Protein AF-A0A1G2ZAV9-F1 (afdb_monomer)

Mean predicted aligned error: 14.37 Å

Sequence (703 aa):
MAYPIGIDLGTTNSVVAVWQRGRVATLPVEGESTLLPSAISILPDGSVLTGRAARSKSLLDPASSVASAKRVIGDGKTEWQIQGKPYTPVDVSAMILKRLKEAAEEYLREPVAEAVVTVPAYFNNNQKRDTKLAAEQAGLKVLELLPEPTAAAVHYGLDKGKDQTLLVYDLGGGTFDVSVLRVKGNEFRVVAVDGDFRLGGDDFDLLLTEHLAGRMSGAKKSDLRALRSLIASLTSGESLARDGSVPHNVLLGYTQLREAAEGAKKELSESDQAQICLPSILGTSLEEEITLDAYNGLIAPMVERTTTKIKDVLASARLTARDIDRVILVGGSTRNRLVKERVTKAVKEPWISEHVDEAVAQGAAIVAAASATPTDDIAPIPVEFFNVTPFSLGVRASRSTDKDVFEALIRKNTTVPAAQEKEFTTFAPRQRSVDIAVFQGEDEHCTGNTFIGGFRLEGIPPAPAGEPKIVVRFGLDNCDLLTVTATCSHLRSEKTLDVNLVSREEELAKAARDVDIIFLIDTSGSMSCELDGVKASGLAFAEKVIEAGVGCRLGLMDFDLPFLSQTYKWETFGPMEPSAFPAAIKGLRIGRLGGMGCYIGNANTVPVIEAFVKSFPSEYRLKMGVLISDEVGNDSGAVRQIVSILQNAGVTLHVLGVSRSCHEALASETGGGFWDIQSSRGHADFSALLDSIAGEITNLALR

pLDDT: mean 87.33, std 12.0, range [35.59, 98.62]

Foldseek 3Di:
DAFAKFWELAQFWIAIWADWQNAIDTFDLDVNDRIFTLKWFQDLVRDIDTGPVLLVVCLVFVLRMDGSLLLCQLVQPDWAQHNNDTDHSLNSSLVVLLSNQVRVCVVVVHHHQEYAYEDALQDDQSSLLSNCSSNVSSRHDHLAHHHLQLLLCLLVPQPVQDWFWEWEWEAAAAWTKIWIWTDHNQETETLAIDIDSGAHNLLLLLLLLLVQLVVDDPADPVLSVLLNVQSVCVNVPDDDYSPCPRPRLSSSLSSLSSVQSSVQQLVLLPDQKDWGWDCDHNRHIGTDMDGNVNSCVSCVVSLVVSLVRVVVRCVSSVHALVRHPAYEYAYPRCSRPSNQVSVCVSRHRHDYDPCRPCSSSSSRNLVSLCSDDDDPGRDHDPHHYWRWRQWFKFKQDDDDPDRFFTDGFRGGSHTPFDKGKDKDWFPAAQDFKDKIWMFTHDDRGRVVTHTQFIDMDGGQGGGGTPPWIKMKMWTQHSNRHTWIWIDTPPPPDTDTDPRNPRDPVVLVVVQLQQAEEEEEEEQEPVCQLALLLVLVQVLVLLVLLVVLVHNYFYWYKYKAAADPDPAIDMDIGAGHDSVCVNVVSVPRHHCPVHHHFDAPQDQRCLVVLLVVLVSDDPDRGQAEYEYEHAHHDDDPVSLVVSLVSCVVSNYQYAYEYADDPSRCCSRVSSVHYYDHCVVCVNPSHPNVVSVVRSVVVSVVSSD

Radius of gyration: 31.34 Å; Cα contacts (8 Å, |Δi|>4): 1594; chains: 1; bounding box: 63×103×62 Å

Secondary structure (DSSP, 8-state):
----EEEEE-SSEEEEEEEETTEEEEPPSBTTBS-EESEEEE-TTS-EEEHHHHHHHHTT-GGGEEE-GGGTTT-S---EEETTEEE-HHHHHHHHHHHHHHHHHHHHTS---EEEEEE-TT--HHHHHHHHHHHHHTT-EEEEEEEHHHHHHHHHHTTT-S-EEEEEEEE-SS-EEEEEEEEETTEEEEEEEEEETT-SHHHHHHHHHHHHHHH--SS-HHHHHHHHHHHHHHHTT-----SS-S-HHHHHHHHHHHHHHHHHHHHTTTSSEEEEEEEEETTEEEEEEEEHHHHHHHHHHHHHHHHHHHHHHHHHHT--GGG-SEEEEESGGGG-HHHHHHHHHHT-PPEE-TTTTTHHHHHHHHHHHHHSPPBTTB-----EEE-B-SS-EEEEEEETTEEEEEEEEE-TTPBSSEEEEEEE--SSTT--EEEEEEEESS-SBGGGSEEEEEEEEE------TT---EEEEEEE-TT--EEEEEEETT-SS-EEE-GGGS-HHHHHT-----EEEEEEEE-SGGGGGTHHHHHHHHHHHHHHHHHTT--EEEEEEEEE-BTT-SS-EEEEEEEE-TTTHHHHHHT--TTTT-BS---BTSGGGHHHHHHHHHHS-SSS-EEEEEEEES-B---HHHHHHHHHHHHHTTEEEEEEE-SSHHHHHHHHHHT--EEEGGGGTT-S--HHHHHHHHHHHHHHHH-

Nearest PDB structures (foldseek):
  5o4p-assembly1_A  TM=8.602E-01  e=3.431E-49  Cricetulus griseus
  4b9q-assembly3_C  TM=8.629E-01  e=1.597E-48  Escherichia coli
  7ko2-assembly4_D  TM=8.609E-01  e=1.863E-48  Escherichia coli K-12
  5obu-assembly1_A  TM=6.330E-01  e=1.242E-47  Mycoplasmoides genitalium G37
  6u42-assembly1_5F  TM=8.308E-01  e=4.571E-09  Chlamydomonas reinhardtii

Solvent-accessible surface area (backbone atoms only — not comparable to full-atom values): 36274 Å² total; per-residue (Å²): 121,64,58,37,28,2,29,25,71,41,28,51,43,26,31,37,11,33,53,52,83,94,41,73,45,76,41,47,62,55,82,84,32,42,64,32,39,36,25,33,22,55,44,98,89,68,50,75,38,51,20,66,61,8,53,57,43,24,71,78,41,39,65,36,33,52,59,45,41,65,63,50,37,47,64,89,73,66,65,35,41,38,96,89,39,83,42,38,36,39,56,58,47,12,55,51,47,30,53,48,48,51,29,50,22,65,73,69,73,36,67,59,45,38,26,16,39,38,39,65,54,56,54,52,52,49,32,49,51,36,52,50,49,12,37,44,74,38,55,28,47,72,78,42,54,41,33,37,57,57,18,35,47,50,53,65,41,68,84,61,70,54,72,42,30,38,34,30,42,32,28,25,34,33,33,26,30,35,35,36,31,43,34,48,58,48,38,40,34,52,54,22,54,32,61,37,71,83,37,27,42,54,57,50,21,48,56,45,28,50,52,53,63,68,67,58,57,84,42,53,70,68,51,55,50,52,40,51,52,50,50,53,43,45,74,73,69,48,80,87,81,32,78,67,87,64,57,66,64,40,51,40,35,50,46,49,44,34,53,51,25,45,49,37,56,56,42,37,46,81,35,68,48,29,80,45,78,40,84,71,46,63,85,20,53,42,79,49,77,48,42,36,67,61,53,48,63,69,42,41,70,61,51,53,52,54,57,49,40,52,53,52,26,29,56,71,52,74,50,53,54,85,66,44,72,45,34,39,50,30,34,70,46,44,60,33,58,66,50,48,52,50,48,29,72,69,53,43,79,61,49,69,58,96,52,40,80,46,35,36,9,42,12,24,3,54,50,18,49,44,74,43,83,76,46,98,68,42,69,85,48,83,67,45,76,37,50,45,34,53,44,17,37,24,31,64,36,71,57,95,90,47,66,49,34,40,44,72,68,45,55,52,43,39,59,41,56,42,74,45,75,48,83,45,60,41,87,42,66,52,45,38,62,50,81,47,46,34,34,37,41,86,45,67,34,43,89,72,26,46,79,63,30,41,51,75,49,68,80,46,70,74,39,60,46,61,65,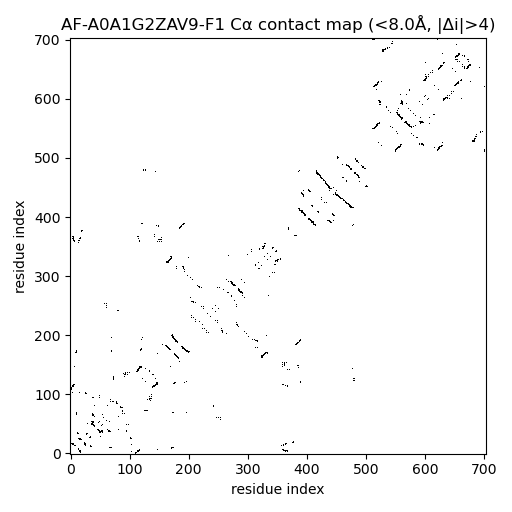54,56,33,42,33,37,45,31,29,39,80,56,52,39,72,42,37,38,41,40,34,87,85,48,101,56,80,44,79,45,70,36,81,67,37,45,69,58,65,59,70,56,54,56,42,51,44,27,38,41,34,35,40,36,52,28,11,48,75,39,63,66,40,51,70,10,49,41,57,27,53,50,54,36,52,52,52,42,49,73,70,67,47,48,56,26,35,24,41,29,45,35,26,25,22,81,90,48,95,57,65,48,70,54,78,46,60,64,32,57,61,88,56,40,62,63,59,54,69,65,66,53,68,29,75,76,43,19,71,43,51,49,52,37,28,68,75,38,46,66,56,52,55,49,55,60,64,53,51,72,92,63,100,48,47,41,38,35,39,38,38,43,82,44,69,39,88,43,72,68,34,36,54,52,48,45,50,54,33,51,77,70,58,34,31,28,28,28,40,24,49,92,43,74,62,52,49,45,49,4,55,77,34,72,27,53,66,44,60,44,70,85,35,68,89,43,61,60,43,45,76,63,42,48,53,48,37,53,50,51,49,53,61,42,69,104

Structure (mmCIF, N/CA/C/O backbone):
data_AF-A0A1G2ZAV9-F1
#
_entry.id   AF-A0A1G2ZAV9-F1
#
loop_
_atom_site.group_PDB
_atom_site.id
_atom_site.type_symbol
_atom_site.label_atom_id
_atom_site.label_alt_id
_atom_site.label_comp_id
_atom_site.label_asym_id
_atom_site.label_entity_id
_atom_site.label_seq_id
_atom_site.pdbx_PDB_ins_code
_atom_site.Cartn_x
_atom_site.Cartn_y
_atom_site.Cartn_z
_atom_site.occupancy
_atom_site.B_iso_or_equiv
_atom_site.auth_seq_id
_atom_site.auth_comp_id
_atom_site.auth_asym_id
_atom_site.auth_atom_id
_atom_site.pdbx_PDB_model_num
ATOM 1 N N . MET A 1 1 ? 12.616 -31.731 7.643 1.00 57.78 1 MET A N 1
ATOM 2 C CA . MET A 1 1 ? 13.059 -31.080 6.383 1.00 57.78 1 MET A CA 1
ATOM 3 C C . MET A 1 1 ? 12.208 -29.830 6.203 1.00 57.78 1 MET A C 1
ATOM 5 O O . MET A 1 1 ? 11.057 -29.875 6.583 1.00 57.78 1 MET A O 1
ATOM 9 N N . ALA A 1 2 ? 12.715 -28.705 5.696 1.00 69.81 2 ALA A N 1
ATOM 10 C CA . ALA A 1 2 ? 11.919 -27.470 5.737 1.00 69.81 2 ALA A CA 1
ATOM 11 C C . ALA A 1 2 ? 10.693 -27.542 4.804 1.00 69.81 2 ALA A C 1
ATOM 13 O O . ALA A 1 2 ? 10.851 -27.560 3.586 1.00 69.81 2 ALA A O 1
ATOM 14 N N . TYR A 1 3 ? 9.484 -27.586 5.374 1.00 82.94 3 TYR A N 1
ATOM 15 C CA . TYR A 1 3 ? 8.242 -27.443 4.615 1.00 82.94 3 TYR A CA 1
ATOM 16 C C . TYR A 1 3 ? 8.108 -25.987 4.145 1.00 82.94 3 TYR A C 1
ATOM 18 O O . TYR A 1 3 ? 8.238 -25.080 4.975 1.00 82.94 3 TYR A O 1
ATOM 26 N N . PRO A 1 4 ? 7.839 -25.738 2.853 1.00 91.88 4 PRO A N 1
ATOM 27 C CA . PRO A 1 4 ? 7.505 -24.402 2.391 1.00 91.88 4 PRO A CA 1
ATOM 28 C C . PRO A 1 4 ? 6.130 -24.014 2.952 1.00 91.88 4 PRO A C 1
ATOM 30 O O . PRO A 1 4 ? 5.196 -24.821 2.957 1.00 91.88 4 PRO A O 1
ATOM 33 N N . ILE A 1 5 ? 5.997 -22.780 3.430 1.00 96.50 5 ILE A N 1
ATOM 34 C CA . ILE A 1 5 ? 4.731 -22.271 3.977 1.00 96.50 5 ILE A CA 1
ATOM 35 C C . ILE A 1 5 ? 4.125 -21.196 3.074 1.00 96.50 5 ILE A C 1
ATOM 37 O O . ILE A 1 5 ? 4.833 -20.462 2.385 1.00 96.50 5 ILE A O 1
ATOM 41 N N . GLY A 1 6 ? 2.800 -21.103 3.078 1.00 98.06 6 GLY A N 1
ATOM 42 C CA . GLY A 1 6 ? 2.064 -19.987 2.498 1.00 98.06 6 GLY A CA 1
ATOM 43 C C . GLY A 1 6 ? 1.693 -18.994 3.585 1.00 98.06 6 GLY A C 1
ATOM 44 O O . GLY A 1 6 ? 1.111 -19.389 4.595 1.00 98.06 6 GLY A O 1
ATOM 45 N N . ILE A 1 7 ? 2.018 -17.721 3.392 1.00 98.62 7 ILE A N 1
ATOM 46 C CA . ILE A 1 7 ? 1.696 -16.660 4.343 1.00 98.62 7 ILE A CA 1
ATOM 47 C C . ILE A 1 7 ? 0.808 -15.628 3.664 1.00 98.62 7 ILE A C 1
ATOM 49 O O . ILE A 1 7 ? 1.213 -15.023 2.672 1.00 98.62 7 ILE A O 1
ATOM 53 N N . ASP A 1 8 ? -0.363 -15.394 4.250 1.00 98.25 8 ASP A N 1
ATOM 54 C CA . ASP A 1 8 ? -1.132 -14.183 4.013 1.00 98.25 8 ASP A CA 1
ATOM 55 C C . ASP A 1 8 ? -0.698 -13.096 4.999 1.00 98.25 8 ASP A C 1
ATOM 57 O O . ASP A 1 8 ? -1.016 -13.169 6.187 1.00 98.25 8 ASP A O 1
ATOM 61 N N . LEU A 1 9 ? 0.069 -12.111 4.528 1.00 97.56 9 LEU A N 1
ATOM 62 C CA . LEU A 1 9 ? 0.463 -10.956 5.336 1.00 97.56 9 LEU A CA 1
ATOM 63 C C . LEU A 1 9 ? -0.583 -9.860 5.151 1.00 97.56 9 LEU A C 1
ATOM 65 O O . LEU A 1 9 ? -0.391 -8.974 4.328 1.00 97.56 9 LEU A O 1
ATOM 69 N N . GLY A 1 10 ? -1.697 -9.886 5.875 1.00 94.88 10 GLY A N 1
ATOM 70 C CA . GLY A 1 10 ? -2.766 -8.901 5.692 1.00 94.88 10 GLY A CA 1
ATOM 71 C C . GLY A 1 10 ? -2.564 -7.606 6.489 1.00 94.88 10 GLY A C 1
ATOM 72 O O . GLY A 1 10 ? -1.802 -7.538 7.456 1.00 94.88 10 GLY A O 1
ATOM 73 N N . THR A 1 11 ? -3.288 -6.545 6.109 1.00 94.56 11 THR A N 1
ATOM 74 C CA . THR A 1 11 ? -3.246 -5.248 6.816 1.00 94.56 11 THR A CA 1
ATOM 75 C C . THR A 1 11 ? -3.712 -5.356 8.267 1.00 94.56 11 THR A C 1
ATOM 77 O O . THR A 1 11 ? -3.114 -4.738 9.145 1.00 94.56 11 THR A O 1
ATOM 80 N N . THR A 1 12 ? -4.777 -6.126 8.509 1.00 94.56 12 THR A N 1
ATOM 81 C CA . THR A 1 12 ? -5.430 -6.236 9.825 1.00 94.56 12 THR A CA 1
ATOM 82 C C . THR A 1 12 ? -5.144 -7.571 10.495 1.00 94.56 12 THR A C 1
ATOM 84 O O . THR A 1 12 ? -4.901 -7.598 11.696 1.00 94.56 12 THR A O 1
ATOM 87 N N . ASN A 1 13 ? -5.158 -8.667 9.736 1.00 96.31 13 ASN A N 1
ATOM 88 C CA . ASN A 1 13 ? -4.835 -10.005 10.219 1.00 96.31 13 ASN A CA 1
ATOM 89 C C . ASN A 1 13 ? -3.892 -10.677 9.231 1.00 96.31 13 ASN A C 1
ATOM 91 O O . ASN A 1 13 ? -3.988 -10.422 8.035 1.00 96.31 13 ASN A O 1
ATOM 95 N N . SER A 1 14 ? -3.030 -11.543 9.739 1.00 98.06 14 SER A N 1
ATOM 96 C CA . SER A 1 14 ? -2.176 -12.419 8.953 1.00 98.06 14 SER A CA 1
ATOM 97 C C . SER A 1 14 ? -2.472 -13.880 9.276 1.00 98.06 14 SER A C 1
ATOM 99 O O . SER A 1 14 ? -2.869 -14.203 10.401 1.00 98.06 14 SER A O 1
ATOM 101 N N . VAL A 1 15 ? -2.261 -14.757 8.297 1.00 98.25 15 VAL A N 1
ATOM 102 C CA . VAL A 1 15 ? -2.504 -16.203 8.394 1.00 98.25 15 VAL A CA 1
ATOM 103 C C . VAL A 1 15 ? -1.327 -16.954 7.794 1.00 98.25 15 VAL A C 1
ATOM 105 O O . VAL A 1 15 ? -0.732 -16.520 6.812 1.00 98.25 15 VAL A O 1
ATOM 108 N N . VAL A 1 16 ? -0.999 -18.106 8.369 1.00 98.38 16 VAL A N 1
ATOM 109 C CA . VAL A 1 16 ? -0.016 -19.033 7.809 1.00 98.38 16 VAL A CA 1
ATOM 110 C C . VAL A 1 16 ? -0.663 -20.391 7.568 1.00 98.38 16 VAL A C 1
ATOM 112 O O . VAL A 1 16 ? -1.468 -20.873 8.367 1.00 98.38 16 VAL A O 1
ATOM 115 N N . ALA A 1 17 ? -0.325 -21.001 6.439 1.00 97.44 17 ALA A N 1
ATOM 116 C CA . ALA A 1 17 ? -0.805 -22.306 6.030 1.00 97.44 17 ALA A CA 1
ATOM 117 C C . ALA A 1 17 ? 0.336 -23.153 5.462 1.00 97.44 17 ALA A C 1
ATOM 119 O O . ALA A 1 17 ? 1.363 -22.647 5.009 1.00 97.44 17 ALA A O 1
ATOM 120 N N . VAL A 1 18 ? 0.132 -24.463 5.459 1.00 94.94 18 VAL A N 1
ATOM 121 C CA . VAL A 1 18 ? 1.065 -25.440 4.903 1.00 94.94 18 VAL A CA 1
ATOM 122 C C . VAL A 1 18 ? 0.307 -26.449 4.053 1.00 94.94 18 VAL A C 1
ATOM 124 O O . VAL A 1 18 ? -0.847 -26.785 4.329 1.00 94.94 18 VAL A O 1
ATOM 127 N N . TRP A 1 19 ? 0.961 -26.950 3.014 1.00 90.50 19 TRP A N 1
ATOM 128 C CA . TRP A 1 19 ? 0.500 -28.127 2.295 1.00 90.50 19 TRP A CA 1
ATOM 129 C C . TRP A 1 19 ? 1.204 -29.363 2.852 1.00 90.50 19 TRP A C 1
ATOM 131 O O . TRP A 1 19 ? 2.425 -29.486 2.767 1.00 90.50 19 TRP A O 1
ATOM 141 N N . GLN A 1 20 ? 0.439 -30.293 3.418 1.00 83.38 20 GLN A N 1
ATOM 142 C CA . GLN A 1 20 ? 0.972 -31.519 3.997 1.00 83.38 20 GLN A CA 1
ATOM 143 C C . GLN A 1 20 ? 0.080 -32.709 3.636 1.00 83.38 20 GLN A C 1
ATOM 145 O O . GLN A 1 20 ? -1.141 -32.662 3.787 1.00 83.38 20 GLN A O 1
ATOM 150 N N . ARG A 1 21 ? 0.695 -33.810 3.178 1.00 80.38 21 ARG A N 1
ATOM 151 C CA . ARG A 1 21 ? 0.005 -35.084 2.882 1.00 80.38 21 ARG A CA 1
ATOM 152 C C . ARG A 1 21 ? -1.184 -34.925 1.919 1.00 80.38 21 ARG A C 1
ATOM 154 O O . ARG A 1 21 ? -2.238 -35.532 2.106 1.00 80.38 21 ARG A O 1
ATOM 161 N N . GLY A 1 22 ? -1.010 -34.095 0.891 1.00 80.44 22 GLY A N 1
ATOM 162 C CA . GLY A 1 22 ? -2.013 -33.878 -0.155 1.00 80.44 22 GLY A CA 1
ATOM 163 C C . GLY A 1 22 ? -3.195 -32.999 0.260 1.00 80.44 22 GLY A C 1
ATOM 164 O O . GLY A 1 22 ? -4.228 -33.036 -0.405 1.00 80.44 22 GLY A O 1
ATOM 165 N N . ARG A 1 23 ? -3.085 -32.255 1.368 1.00 86.62 23 ARG A N 1
ATOM 166 C CA . ARG A 1 23 ? -4.105 -31.307 1.828 1.00 86.62 23 ARG A CA 1
ATOM 167 C C . ARG A 1 23 ? -3.462 -30.011 2.298 1.00 86.62 23 ARG A C 1
ATOM 169 O O . ARG A 1 23 ? -2.354 -30.017 2.828 1.00 86.62 23 ARG A O 1
ATOM 176 N N . VAL A 1 24 ? -4.195 -28.917 2.145 1.00 91.19 24 VAL A N 1
ATOM 177 C CA . VAL A 1 24 ? -3.843 -27.630 2.740 1.00 91.19 24 VAL A CA 1
ATOM 178 C C . VAL A 1 24 ? -4.395 -27.538 4.163 1.00 91.19 24 VAL A C 1
ATOM 180 O O . VAL A 1 24 ? -5.517 -27.978 4.419 1.00 91.19 24 VAL A O 1
ATOM 183 N N . ALA A 1 25 ? -3.611 -26.984 5.085 1.00 92.56 25 ALA A N 1
ATOM 184 C CA . ALA A 1 25 ? -4.015 -26.726 6.461 1.00 92.56 25 ALA A CA 1
ATOM 185 C C . ALA A 1 25 ? -3.525 -25.345 6.910 1.00 92.56 25 ALA A C 1
ATOM 187 O O . ALA A 1 25 ? -2.347 -25.023 6.760 1.00 92.56 25 ALA A O 1
ATOM 188 N N . THR A 1 26 ? -4.422 -24.542 7.474 1.00 95.94 26 THR A N 1
ATOM 189 C CA . THR A 1 26 ? -4.079 -23.327 8.222 1.00 95.94 26 THR A CA 1
ATOM 190 C C . THR A 1 26 ? -3.562 -23.690 9.605 1.00 95.94 26 THR A C 1
ATOM 192 O O . THR A 1 26 ? -4.017 -24.659 10.217 1.00 95.94 26 THR A O 1
ATOM 195 N N . LEU A 1 27 ? -2.573 -22.939 10.088 1.00 96.25 27 LEU A N 1
ATOM 196 C CA . LEU A 1 27 ? -1.899 -23.249 11.344 1.00 96.25 27 LEU A CA 1
ATOM 197 C C . LEU A 1 27 ? -2.380 -22.318 12.461 1.00 96.25 27 LEU A C 1
ATOM 199 O O . LEU A 1 27 ? -2.562 -21.122 12.225 1.00 96.25 27 LEU A O 1
ATOM 203 N N . PRO A 1 28 ? -2.563 -22.834 13.686 1.00 96.25 28 PRO A N 1
ATOM 204 C CA . PRO A 1 28 ? -2.830 -21.993 14.841 1.00 96.25 28 PRO A CA 1
ATOM 205 C C . PRO A 1 28 ? -1.603 -21.135 15.177 1.00 96.25 28 PRO A C 1
ATOM 207 O O . PRO A 1 28 ? -0.481 -21.633 15.227 1.00 96.25 28 PRO A O 1
ATOM 210 N N . VAL A 1 29 ? -1.829 -19.850 15.443 1.00 94.69 29 VAL A N 1
ATOM 211 C CA . VAL A 1 29 ? -0.786 -18.870 15.789 1.00 94.69 29 VAL A CA 1
ATOM 212 C C . VAL A 1 29 ? -0.965 -18.339 17.212 1.00 94.69 29 VAL A C 1
ATOM 214 O O . VAL A 1 29 ? 0.013 -18.090 17.910 1.00 94.69 29 VAL A O 1
ATOM 217 N N . GLU A 1 30 ? -2.199 -18.184 17.693 1.00 88.50 30 GLU A N 1
ATOM 218 C CA . GLU A 1 30 ? -2.479 -17.727 19.061 1.00 88.50 30 GLU A CA 1
ATOM 219 C C . GLU A 1 30 ? -3.477 -18.662 19.752 1.00 88.50 30 GLU A C 1
ATOM 221 O O . GLU A 1 30 ? -4.695 -18.508 19.631 1.00 88.50 30 GLU A O 1
ATOM 226 N N . GLY A 1 31 ? -2.957 -19.650 20.486 1.00 88.44 31 GLY A N 1
ATOM 227 C CA . GLY A 1 31 ? -3.784 -20.705 21.073 1.00 88.44 31 GLY A CA 1
ATOM 228 C C . GLY A 1 31 ? -4.404 -21.563 19.973 1.00 88.44 31 GLY A C 1
ATOM 229 O O . GLY A 1 31 ? -3.681 -22.201 19.220 1.00 88.44 31 GLY A O 1
ATOM 230 N N . GLU A 1 32 ? -5.731 -21.558 19.863 1.00 90.38 32 GLU A N 1
ATOM 231 C CA . GLU A 1 32 ? -6.463 -22.251 18.788 1.00 90.38 32 GLU A CA 1
ATOM 232 C C . GLU A 1 32 ? -6.756 -21.343 17.577 1.00 90.38 32 GLU A C 1
ATOM 234 O O . GLU A 1 32 ? -7.271 -21.806 16.563 1.00 90.38 32 GLU A O 1
ATOM 239 N N . SER A 1 33 ? -6.438 -20.045 17.658 1.00 94.12 33 SER A N 1
ATOM 240 C CA . SER A 1 33 ? -6.706 -19.079 16.587 1.00 94.12 33 SER A CA 1
ATOM 241 C C . SER A 1 33 ? -5.722 -19.223 15.432 1.00 94.12 33 SER A C 1
ATOM 243 O O . SER A 1 33 ? -4.516 -19.098 15.645 1.00 94.12 33 SER A O 1
ATOM 245 N N . THR A 1 34 ? -6.234 -19.362 14.210 1.00 96.00 34 THR A N 1
ATOM 246 C CA . THR A 1 34 ? -5.468 -19.295 12.949 1.00 96.00 34 THR A CA 1
ATOM 247 C C . THR A 1 34 ? -5.138 -17.860 12.525 1.00 96.00 34 THR A C 1
ATOM 249 O O . THR A 1 34 ? -4.183 -17.629 11.788 1.00 96.00 34 THR A O 1
ATOM 252 N N . LEU A 1 35 ? -5.902 -16.880 13.020 1.00 95.88 35 LEU A N 1
ATOM 253 C CA . LEU A 1 35 ? -5.709 -15.458 12.738 1.00 95.88 35 LEU A CA 1
ATOM 254 C C . LEU A 1 35 ? -4.745 -14.825 13.743 1.00 95.88 35 LEU A C 1
ATOM 256 O O . LEU A 1 35 ? -4.967 -14.921 14.955 1.00 95.88 35 LEU A O 1
ATOM 260 N N . LEU A 1 36 ? -3.741 -14.113 13.230 1.00 97.50 36 LEU A N 1
ATOM 261 C CA . LEU A 1 36 ? -2.855 -13.238 13.993 1.00 97.50 36 LEU A CA 1
ATOM 262 C C . LEU A 1 36 ? -3.158 -11.774 13.642 1.00 97.50 36 LEU A C 1
ATOM 264 O O . LEU A 1 36 ? -2.899 -11.379 12.506 1.00 97.50 36 LEU A O 1
ATOM 268 N N . PRO A 1 37 ? -3.649 -10.933 14.569 1.00 97.00 37 PRO A N 1
ATOM 269 C CA . PRO A 1 37 ? -3.756 -9.501 14.309 1.00 97.00 37 PRO A CA 1
ATOM 270 C C . PRO A 1 37 ? -2.402 -8.903 13.896 1.00 97.00 37 PRO A C 1
ATOM 272 O O . PRO A 1 37 ? -1.397 -9.091 14.581 1.00 97.00 37 PRO A O 1
ATOM 275 N N . SER A 1 38 ? -2.375 -8.154 12.795 1.00 97.25 38 SER A N 1
ATOM 276 C CA . SER A 1 38 ? -1.179 -7.503 12.245 1.00 97.25 38 SER A CA 1
ATOM 277 C C . SER A 1 38 ? -0.828 -6.245 13.048 1.00 97.25 38 SER A C 1
ATOM 279 O O . SER A 1 38 ? -0.919 -5.113 12.568 1.00 97.25 38 SER A O 1
ATOM 281 N N . ALA A 1 39 ? -0.473 -6.460 14.312 1.00 97.19 39 ALA A N 1
ATOM 282 C CA . ALA A 1 39 ? -0.133 -5.436 15.283 1.00 97.19 39 ALA A CA 1
ATOM 283 C C . ALA A 1 39 ? 1.085 -5.854 16.110 1.00 97.19 39 ALA A C 1
ATOM 285 O O . ALA A 1 39 ? 1.262 -7.034 16.425 1.00 97.19 39 ALA A O 1
ATOM 286 N N . ILE A 1 40 ? 1.883 -4.863 16.502 1.00 97.81 40 ILE A N 1
ATOM 287 C CA . ILE A 1 40 ? 3.005 -5.019 17.426 1.00 97.81 40 ILE A CA 1
ATOM 288 C C . ILE A 1 40 ? 2.909 -4.016 18.576 1.00 97.81 40 ILE A C 1
ATOM 290 O O . ILE A 1 40 ? 2.353 -2.926 18.412 1.00 97.81 40 ILE A O 1
ATOM 294 N N . SER A 1 41 ? 3.509 -4.359 19.713 1.00 97.50 41 SER A N 1
ATOM 295 C CA . SER A 1 41 ? 3.811 -3.410 20.785 1.00 97.50 41 SER A CA 1
ATOM 296 C C . SER A 1 41 ? 5.207 -3.666 21.328 1.00 97.50 41 SER A C 1
ATOM 298 O O . SER A 1 41 ? 5.546 -4.807 21.642 1.00 97.50 41 SER A O 1
ATOM 300 N N . ILE A 1 42 ? 6.003 -2.612 21.483 1.00 96.88 42 ILE A N 1
ATOM 301 C CA . ILE A 1 42 ? 7.355 -2.707 22.042 1.00 96.88 42 ILE A CA 1
ATOM 302 C C . ILE A 1 42 ? 7.308 -2.365 23.531 1.00 96.88 42 ILE A C 1
ATOM 304 O O . ILE A 1 42 ? 6.945 -1.251 23.921 1.00 96.88 42 ILE A O 1
ATOM 308 N N . LEU A 1 43 ? 7.683 -3.322 24.376 1.00 95.12 43 LEU A N 1
ATOM 309 C CA . LEU A 1 43 ? 7.755 -3.121 25.818 1.00 95.12 43 LEU A CA 1
ATOM 310 C C . LEU A 1 43 ? 9.010 -2.317 26.213 1.00 95.12 43 LEU A C 1
ATOM 312 O O . LEU A 1 43 ? 9.971 -2.253 25.445 1.00 95.12 43 LEU A O 1
ATOM 316 N N . PRO A 1 44 ? 9.039 -1.699 27.412 1.00 92.44 44 PRO A N 1
ATOM 317 C CA . PRO A 1 44 ? 10.184 -0.895 27.857 1.00 92.44 44 PRO A CA 1
ATOM 318 C C . PRO A 1 44 ? 11.515 -1.658 27.939 1.00 92.44 44 PRO A C 1
ATOM 320 O O . PRO A 1 44 ? 12.576 -1.051 27.836 1.00 92.44 44 PRO A O 1
ATOM 323 N N . ASP A 1 45 ? 11.471 -2.980 28.120 1.00 93.38 45 ASP A N 1
ATOM 324 C CA . ASP A 1 45 ? 12.651 -3.855 28.116 1.00 93.38 45 ASP A CA 1
ATOM 325 C C . ASP A 1 45 ? 13.120 -4.241 26.698 1.00 93.38 45 ASP A C 1
ATOM 327 O O . ASP A 1 45 ? 14.127 -4.930 26.540 1.00 93.38 45 ASP A O 1
ATOM 331 N N . GLY A 1 46 ? 12.412 -3.780 25.663 1.00 91.56 46 GLY A N 1
ATOM 332 C CA . GLY A 1 46 ? 12.680 -4.068 24.257 1.00 91.56 46 GLY A CA 1
ATOM 333 C C . GLY A 1 46 ? 12.038 -5.354 23.738 1.00 91.56 46 GLY A C 1
ATOM 334 O O . GLY A 1 46 ? 12.206 -5.662 22.559 1.00 91.56 46 GLY A O 1
ATOM 335 N N . SER A 1 47 ? 11.307 -6.104 24.569 1.00 94.62 47 SER A N 1
ATOM 336 C CA . SER A 1 47 ? 10.562 -7.271 24.097 1.00 94.62 47 SER A CA 1
ATOM 337 C C . SER A 1 47 ? 9.369 -6.859 23.225 1.00 94.62 47 SER A C 1
ATOM 339 O O . SER A 1 47 ? 8.764 -5.799 23.409 1.00 94.62 47 SER A O 1
ATOM 341 N N . VAL A 1 48 ? 9.049 -7.695 22.234 1.00 96.62 48 VAL A N 1
ATOM 342 C CA . VAL A 1 48 ? 8.001 -7.426 21.242 1.00 96.62 48 VAL A CA 1
ATOM 343 C C . VAL A 1 48 ? 6.783 -8.282 21.554 1.00 96.62 48 VAL A C 1
ATOM 345 O O . VAL A 1 48 ? 6.865 -9.509 21.566 1.00 96.62 48 VAL A O 1
ATOM 348 N N . LEU A 1 49 ? 5.639 -7.638 21.767 1.00 97.56 49 LEU A N 1
ATOM 349 C CA . LEU A 1 49 ? 4.336 -8.289 21.697 1.00 97.56 49 LEU A CA 1
ATOM 350 C C . LEU A 1 49 ? 3.832 -8.227 20.257 1.00 97.56 49 LEU A C 1
ATOM 352 O O . LEU A 1 49 ? 4.014 -7.217 19.580 1.00 97.56 49 LEU A O 1
ATOM 356 N N . THR A 1 50 ? 3.157 -9.279 19.812 1.00 97.44 50 THR A N 1
ATOM 357 C CA . THR A 1 50 ? 2.495 -9.360 18.503 1.00 97.44 50 THR A CA 1
ATOM 358 C C . THR A 1 50 ? 1.036 -9.780 18.690 1.00 97.44 50 THR A C 1
ATOM 360 O O . THR A 1 50 ? 0.634 -10.162 19.794 1.00 97.44 50 THR A O 1
ATOM 363 N N . GLY A 1 51 ? 0.215 -9.668 17.645 1.00 96.81 51 GLY A N 1
ATOM 364 C CA . GLY A 1 51 ? -1.121 -10.262 17.644 1.00 96.81 51 GLY A CA 1
ATOM 365 C C . GLY A 1 51 ? -2.105 -9.623 18.623 1.00 96.81 51 GLY A C 1
ATOM 366 O O . GLY A 1 51 ? -2.132 -8.402 18.821 1.00 96.81 51 GLY A O 1
ATOM 367 N N . ARG A 1 52 ? -2.943 -10.450 19.258 1.00 96.00 52 ARG A N 1
ATOM 368 C CA . ARG A 1 52 ? -3.945 -9.996 20.239 1.00 96.00 52 ARG A CA 1
ATOM 369 C C . ARG A 1 52 ? -3.299 -9.348 21.455 1.00 96.00 52 ARG A C 1
ATOM 371 O O . ARG A 1 52 ? -3.877 -8.412 22.013 1.00 96.00 52 ARG A O 1
ATOM 378 N N . ALA A 1 53 ? -2.118 -9.818 21.862 1.00 95.69 53 ALA A N 1
ATOM 379 C CA . ALA A 1 53 ? -1.390 -9.239 22.988 1.00 95.69 53 ALA A CA 1
ATOM 380 C C . ALA A 1 53 ? -0.986 -7.786 22.689 1.00 95.69 53 ALA A C 1
ATOM 382 O O . ALA A 1 53 ? -1.232 -6.899 23.509 1.00 95.69 53 ALA A O 1
ATOM 383 N N . ALA A 1 54 ? -0.460 -7.527 21.488 1.00 96.75 54 ALA A N 1
ATOM 384 C CA . ALA A 1 54 ? -0.153 -6.176 21.020 1.00 96.75 54 ALA A CA 1
ATOM 385 C C . ALA A 1 54 ? -1.408 -5.301 20.883 1.00 96.75 54 ALA A C 1
ATOM 387 O O . ALA A 1 54 ? -1.461 -4.181 21.393 1.00 96.75 54 ALA A O 1
ATOM 388 N N . ARG A 1 55 ? -2.470 -5.828 20.263 1.00 94.81 55 ARG A N 1
ATOM 389 C CA . ARG A 1 55 ? -3.746 -5.108 20.119 1.00 94.81 55 ARG A CA 1
ATOM 390 C C . ARG A 1 55 ? -4.327 -4.703 21.478 1.00 94.81 55 ARG A C 1
ATOM 392 O O . ARG A 1 55 ? -4.698 -3.548 21.666 1.00 94.81 55 ARG A O 1
ATOM 399 N N . SER A 1 56 ? -4.304 -5.606 22.457 1.00 95.06 56 SER A N 1
ATOM 400 C CA . SER A 1 56 ? -4.757 -5.321 23.827 1.00 95.06 56 SER A CA 1
ATOM 401 C C . SER A 1 56 ? -3.873 -4.274 24.508 1.00 95.06 56 SER A C 1
ATOM 403 O O . SER A 1 56 ? -4.370 -3.368 25.174 1.00 95.06 56 SER A O 1
ATOM 405 N N . LYS A 1 57 ? -2.551 -4.359 24.310 1.00 95.50 57 LYS A N 1
ATOM 406 C CA . LYS A 1 57 ? -1.593 -3.381 24.834 1.00 95.50 57 LYS A CA 1
ATOM 407 C C . LYS A 1 57 ? -1.800 -1.988 24.230 1.00 95.50 57 LYS A C 1
ATOM 409 O O . LYS A 1 57 ? -1.650 -1.011 24.959 1.00 95.50 57 LYS A O 1
ATOM 414 N N . SER A 1 58 ? -2.220 -1.882 22.969 1.00 94.50 58 SER A N 1
ATOM 415 C CA . SER A 1 58 ? -2.501 -0.599 22.306 1.00 94.50 58 SER A CA 1
ATOM 416 C C . SER A 1 58 ? -3.627 0.201 22.973 1.00 94.50 58 SER A C 1
ATOM 418 O O . SER A 1 58 ? -3.584 1.428 22.983 1.00 94.50 58 SER A O 1
ATOM 420 N N . LEU A 1 59 ? -4.579 -0.479 23.624 1.00 93.81 59 LEU A N 1
ATOM 421 C CA . LEU A 1 59 ? -5.655 0.151 24.400 1.00 93.81 59 LEU A CA 1
ATOM 422 C C . LEU A 1 59 ? -5.187 0.694 25.757 1.00 93.81 59 LEU A C 1
ATOM 424 O O . LEU A 1 59 ? -5.968 1.322 26.465 1.00 93.81 59 LEU A O 1
ATOM 428 N N . LEU A 1 60 ? -3.936 0.433 26.140 1.00 93.12 60 LEU A N 1
ATOM 429 C CA . LEU A 1 60 ? -3.319 0.933 27.370 1.00 93.12 60 LEU A CA 1
ATOM 430 C C . LEU A 1 60 ? -2.162 1.886 27.070 1.00 93.12 60 LEU A C 1
ATOM 432 O O . LEU A 1 60 ? -1.958 2.860 27.784 1.00 93.12 60 LEU A O 1
ATOM 436 N N . ASP A 1 61 ? -1.387 1.580 26.035 1.00 92.81 61 ASP A N 1
ATOM 437 C CA . ASP A 1 61 ? -0.217 2.337 25.622 1.00 92.81 61 ASP A CA 1
ATOM 438 C C . ASP A 1 61 ? -0.120 2.361 24.086 1.00 92.81 61 ASP A C 1
ATOM 440 O O . ASP A 1 61 ? 0.631 1.596 23.470 1.00 92.81 61 ASP A O 1
ATOM 444 N N . PRO A 1 62 ? -0.915 3.223 23.433 1.00 93.19 62 PRO A N 1
ATOM 445 C CA . PRO A 1 62 ? -0.943 3.295 21.977 1.00 93.19 62 PRO A CA 1
ATOM 446 C C . PRO A 1 62 ? 0.349 3.874 21.393 1.00 93.19 62 PRO A C 1
ATOM 448 O O . PRO A 1 62 ? 0.646 3.624 20.228 1.00 93.19 62 PRO A O 1
ATOM 451 N N . ALA A 1 63 ? 1.131 4.627 22.175 1.00 92.19 63 ALA A N 1
ATOM 452 C CA . ALA A 1 63 ? 2.384 5.220 21.712 1.00 92.19 63 ALA A CA 1
ATOM 453 C C . ALA A 1 63 ? 3.457 4.157 21.430 1.00 92.19 63 ALA A C 1
ATOM 455 O O . ALA A 1 63 ? 4.282 4.343 20.540 1.00 92.19 63 ALA A O 1
ATOM 456 N N . SER A 1 64 ? 3.415 3.025 22.140 1.00 94.31 64 SER A N 1
ATOM 457 C CA . SER A 1 64 ? 4.330 1.902 21.919 1.00 94.31 64 SER A CA 1
ATOM 458 C C . SER A 1 64 ? 3.828 0.859 20.923 1.00 94.31 64 SER A C 1
ATOM 460 O O . SER A 1 64 ? 4.481 -0.171 20.744 1.00 94.31 64 SER A O 1
ATOM 462 N N . SER A 1 65 ? 2.681 1.107 20.284 1.00 95.25 65 SER A N 1
ATOM 463 C CA . SER A 1 65 ? 1.978 0.119 19.467 1.00 95.25 65 SER A CA 1
ATOM 464 C C . SER A 1 65 ? 1.757 0.591 18.031 1.00 95.25 65 SER A C 1
ATOM 466 O O . SER A 1 65 ? 1.383 1.744 17.776 1.00 95.25 65 SER A O 1
ATOM 468 N N . VAL A 1 66 ? 1.927 -0.331 17.084 1.00 95.31 66 VAL A N 1
ATOM 469 C CA . VAL A 1 66 ? 1.702 -0.107 15.650 1.00 95.31 66 VAL A CA 1
ATOM 470 C C . VAL A 1 66 ? 0.788 -1.196 15.107 1.00 95.31 66 VAL A C 1
ATOM 472 O O . VAL A 1 66 ? 0.958 -2.371 15.417 1.00 95.31 66 VAL A O 1
ATOM 475 N N . ALA A 1 67 ? -0.175 -0.793 14.284 1.00 93.69 67 ALA A N 1
ATOM 476 C CA . ALA A 1 67 ? -1.056 -1.664 13.514 1.00 93.69 67 ALA A CA 1
ATOM 477 C C . ALA A 1 67 ? -1.218 -1.083 12.103 1.00 93.69 67 ALA A C 1
ATOM 479 O O . ALA A 1 67 ? -0.852 0.071 11.867 1.00 93.69 67 ALA A O 1
ATOM 480 N N . SER A 1 68 ? -1.763 -1.865 11.169 1.00 92.31 68 SER A N 1
ATOM 481 C CA . SER A 1 68 ? -1.982 -1.438 9.776 1.00 92.31 68 SER A CA 1
ATOM 482 C C . SER A 1 68 ? -0.698 -1.001 9.045 1.00 92.31 68 SER A C 1
ATOM 484 O O . SER A 1 68 ? -0.763 -0.237 8.082 1.00 92.31 68 SER A O 1
ATOM 486 N N . ALA A 1 69 ? 0.475 -1.505 9.456 1.00 93.94 69 ALA A N 1
ATOM 487 C CA . ALA A 1 69 ? 1.771 -1.132 8.873 1.00 93.94 69 ALA A CA 1
ATOM 488 C C . ALA A 1 69 ? 1.844 -1.389 7.355 1.00 93.94 69 ALA A C 1
ATOM 490 O O . ALA A 1 69 ? 2.467 -0.626 6.622 1.00 93.94 69 ALA A O 1
ATOM 491 N N . LYS A 1 70 ? 1.119 -2.400 6.857 1.00 93.56 70 LYS A N 1
ATOM 492 C CA . LYS A 1 70 ? 1.012 -2.703 5.421 1.00 93.56 70 LYS A CA 1
ATOM 493 C C . LYS A 1 70 ? 0.453 -1.539 4.584 1.00 93.56 70 LYS A C 1
ATOM 495 O O . LYS A 1 70 ? 0.734 -1.477 3.396 1.00 93.56 70 LYS A O 1
ATOM 500 N N . ARG A 1 71 ? -0.302 -0.591 5.162 1.00 91.94 71 ARG A N 1
ATOM 501 C CA . ARG A 1 71 ? -0.821 0.583 4.418 1.00 91.94 71 ARG A CA 1
ATOM 502 C C . ARG A 1 71 ? 0.270 1.572 4.003 1.00 91.94 71 ARG A C 1
ATOM 504 O O . ARG A 1 71 ? 0.074 2.344 3.070 1.00 91.94 71 ARG A O 1
ATOM 511 N N . VAL A 1 72 ? 1.385 1.567 4.727 1.00 91.56 72 VAL A N 1
ATOM 512 C CA . VAL A 1 72 ? 2.510 2.497 4.551 1.00 91.56 72 VAL A CA 1
ATOM 513 C C . VAL A 1 72 ? 3.793 1.778 4.135 1.00 91.56 72 VAL A C 1
ATOM 515 O O . VAL A 1 72 ? 4.811 2.422 3.900 1.00 91.56 72 VAL A O 1
ATOM 518 N N . ILE A 1 73 ? 3.760 0.446 3.998 1.00 92.50 73 ILE A N 1
ATOM 519 C CA . ILE A 1 73 ? 4.874 -0.297 3.410 1.00 92.50 73 ILE A CA 1
ATOM 520 C C . ILE A 1 73 ? 5.120 0.211 1.997 1.00 92.50 73 ILE A C 1
ATOM 522 O O . ILE A 1 73 ? 4.175 0.539 1.278 1.00 92.50 73 ILE A O 1
ATOM 526 N N . GLY A 1 74 ? 6.384 0.323 1.598 1.00 89.44 74 GLY A N 1
ATOM 527 C CA . GLY A 1 74 ? 6.684 0.859 0.288 1.00 89.44 74 GLY A CA 1
ATOM 528 C C . GLY A 1 74 ? 6.373 2.342 0.137 1.00 89.44 74 GLY A C 1
ATOM 529 O O . GLY A 1 74 ? 6.318 2.761 -1.011 1.00 89.44 74 GLY A O 1
ATOM 530 N N . ASP A 1 75 ? 6.263 3.162 1.191 1.00 84.25 75 ASP A N 1
ATOM 531 C CA . ASP A 1 75 ? 6.186 4.631 1.063 1.00 84.25 75 ASP A CA 1
ATOM 532 C C . ASP A 1 75 ? 7.546 5.352 1.156 1.00 84.25 75 ASP A C 1
ATOM 534 O O . ASP A 1 75 ? 7.719 6.412 0.558 1.00 84.25 75 ASP A O 1
ATOM 538 N N . GLY A 1 76 ? 8.529 4.742 1.828 1.00 83.00 76 GLY A N 1
ATOM 539 C CA . GLY A 1 76 ? 9.893 5.252 1.962 1.00 83.00 76 GLY A CA 1
ATOM 540 C C . GLY A 1 76 ? 10.082 6.372 2.978 1.00 83.00 76 GLY A C 1
ATOM 541 O O . GLY A 1 76 ? 11.205 6.830 3.131 1.00 83.00 76 GLY A O 1
ATOM 542 N N . LYS A 1 77 ? 9.019 6.826 3.641 1.00 83.19 77 LYS A N 1
ATOM 543 C CA . LYS A 1 77 ? 9.038 8.014 4.506 1.00 83.19 77 LYS A CA 1
ATOM 544 C C . LYS A 1 77 ? 8.466 7.770 5.895 1.00 83.19 77 LYS A C 1
ATOM 546 O O . LYS A 1 77 ? 8.735 8.553 6.799 1.00 83.19 77 LYS A O 1
ATOM 551 N N . THR A 1 78 ? 7.645 6.735 6.069 1.00 87.06 78 THR A N 1
ATOM 552 C CA . THR A 1 78 ? 7.068 6.441 7.376 1.00 87.06 78 THR A CA 1
ATOM 553 C C . THR A 1 78 ? 8.105 5.779 8.273 1.00 87.06 78 THR A C 1
ATOM 555 O O . THR A 1 78 ? 8.670 4.739 7.941 1.00 87.06 78 THR A O 1
ATOM 558 N N . GLU A 1 79 ? 8.279 6.360 9.453 1.00 88.94 79 GLU A N 1
ATOM 559 C CA . GLU A 1 79 ? 9.069 5.819 10.547 1.00 88.94 79 GLU A CA 1
ATOM 560 C C . GLU A 1 79 ? 8.338 6.105 11.865 1.00 88.94 79 GLU A C 1
ATOM 562 O O . GLU A 1 79 ? 7.805 7.198 12.076 1.00 88.94 79 GLU A O 1
ATOM 567 N N . TRP A 1 80 ? 8.294 5.121 12.759 1.00 91.06 80 TRP A N 1
ATOM 568 C CA . TRP A 1 80 ? 7.724 5.271 14.093 1.00 91.06 80 TRP A CA 1
ATOM 569 C C . TRP A 1 80 ? 8.826 5.300 15.145 1.00 91.06 80 TRP A C 1
ATOM 571 O O . TRP A 1 80 ? 9.605 4.358 15.272 1.00 91.06 80 TRP A O 1
ATOM 581 N N . GLN A 1 81 ? 8.843 6.359 15.949 1.00 89.69 81 GLN A N 1
ATOM 582 C CA . GLN A 1 81 ? 9.731 6.485 17.101 1.00 89.69 81 GLN A CA 1
ATOM 583 C C . GLN A 1 81 ? 9.101 5.794 18.314 1.00 89.69 81 GLN A C 1
ATOM 585 O O . GLN A 1 81 ? 8.188 6.322 18.941 1.00 89.69 81 GLN A O 1
ATOM 590 N N . ILE A 1 82 ? 9.567 4.592 18.652 1.00 91.81 82 ILE A N 1
ATOM 591 C CA . ILE A 1 82 ? 9.002 3.785 19.739 1.00 91.81 82 ILE A CA 1
ATOM 592 C C . ILE A 1 82 ? 10.097 3.462 20.746 1.00 91.81 82 ILE A C 1
ATOM 594 O O . ILE A 1 82 ? 11.124 2.884 20.397 1.00 91.81 82 ILE A O 1
ATOM 598 N N . GLN A 1 83 ? 9.886 3.825 22.015 1.00 88.12 83 GLN A N 1
ATOM 599 C CA . GLN A 1 83 ? 10.884 3.642 23.083 1.00 88.12 83 GLN A CA 1
ATOM 600 C C . GLN A 1 83 ? 12.269 4.222 22.708 1.00 88.12 83 GLN A C 1
ATOM 602 O O . GLN A 1 83 ? 13.308 3.645 23.028 1.00 88.12 83 GLN A O 1
ATOM 607 N N . GLY A 1 84 ? 12.285 5.352 21.988 1.00 86.44 84 GLY A N 1
ATOM 608 C CA . GLY A 1 84 ? 13.509 6.029 21.542 1.00 86.44 84 GLY A CA 1
ATOM 609 C C . GLY A 1 84 ? 14.261 5.331 20.404 1.00 86.44 84 GLY A C 1
ATOM 610 O O . GLY A 1 84 ? 15.434 5.636 20.191 1.00 86.44 84 GLY A O 1
ATOM 611 N N . LYS A 1 85 ? 13.626 4.382 19.704 1.00 90.44 85 LYS A N 1
ATOM 612 C CA . LYS A 1 85 ? 14.190 3.708 18.530 1.00 90.44 85 LYS A CA 1
ATOM 613 C C . LYS A 1 85 ? 13.281 3.880 17.307 1.00 90.44 85 LYS A C 1
ATOM 615 O O . LYS A 1 85 ? 12.061 3.785 17.464 1.00 90.44 85 LYS A O 1
ATOM 620 N N . PRO A 1 86 ? 13.859 4.083 16.112 1.00 91.81 86 PRO A N 1
ATOM 621 C CA . PRO A 1 86 ? 13.106 4.093 14.868 1.00 91.81 86 PRO A CA 1
ATOM 622 C C . PRO A 1 86 ? 12.668 2.677 14.484 1.00 91.81 86 PRO A C 1
ATOM 624 O O . PRO A 1 86 ? 13.444 1.728 14.607 1.00 91.81 86 PRO A O 1
ATOM 627 N N . TYR A 1 87 ? 11.439 2.551 13.992 1.00 94.25 87 TYR A N 1
ATOM 628 C CA . TYR A 1 87 ? 10.921 1.346 13.351 1.00 94.25 87 TYR A CA 1
ATOM 629 C C . TYR A 1 87 ? 10.213 1.716 12.052 1.00 94.25 87 TYR A C 1
ATOM 631 O O . TYR A 1 87 ? 9.357 2.601 12.028 1.00 94.25 87 TYR A O 1
ATOM 639 N N . THR A 1 88 ? 10.538 1.007 10.980 1.00 95.00 88 THR A N 1
ATOM 640 C CA . THR A 1 88 ? 9.942 1.180 9.654 1.00 95.00 88 THR A CA 1
ATOM 641 C C . THR A 1 88 ? 8.780 0.201 9.428 1.00 95.00 88 THR A C 1
ATOM 643 O O . THR A 1 88 ? 8.649 -0.801 10.141 1.00 95.00 88 THR A O 1
ATOM 646 N N . PRO A 1 89 ? 7.937 0.416 8.400 1.00 95.56 89 PRO A N 1
ATOM 647 C CA . PRO A 1 89 ? 6.935 -0.564 7.971 1.00 95.56 89 PRO A CA 1
ATOM 648 C C . PRO A 1 89 ? 7.514 -1.951 7.661 1.00 95.56 89 PRO A C 1
ATOM 650 O O . PRO A 1 89 ? 6.837 -2.957 7.888 1.00 95.56 89 PRO A O 1
ATOM 653 N N . VAL A 1 90 ? 8.761 -2.006 7.180 1.00 96.62 90 VAL A N 1
ATOM 654 C CA . VAL A 1 90 ? 9.492 -3.254 6.924 1.00 96.62 90 VAL A CA 1
ATOM 655 C C . VAL A 1 90 ? 9.788 -3.967 8.239 1.00 96.62 90 VAL A C 1
ATOM 657 O O . VAL A 1 90 ? 9.431 -5.135 8.368 1.00 96.62 90 VAL A O 1
ATOM 660 N N . ASP A 1 91 ? 10.329 -3.261 9.238 1.00 96.81 91 ASP A N 1
ATOM 661 C CA . ASP A 1 91 ? 10.653 -3.846 10.549 1.00 96.81 91 ASP A CA 1
ATOM 662 C C . ASP A 1 91 ? 9.406 -4.424 11.230 1.00 96.81 91 ASP A C 1
ATOM 664 O O . ASP A 1 91 ? 9.411 -5.554 11.719 1.00 96.81 91 ASP A O 1
ATOM 668 N N . VAL A 1 92 ? 8.301 -3.668 11.224 1.00 97.81 92 VAL A N 1
ATOM 669 C CA . VAL A 1 92 ? 7.028 -4.111 11.816 1.00 97.81 92 VAL A CA 1
ATOM 670 C C . VAL A 1 92 ? 6.490 -5.351 11.103 1.00 97.81 92 VAL A C 1
ATOM 672 O O . VAL A 1 92 ? 6.071 -6.312 11.752 1.00 97.81 92 VAL A O 1
ATOM 675 N N . SER A 1 93 ? 6.530 -5.357 9.769 1.00 98.31 93 SER A N 1
ATOM 676 C CA . SER A 1 93 ? 6.081 -6.501 8.970 1.00 98.31 93 SER A CA 1
ATOM 677 C C . SER A 1 93 ? 6.973 -7.725 9.193 1.00 98.31 93 SER A C 1
ATOM 679 O O . SER A 1 93 ? 6.460 -8.834 9.329 1.00 98.31 93 SER A O 1
ATOM 681 N N . ALA A 1 94 ? 8.289 -7.537 9.328 1.00 98.56 94 ALA A N 1
ATOM 682 C CA . ALA A 1 94 ? 9.238 -8.605 9.628 1.00 98.56 94 ALA A CA 1
ATOM 683 C C . ALA A 1 94 ? 8.962 -9.251 10.994 1.00 98.56 94 ALA A C 1
ATOM 685 O O . ALA A 1 94 ? 9.013 -10.473 11.118 1.00 98.56 94 ALA A O 1
ATOM 686 N N . MET A 1 95 ? 8.602 -8.465 12.014 1.00 98.44 95 MET A N 1
ATOM 687 C CA . MET A 1 95 ? 8.214 -8.994 13.330 1.00 98.44 95 MET A CA 1
ATOM 688 C C . MET A 1 95 ? 6.944 -9.855 13.265 1.00 98.44 95 MET A C 1
ATOM 690 O O . MET A 1 95 ? 6.880 -10.904 13.908 1.00 98.44 95 MET A O 1
ATOM 694 N N . ILE A 1 96 ? 5.952 -9.445 12.468 1.00 98.56 96 ILE A N 1
ATOM 695 C CA . ILE A 1 96 ? 4.716 -10.214 12.248 1.00 98.56 96 ILE A CA 1
ATOM 696 C C . ILE A 1 96 ? 5.028 -11.521 11.506 1.00 98.56 96 ILE A C 1
ATOM 698 O O . ILE A 1 96 ? 4.630 -12.597 11.952 1.00 98.56 96 ILE A O 1
ATOM 702 N N . LEU A 1 97 ? 5.795 -11.448 10.415 1.00 98.62 97 LEU A N 1
ATOM 703 C CA . LEU A 1 97 ? 6.211 -12.616 9.633 1.00 98.62 97 LEU A CA 1
ATOM 704 C C . LEU A 1 97 ? 7.042 -13.596 10.465 1.00 98.62 97 LEU A C 1
ATOM 706 O O . LEU A 1 97 ? 6.843 -14.807 10.378 1.00 98.62 97 LEU A O 1
ATOM 710 N N . LYS A 1 98 ? 7.929 -13.083 11.322 1.00 98.19 98 LYS A N 1
ATOM 711 C CA . LYS A 1 98 ? 8.717 -13.898 12.246 1.00 98.19 98 LYS A CA 1
ATOM 712 C C . LYS A 1 98 ? 7.818 -14.666 13.214 1.00 98.19 98 LYS A C 1
ATOM 714 O O . LYS A 1 98 ? 8.025 -15.861 13.392 1.00 98.19 98 LYS A O 1
ATOM 719 N N . ARG A 1 99 ? 6.782 -14.030 13.772 1.00 97.94 99 ARG A N 1
ATOM 720 C CA . ARG A 1 99 ? 5.823 -14.710 14.657 1.00 97.94 99 ARG A CA 1
ATOM 721 C C . ARG A 1 99 ? 5.068 -15.839 13.946 1.00 97.94 99 ARG A C 1
ATOM 723 O O . ARG A 1 99 ? 4.852 -16.891 14.548 1.00 97.94 99 ARG A O 1
ATOM 730 N N . LEU A 1 100 ? 4.668 -15.625 12.689 1.00 98.31 100 LEU A N 1
ATOM 731 C CA . LEU A 1 100 ? 3.997 -16.639 11.860 1.00 98.31 100 LEU A CA 1
ATOM 732 C C . LEU A 1 100 ? 4.927 -17.810 11.538 1.00 98.31 100 LEU A C 1
ATOM 734 O O . LEU A 1 100 ? 4.516 -18.965 11.630 1.00 98.31 100 LEU A O 1
ATOM 738 N N . LYS A 1 101 ? 6.190 -17.515 11.213 1.00 97.75 101 LYS A N 1
ATOM 739 C CA . LYS A 1 101 ? 7.234 -18.527 11.037 1.00 97.75 101 LYS A CA 1
ATOM 740 C C . LYS A 1 101 ? 7.415 -19.357 12.309 1.00 97.75 101 LYS A C 1
ATOM 742 O O . LYS A 1 101 ? 7.375 -20.577 12.225 1.00 97.75 101 LYS A O 1
ATOM 747 N N . GLU A 1 102 ? 7.558 -18.718 13.470 1.00 97.06 102 GLU A N 1
ATOM 748 C CA . GLU A 1 102 ? 7.703 -19.406 14.762 1.00 97.06 102 GLU A CA 1
ATOM 749 C C . GLU A 1 102 ? 6.507 -20.332 15.042 1.00 97.06 102 GLU A C 1
ATOM 751 O O . GLU A 1 102 ? 6.698 -21.484 15.418 1.00 97.06 102 GLU A O 1
ATOM 756 N N . ALA A 1 103 ? 5.274 -19.883 14.775 1.00 96.94 103 ALA A N 1
ATOM 757 C CA . ALA A 1 103 ? 4.084 -20.729 14.911 1.00 96.94 103 ALA A CA 1
ATOM 758 C C . ALA A 1 103 ? 4.098 -21.934 13.954 1.00 96.94 103 ALA A C 1
ATOM 760 O O . ALA A 1 103 ? 3.722 -23.045 14.335 1.00 96.94 103 ALA A O 1
ATOM 761 N N . ALA A 1 104 ? 4.560 -21.740 12.716 1.00 96.50 104 ALA A N 1
ATOM 762 C CA . ALA A 1 104 ? 4.712 -22.837 11.769 1.00 96.50 104 ALA A CA 1
ATOM 763 C C . ALA A 1 104 ? 5.777 -23.847 12.227 1.00 96.50 104 ALA A C 1
ATOM 765 O O . ALA A 1 104 ? 5.542 -25.053 12.154 1.00 96.50 104 ALA A O 1
ATOM 766 N N . GLU A 1 105 ? 6.909 -23.375 12.753 1.00 96.06 105 GLU A N 1
ATOM 767 C CA . GLU A 1 105 ? 7.973 -24.220 13.308 1.00 96.06 105 GLU A CA 1
ATOM 768 C C . GLU A 1 105 ? 7.497 -25.007 14.539 1.00 96.06 105 GLU A C 1
ATOM 770 O O . GLU A 1 105 ? 7.775 -26.203 14.654 1.00 96.06 105 GLU A O 1
ATOM 775 N N . GLU A 1 106 ? 6.723 -24.378 15.430 1.00 95.44 106 GLU A N 1
ATOM 776 C CA . GLU A 1 106 ? 6.092 -25.026 16.588 1.00 95.44 106 GLU A CA 1
ATOM 777 C C . GLU A 1 106 ? 5.131 -26.146 16.162 1.00 95.44 106 GLU A C 1
ATOM 779 O O . GLU A 1 106 ? 5.165 -27.248 16.722 1.00 95.44 106 GLU A O 1
ATOM 784 N N . TYR A 1 107 ? 4.295 -25.882 15.152 1.00 94.00 107 TYR A N 1
ATOM 785 C CA . TYR A 1 107 ? 3.325 -26.844 14.632 1.00 94.00 107 TYR A CA 1
ATOM 786 C C . TYR A 1 107 ? 4.004 -28.029 13.935 1.00 94.00 107 TYR A C 1
ATOM 788 O O . TYR A 1 107 ? 3.693 -29.190 14.214 1.00 94.00 107 TYR A O 1
ATOM 796 N N . LEU A 1 108 ? 4.948 -27.740 13.036 1.00 92.00 108 LEU A N 1
ATOM 797 C CA . LEU A 1 108 ? 5.637 -28.742 12.222 1.00 92.00 108 LEU A CA 1
ATOM 798 C C . LEU A 1 108 ? 6.709 -29.503 13.010 1.00 92.00 108 LEU A C 1
ATOM 800 O O . LEU A 1 108 ? 7.062 -30.619 12.633 1.00 92.00 108 LEU A O 1
ATOM 804 N N . ARG A 1 109 ? 7.201 -28.922 14.114 1.00 93.31 109 ARG A N 1
ATOM 805 C CA . ARG A 1 109 ? 8.363 -29.392 14.890 1.00 93.31 109 ARG A CA 1
ATOM 806 C C . ARG A 1 109 ? 9.637 -29.492 14.050 1.00 93.31 109 ARG A C 1
ATOM 808 O O . ARG A 1 109 ? 10.501 -30.329 14.313 1.00 93.31 109 ARG A O 1
ATOM 815 N N . GLU A 1 110 ? 9.748 -28.633 13.045 1.00 91.00 110 GLU A N 1
ATOM 816 C CA . GLU A 1 110 ? 10.848 -28.573 12.089 1.00 91.00 110 GLU A CA 1
ATOM 817 C C . GLU A 1 110 ? 11.130 -27.112 11.710 1.00 91.00 110 GLU A C 1
ATOM 819 O O . GLU A 1 110 ? 10.213 -26.293 11.757 1.00 91.00 110 GLU A O 1
ATOM 824 N N . PRO A 1 111 ? 12.374 -26.762 11.330 1.00 92.44 111 PRO A N 1
ATOM 825 C CA . PRO A 1 111 ? 12.699 -25.404 10.906 1.00 92.44 111 PRO A CA 1
ATOM 826 C C . PRO A 1 111 ? 12.002 -25.048 9.589 1.00 92.44 111 PRO A C 1
ATOM 828 O O . PRO A 1 111 ? 11.941 -25.873 8.673 1.00 92.44 111 PRO A O 1
ATOM 831 N N . VAL A 1 112 ? 11.561 -23.797 9.463 1.00 94.38 112 VAL A N 1
ATOM 832 C CA . VAL A 1 112 ? 10.909 -23.271 8.258 1.00 94.38 112 VAL A CA 1
ATOM 833 C C . VAL A 1 112 ? 11.805 -22.215 7.622 1.00 94.38 112 VAL A C 1
ATOM 835 O O . VAL A 1 112 ? 12.177 -21.223 8.247 1.00 94.38 112 VAL A O 1
ATOM 838 N N . ALA A 1 113 ? 12.181 -22.435 6.363 1.00 92.69 113 ALA A N 1
ATOM 839 C CA . ALA A 1 113 ? 13.153 -21.591 5.667 1.00 92.69 113 ALA A CA 1
ATOM 840 C C . ALA A 1 113 ? 12.605 -20.929 4.401 1.00 92.69 113 ALA A C 1
ATOM 842 O O . ALA A 1 113 ? 13.148 -19.912 3.986 1.00 92.69 113 ALA A O 1
ATOM 843 N N . GLU A 1 114 ? 11.562 -21.481 3.784 1.00 95.06 114 GLU A N 1
ATOM 844 C CA . GLU A 1 114 ? 11.040 -21.021 2.497 1.00 95.06 114 GLU A CA 1
ATOM 845 C C . GLU A 1 114 ? 9.558 -20.667 2.623 1.00 95.06 114 GLU A C 1
ATOM 847 O O . GLU A 1 114 ? 8.803 -21.365 3.304 1.00 95.06 114 GLU A O 1
ATOM 852 N N . ALA A 1 115 ? 9.139 -19.582 1.973 1.00 96.94 115 ALA A N 1
ATOM 853 C CA . ALA A 1 115 ? 7.749 -19.148 1.995 1.00 96.94 115 ALA A CA 1
ATOM 854 C C . ALA A 1 115 ? 7.303 -18.532 0.669 1.00 96.94 115 ALA A C 1
ATOM 856 O O . ALA A 1 115 ? 8.080 -17.876 -0.026 1.00 96.94 115 ALA A O 1
ATOM 857 N N . VAL A 1 116 ? 6.019 -18.693 0.365 1.00 97.69 116 VAL A N 1
ATOM 858 C CA . VAL A 1 116 ? 5.290 -17.812 -0.551 1.00 97.69 116 VAL A CA 1
ATOM 859 C C . VAL A 1 116 ? 4.544 -16.801 0.303 1.00 97.69 116 VAL A C 1
ATOM 861 O O . VAL A 1 116 ? 3.806 -17.185 1.211 1.00 97.69 116 VAL A O 1
ATOM 864 N N . VAL A 1 117 ? 4.752 -15.516 0.029 1.00 98.38 117 VAL A N 1
ATOM 865 C CA . VAL A 1 117 ? 4.137 -14.418 0.786 1.00 98.38 117 VAL A CA 1
ATOM 866 C C . VAL A 1 117 ? 3.173 -13.687 -0.130 1.00 98.38 117 VAL A C 1
ATOM 868 O O . VAL A 1 117 ? 3.525 -13.372 -1.268 1.00 98.38 117 VAL A O 1
ATOM 871 N N . THR A 1 118 ? 1.953 -13.434 0.337 1.00 97.81 118 THR A N 1
ATOM 872 C CA . THR A 1 118 ? 0.966 -12.732 -0.480 1.00 97.81 118 THR A CA 1
ATOM 873 C C . THR A 1 118 ? 1.151 -11.221 -0.465 1.00 97.81 118 THR A C 1
ATOM 875 O O . THR A 1 118 ? 1.637 -10.626 0.502 1.00 97.81 118 THR A O 1
ATOM 878 N N . VAL A 1 119 ? 0.754 -10.592 -1.567 1.00 96.56 119 VAL A N 1
ATOM 879 C CA . VAL A 1 119 ? 0.701 -9.137 -1.724 1.00 96.56 119 VAL A CA 1
ATOM 880 C C . VAL A 1 119 ? -0.590 -8.736 -2.440 1.00 96.56 119 VAL A C 1
ATOM 882 O O . VAL A 1 119 ? -1.072 -9.499 -3.280 1.00 96.56 119 VAL A O 1
ATOM 885 N N . PRO A 1 120 ? -1.129 -7.532 -2.193 1.00 95.69 120 PRO A N 1
ATOM 886 C CA . PRO A 1 120 ? -2.217 -6.986 -2.986 1.00 95.69 120 PRO A CA 1
ATOM 887 C C . PRO A 1 120 ? -1.814 -6.946 -4.458 1.00 95.69 120 PRO A C 1
ATOM 889 O O . PRO A 1 120 ? -0.672 -6.615 -4.804 1.00 95.69 120 PRO A O 1
ATOM 892 N N . ALA A 1 121 ? -2.737 -7.297 -5.345 1.00 93.25 121 ALA A N 1
ATOM 893 C CA . ALA A 1 121 ? -2.436 -7.396 -6.769 1.00 93.25 121 ALA A CA 1
ATOM 894 C C . ALA A 1 121 ? -2.070 -6.032 -7.369 1.00 93.25 121 ALA A C 1
ATOM 896 O O . ALA A 1 121 ? -1.261 -5.969 -8.295 1.00 93.25 121 ALA A O 1
ATOM 897 N N . TYR A 1 122 ? -2.609 -4.950 -6.801 1.00 92.75 122 TYR A N 1
ATOM 898 C CA . TYR A 1 122 ? -2.345 -3.572 -7.201 1.00 92.75 122 TYR A CA 1
ATOM 899 C C . TYR A 1 122 ? -1.166 -2.910 -6.461 1.00 92.75 122 TYR A C 1
ATOM 901 O O . TYR A 1 122 ? -1.020 -1.689 -6.502 1.00 92.75 122 TYR A O 1
ATOM 909 N N . PHE A 1 123 ? -0.304 -3.680 -5.782 1.00 94.25 123 PHE A N 1
ATOM 910 C CA . PHE A 1 123 ? 0.952 -3.154 -5.230 1.00 94.25 123 PHE A CA 1
ATOM 911 C C . PHE A 1 123 ? 1.946 -2.753 -6.326 1.00 94.25 123 PHE A C 1
ATOM 913 O O . PHE A 1 123 ? 2.139 -3.469 -7.309 1.00 94.25 123 PHE A O 1
ATOM 920 N N . ASN A 1 124 ? 2.635 -1.629 -6.117 1.00 92.50 124 ASN A N 1
ATOM 921 C CA . ASN A 1 124 ? 3.751 -1.199 -6.961 1.00 92.50 124 ASN A CA 1
ATOM 922 C C . ASN A 1 124 ? 5.070 -1.907 -6.583 1.00 92.50 124 ASN A C 1
ATOM 924 O O . ASN A 1 124 ? 5.154 -2.625 -5.581 1.00 92.50 124 ASN A O 1
ATOM 928 N N . ASN A 1 125 ? 6.126 -1.666 -7.365 1.00 92.81 125 ASN A N 1
ATOM 929 C CA . ASN A 1 125 ? 7.440 -2.279 -7.165 1.00 92.81 125 ASN A CA 1
ATOM 930 C C . ASN A 1 125 ? 8.014 -2.025 -5.762 1.00 92.81 125 ASN A C 1
ATOM 932 O O . ASN A 1 125 ? 8.529 -2.947 -5.136 1.00 92.81 125 ASN A O 1
ATOM 936 N N . ASN A 1 126 ? 7.902 -0.798 -5.239 1.00 91.12 126 ASN A N 1
ATOM 937 C CA . ASN A 1 126 ? 8.450 -0.442 -3.926 1.00 91.12 126 ASN A CA 1
ATOM 938 C C . ASN A 1 126 ? 7.764 -1.227 -2.802 1.00 91.12 126 ASN A C 1
ATOM 940 O O . ASN A 1 126 ? 8.428 -1.722 -1.898 1.00 91.12 126 ASN A O 1
ATOM 944 N N . GLN A 1 127 ? 6.442 -1.379 -2.874 1.00 93.94 127 GLN A N 1
ATOM 945 C CA . GLN A 1 127 ? 5.667 -2.135 -1.889 1.00 93.94 127 GLN A CA 1
ATOM 946 C C . GLN A 1 127 ? 5.992 -3.632 -1.935 1.00 93.94 127 GLN A C 1
ATOM 948 O O . GLN A 1 127 ? 6.159 -4.259 -0.887 1.00 93.94 127 GLN A O 1
ATOM 953 N N . LYS A 1 128 ? 6.135 -4.203 -3.139 1.00 95.38 128 LYS A N 1
ATOM 954 C CA . LYS A 1 128 ? 6.540 -5.605 -3.331 1.00 95.38 128 LYS A CA 1
ATOM 955 C C . LYS A 1 128 ? 7.955 -5.855 -2.812 1.00 95.38 128 LYS A C 1
ATOM 957 O O . LYS A 1 128 ? 8.162 -6.788 -2.037 1.00 95.38 128 LYS A O 1
ATOM 962 N N . ARG A 1 129 ? 8.909 -4.986 -3.162 1.00 94.38 129 ARG A N 1
ATOM 963 C CA . ARG A 1 129 ? 10.298 -5.053 -2.684 1.00 94.38 129 ARG A CA 1
ATOM 964 C C . ARG A 1 129 ? 10.358 -5.007 -1.160 1.00 94.38 129 ARG A C 1
ATOM 966 O O . ARG A 1 129 ? 10.985 -5.867 -0.554 1.00 94.38 129 ARG A O 1
ATOM 973 N N . ASP A 1 130 ? 9.689 -4.035 -0.547 1.00 95.25 130 ASP A N 1
ATOM 974 C CA . ASP A 1 130 ? 9.719 -3.842 0.905 1.00 95.25 130 ASP A CA 1
ATOM 975 C C . ASP A 1 130 ? 9.022 -5.004 1.643 1.00 95.25 130 ASP A C 1
ATOM 977 O O . ASP A 1 130 ? 9.465 -5.409 2.717 1.00 95.25 130 ASP A O 1
ATOM 981 N N . THR A 1 131 ? 7.992 -5.615 1.041 1.00 97.31 131 THR A N 1
ATOM 982 C CA . THR A 1 131 ? 7.368 -6.845 1.567 1.00 97.31 131 THR A CA 1
ATOM 983 C C . THR A 1 131 ? 8.325 -8.038 1.503 1.00 97.31 131 THR A C 1
ATOM 985 O O . THR A 1 131 ? 8.455 -8.779 2.478 1.00 97.31 131 THR A O 1
ATOM 988 N N . LYS A 1 132 ? 9.038 -8.212 0.382 1.00 96.88 132 LYS A N 1
ATOM 989 C CA . LYS A 1 132 ? 10.073 -9.249 0.243 1.00 96.88 132 LYS A CA 1
ATOM 990 C C . LYS A 1 132 ? 11.192 -9.055 1.264 1.00 96.88 132 LYS A C 1
ATOM 992 O O . LYS A 1 132 ? 11.562 -10.012 1.937 1.00 96.88 132 LYS A O 1
ATOM 997 N N . LEU A 1 133 ? 11.662 -7.819 1.437 1.00 95.88 133 LEU A N 1
ATOM 998 C CA . LEU A 1 133 ? 12.679 -7.474 2.428 1.00 95.88 133 LEU A CA 1
ATOM 999 C C . LEU A 1 133 ? 12.218 -7.816 3.852 1.00 95.88 133 LEU A C 1
ATOM 1001 O O . LEU A 1 133 ? 12.990 -8.383 4.621 1.00 95.88 133 LEU A O 1
ATOM 1005 N N . ALA A 1 134 ? 10.959 -7.535 4.201 1.00 98.06 134 ALA A N 1
ATOM 1006 C CA . ALA A 1 134 ? 10.407 -7.896 5.506 1.00 98.06 134 ALA A CA 1
ATOM 1007 C C . ALA A 1 134 ? 10.416 -9.419 5.741 1.00 98.06 134 ALA A C 1
ATOM 1009 O O . ALA A 1 134 ? 10.754 -9.884 6.831 1.00 98.06 134 ALA A O 1
ATOM 1010 N N . ALA A 1 135 ? 10.086 -10.211 4.718 1.00 98.19 135 ALA A N 1
ATOM 1011 C CA . ALA A 1 135 ? 10.142 -11.670 4.797 1.00 98.19 135 ALA A CA 1
ATOM 1012 C C . ALA A 1 135 ? 11.580 -12.193 4.938 1.00 98.19 135 ALA A C 1
ATOM 1014 O O . ALA A 1 135 ? 11.844 -13.065 5.769 1.00 98.19 135 ALA A O 1
ATOM 1015 N N . GLU A 1 136 ? 12.525 -11.613 4.201 1.00 96.62 136 GLU A N 1
ATOM 1016 C CA . GLU A 1 136 ? 13.947 -11.946 4.311 1.00 96.62 136 GLU A CA 1
ATOM 1017 C C . GLU A 1 136 ? 14.504 -11.600 5.702 1.00 96.62 136 GLU A C 1
ATOM 1019 O O . GLU A 1 136 ? 15.202 -12.417 6.306 1.00 96.62 136 GLU A O 1
ATOM 1024 N N . GLN A 1 137 ? 14.122 -10.452 6.275 1.00 97.25 137 GLN A N 1
ATOM 1025 C CA . GLN A 1 137 ? 14.462 -10.073 7.653 1.00 97.25 137 GLN A CA 1
ATOM 1026 C C . GLN A 1 137 ? 13.855 -11.017 8.705 1.00 97.25 137 GLN A C 1
ATOM 1028 O O . GLN A 1 137 ? 14.464 -11.251 9.751 1.00 97.25 137 GLN A O 1
ATOM 1033 N N . ALA A 1 138 ? 12.692 -11.615 8.427 1.00 97.88 138 ALA A N 1
ATOM 1034 C CA . ALA A 1 138 ? 12.104 -12.672 9.255 1.00 97.88 138 ALA A CA 1
ATOM 1035 C C . ALA A 1 138 ? 12.828 -14.032 9.113 1.00 97.88 138 ALA A C 1
ATOM 1037 O O . ALA A 1 138 ? 12.495 -15.004 9.799 1.00 97.88 138 ALA A O 1
ATOM 1038 N N . GLY A 1 139 ? 13.839 -14.120 8.242 1.00 96.75 139 GLY A N 1
ATOM 1039 C CA . GLY A 1 139 ? 14.595 -15.338 7.972 1.00 96.75 139 GLY A CA 1
ATOM 1040 C C . GLY A 1 139 ? 13.836 -16.325 7.087 1.00 96.75 139 GLY A C 1
ATOM 1041 O O . GLY A 1 139 ? 13.965 -17.535 7.294 1.00 96.75 139 GLY A O 1
ATOM 1042 N N . LEU A 1 140 ? 13.021 -15.818 6.158 1.00 96.81 140 LEU A N 1
ATOM 1043 C CA . LEU A 1 140 ? 12.334 -16.593 5.128 1.00 96.81 140 LEU A CA 1
ATOM 1044 C C . LEU A 1 140 ? 12.937 -16.275 3.758 1.00 96.81 140 LEU A C 1
ATOM 1046 O O . LEU A 1 140 ? 13.024 -15.121 3.348 1.00 96.81 140 LEU A O 1
ATOM 1050 N N . LYS A 1 141 ? 13.306 -17.311 3.012 1.00 95.44 141 LYS A N 1
ATOM 1051 C CA . LYS A 1 141 ? 13.573 -17.210 1.581 1.00 95.44 141 LYS A CA 1
ATOM 1052 C C . LYS A 1 141 ? 12.234 -17.137 0.850 1.00 95.44 141 LYS A C 1
ATOM 1054 O O . LYS A 1 141 ? 11.462 -18.097 0.864 1.00 95.44 141 LYS A O 1
ATOM 1059 N N . VAL A 1 142 ? 11.975 -16.006 0.204 1.00 95.69 142 VAL A N 1
ATOM 1060 C CA . VAL A 1 142 ? 10.752 -15.797 -0.578 1.00 95.69 142 VAL A CA 1
ATOM 1061 C C . VAL A 1 142 ? 10.858 -16.551 -1.901 1.00 95.69 142 VAL A C 1
ATOM 1063 O O . VAL A 1 142 ? 11.698 -16.221 -2.737 1.00 95.69 142 VAL A O 1
ATOM 1066 N N . LEU A 1 143 ? 10.022 -17.575 -2.072 1.00 93.56 143 LEU A N 1
ATOM 1067 C CA . LEU A 1 143 ? 9.908 -18.342 -3.315 1.00 93.56 143 LEU A CA 1
ATOM 1068 C C . LEU A 1 143 ? 9.134 -17.564 -4.380 1.00 93.56 143 LEU A C 1
ATOM 1070 O O . LEU A 1 143 ? 9.507 -17.592 -5.547 1.00 93.56 143 LEU A O 1
ATOM 1074 N N . GLU A 1 144 ? 8.065 -16.887 -3.964 1.00 94.19 144 GLU A N 1
ATOM 1075 C CA . GLU A 1 144 ? 7.191 -16.094 -4.824 1.00 94.19 144 GLU A CA 1
ATOM 1076 C C . GLU A 1 144 ? 6.489 -15.013 -3.989 1.00 94.19 144 GLU A C 1
ATOM 1078 O O . GLU A 1 144 ? 6.131 -15.256 -2.829 1.00 94.19 144 GLU A O 1
ATOM 1083 N N . LEU A 1 145 ? 6.262 -13.842 -4.589 1.00 96.56 145 LEU A N 1
ATOM 1084 C CA . LEU A 1 145 ? 5.289 -12.869 -4.094 1.00 96.56 145 LEU A CA 1
ATOM 1085 C C . LEU A 1 145 ? 3.977 -13.086 -4.843 1.00 96.56 145 LEU A C 1
ATOM 1087 O O . LEU A 1 145 ? 3.836 -12.693 -6.001 1.00 96.56 145 LEU A O 1
ATOM 1091 N N . LEU A 1 146 ? 3.018 -13.737 -4.193 1.00 96.44 146 LEU A N 1
ATOM 1092 C CA . LEU A 1 146 ? 1.790 -14.167 -4.853 1.00 96.44 146 LEU A CA 1
ATOM 1093 C C . LEU A 1 146 ? 0.686 -13.111 -4.697 1.00 96.44 146 LEU A C 1
ATOM 1095 O O . LEU A 1 146 ? 0.331 -12.780 -3.567 1.00 96.44 146 LEU A O 1
ATOM 1099 N N . PRO A 1 147 ? 0.076 -12.609 -5.784 1.00 96.38 147 PRO A N 1
ATOM 1100 C CA . PRO A 1 147 ? -1.091 -11.746 -5.660 1.00 96.38 147 PRO A CA 1
ATOM 1101 C C . PRO A 1 147 ? -2.226 -12.432 -4.883 1.00 96.38 147 PRO A C 1
ATOM 1103 O O . PRO A 1 147 ? -2.624 -13.547 -5.229 1.00 96.38 147 PRO A O 1
ATOM 1106 N N . GLU A 1 148 ? -2.770 -11.759 -3.869 1.00 95.88 148 GLU A N 1
ATOM 1107 C CA . GLU A 1 148 ? -3.889 -12.226 -3.029 1.00 95.88 148 GLU A CA 1
ATOM 1108 C C . GLU A 1 148 ? -5.070 -12.796 -3.845 1.00 95.88 148 GLU A C 1
ATOM 1110 O O . GLU A 1 148 ? -5.462 -13.948 -3.606 1.00 95.88 148 GLU A O 1
ATOM 1115 N N . PRO A 1 149 ? -5.582 -12.111 -4.891 1.00 94.50 149 PRO A N 1
ATOM 1116 C CA . PRO A 1 149 ? -6.658 -12.663 -5.707 1.00 94.50 149 PRO A CA 1
ATOM 1117 C C . PRO A 1 149 ? -6.251 -13.904 -6.515 1.00 94.50 149 PRO A C 1
ATOM 1119 O O . PRO A 1 149 ? -7.088 -14.778 -6.749 1.00 94.50 149 PRO A O 1
ATOM 1122 N N . THR A 1 150 ? -4.981 -14.027 -6.921 1.00 94.94 150 THR A N 1
ATOM 1123 C CA . THR A 1 150 ? -4.472 -15.248 -7.569 1.00 94.94 150 THR A CA 1
ATOM 1124 C C . THR A 1 150 ? -4.441 -16.401 -6.570 1.00 94.94 150 THR A C 1
ATOM 1126 O O . THR A 1 150 ? -4.898 -17.496 -6.898 1.00 94.94 150 THR A O 1
ATOM 1129 N N . ALA A 1 151 ? -3.983 -16.161 -5.338 1.00 95.44 151 ALA A N 1
ATOM 1130 C CA . ALA A 1 151 ? -3.987 -17.163 -4.274 1.00 95.44 151 ALA A CA 1
ATOM 1131 C C . ALA A 1 151 ? -5.410 -17.678 -3.997 1.00 95.44 151 ALA A C 1
ATOM 1133 O O . ALA A 1 151 ? -5.660 -18.886 -4.023 1.00 95.44 151 ALA A O 1
ATOM 1134 N N . ALA A 1 152 ? -6.370 -16.766 -3.835 1.00 94.44 152 ALA A N 1
ATOM 1135 C CA . ALA A 1 152 ? -7.769 -17.124 -3.630 1.00 94.44 152 ALA A CA 1
ATOM 1136 C C . ALA A 1 152 ? -8.361 -17.910 -4.815 1.00 94.44 152 ALA A C 1
ATOM 1138 O O . ALA A 1 152 ? -9.102 -18.876 -4.614 1.00 94.44 152 ALA A O 1
ATOM 1139 N N . ALA A 1 153 ? -8.014 -17.540 -6.053 1.00 93.38 153 ALA A N 1
ATOM 1140 C CA . ALA A 1 153 ? -8.442 -18.269 -7.242 1.00 93.38 153 ALA A CA 1
ATOM 1141 C C . ALA A 1 153 ? -7.858 -19.688 -7.297 1.00 93.38 153 ALA A C 1
ATOM 1143 O O . ALA A 1 153 ? -8.599 -20.618 -7.614 1.00 93.38 153 ALA A O 1
ATOM 1144 N N . VAL A 1 154 ? -6.576 -19.870 -6.956 1.00 92.56 154 VAL A N 1
ATOM 1145 C CA . VAL A 1 154 ? -5.926 -21.192 -6.876 1.00 92.56 154 VAL A CA 1
ATOM 1146 C C . VAL A 1 154 ? -6.635 -22.076 -5.855 1.00 92.56 154 VAL A C 1
ATOM 1148 O O . VAL A 1 154 ? -7.013 -23.202 -6.180 1.00 92.56 154 VAL A O 1
ATOM 1151 N N . HIS A 1 155 ? -6.897 -21.547 -4.656 1.00 91.50 155 HIS A N 1
ATOM 1152 C CA . HIS A 1 155 ? -7.639 -22.266 -3.622 1.00 91.50 155 HIS A CA 1
ATOM 1153 C C . HIS A 1 155 ? -9.050 -22.668 -4.091 1.00 91.50 155 HIS A C 1
ATOM 1155 O O . HIS A 1 155 ? -9.481 -23.799 -3.879 1.00 91.50 155 HIS A O 1
ATOM 1161 N N . TYR A 1 156 ? -9.758 -21.772 -4.786 1.00 89.00 156 TYR A N 1
ATOM 1162 C CA . TYR A 1 156 ? -11.091 -22.056 -5.319 1.00 89.00 156 TYR A CA 1
ATOM 1163 C C . TYR A 1 156 ? -11.094 -23.085 -6.462 1.00 89.00 156 TYR A C 1
ATOM 1165 O O . TYR A 1 156 ? -11.990 -23.932 -6.542 1.00 89.00 156 TYR A O 1
ATOM 1173 N N . GLY A 1 157 ? -10.159 -22.947 -7.406 1.00 81.44 157 GLY A N 1
ATOM 1174 C CA . GLY A 1 157 ? -10.241 -23.560 -8.730 1.00 81.44 157 GLY A CA 1
ATOM 1175 C C . GLY A 1 157 ? -9.665 -24.968 -8.836 1.00 81.44 157 GLY A C 1
ATOM 1176 O O . GLY A 1 157 ? -10.113 -25.706 -9.715 1.00 81.44 157 GLY A O 1
ATOM 1177 N N . LEU A 1 158 ? -8.739 -25.353 -7.948 1.00 75.44 158 LEU A N 1
ATOM 1178 C CA . LEU A 1 158 ? -7.965 -26.600 -8.052 1.00 75.44 158 LEU A CA 1
ATOM 1179 C C . LEU A 1 158 ? -8.846 -27.854 -8.214 1.00 75.44 158 LEU A C 1
ATOM 1181 O O . LEU A 1 158 ? -8.572 -28.700 -9.059 1.00 75.44 158 LEU A O 1
ATOM 1185 N N . ASP A 1 159 ? -9.961 -27.929 -7.482 1.00 71.19 159 ASP A N 1
ATOM 1186 C CA . ASP A 1 159 ? -10.844 -29.106 -7.474 1.00 71.19 159 ASP A CA 1
ATOM 1187 C C . ASP A 1 159 ? -12.046 -28.999 -8.431 1.00 71.19 159 ASP A C 1
ATOM 1189 O O . ASP A 1 159 ? -12.920 -29.872 -8.452 1.00 71.19 159 ASP A O 1
ATOM 1193 N N . LYS A 1 160 ? -12.167 -27.912 -9.209 1.00 73.06 160 LYS A N 1
ATOM 1194 C CA . LYS A 1 160 ? -13.370 -27.663 -10.029 1.00 73.06 160 LYS A CA 1
ATOM 1195 C C . LYS A 1 160 ? -13.291 -28.252 -11.433 1.00 73.06 160 LYS A C 1
ATOM 1197 O O . LYS A 1 160 ? -14.347 -28.541 -11.999 1.00 73.06 160 LYS A O 1
ATOM 1202 N N . GLY A 1 161 ? -12.089 -28.428 -11.989 1.00 69.06 161 GLY A N 1
ATOM 1203 C CA . GLY A 1 161 ? -11.844 -29.123 -13.262 1.00 69.06 161 GLY A CA 1
ATOM 1204 C C . GLY A 1 161 ? -12.599 -28.573 -14.483 1.00 69.06 161 GLY A C 1
ATOM 1205 O O . GLY A 1 161 ? -12.794 -29.302 -15.454 1.00 69.06 161 GLY A O 1
ATOM 1206 N N . LYS A 1 162 ? -13.075 -27.322 -14.434 1.00 80.50 162 LYS A N 1
ATOM 1207 C CA . LYS A 1 162 ? -13.843 -26.671 -15.505 1.00 80.50 162 LYS A CA 1
ATOM 1208 C C . LYS A 1 162 ? -13.174 -25.377 -15.928 1.00 80.50 162 LYS A C 1
ATOM 1210 O O . LYS A 1 162 ? -12.786 -24.583 -15.072 1.00 80.50 162 LYS A O 1
ATOM 1215 N N . ASP A 1 163 ? -13.142 -25.155 -17.236 1.00 91.19 163 ASP A N 1
ATOM 1216 C CA . ASP A 1 163 ? -12.776 -23.867 -17.809 1.00 91.19 163 ASP A CA 1
ATOM 1217 C C . ASP A 1 163 ? -13.782 -22.806 -17.354 1.00 91.19 163 ASP A C 1
ATOM 1219 O O . ASP A 1 163 ? -14.993 -22.991 -17.498 1.00 91.19 163 ASP A O 1
ATOM 1223 N N . GLN A 1 164 ? -13.284 -21.717 -16.774 1.00 93.75 164 GLN A N 1
ATOM 1224 C CA . GLN A 1 164 ? -14.123 -20.653 -16.225 1.00 93.75 164 GLN A CA 1
ATOM 1225 C C . GLN A 1 164 ? -13.385 -19.316 -16.185 1.00 93.75 164 GLN A C 1
ATOM 1227 O O . GLN A 1 164 ? -12.171 -19.251 -15.982 1.00 93.75 164 GLN A O 1
ATOM 1232 N N . THR A 1 165 ? -14.142 -18.238 -16.338 1.00 96.31 165 THR A N 1
ATOM 1233 C CA . THR A 1 165 ? -13.684 -16.868 -16.125 1.00 96.31 165 THR A CA 1
ATOM 1234 C C . THR A 1 165 ? -14.134 -16.405 -14.745 1.00 96.31 165 THR A C 1
ATOM 1236 O O . THR A 1 165 ? -15.328 -16.338 -14.446 1.00 96.31 165 THR A O 1
ATOM 1239 N N . LEU A 1 166 ? -13.168 -16.091 -13.892 1.00 96.56 166 LEU A N 1
ATOM 1240 C CA . LEU A 1 166 ? -13.376 -15.659 -12.519 1.00 96.56 166 LEU A CA 1
ATOM 1241 C C . LEU A 1 166 ? -13.187 -14.149 -12.413 1.00 96.56 166 LEU A C 1
ATOM 1243 O O . LEU A 1 166 ? -12.268 -13.595 -13.014 1.00 96.56 166 LEU A O 1
ATOM 1247 N N . LEU A 1 167 ? -14.017 -13.502 -11.602 1.00 98.06 167 LEU A N 1
ATOM 1248 C CA . LEU A 1 167 ? -13.736 -12.179 -11.061 1.00 98.06 167 LEU A CA 1
ATOM 1249 C C . LEU A 1 167 ? -13.487 -12.330 -9.565 1.00 98.06 167 LEU A C 1
ATOM 1251 O O . LEU A 1 167 ? -14.377 -12.753 -8.831 1.00 98.06 167 LEU A O 1
ATOM 1255 N N . VAL A 1 168 ? -12.286 -11.998 -9.116 1.00 97.56 168 VAL A N 1
ATOM 1256 C CA . VAL A 1 168 ? -11.944 -11.985 -7.696 1.00 97.56 168 VAL A CA 1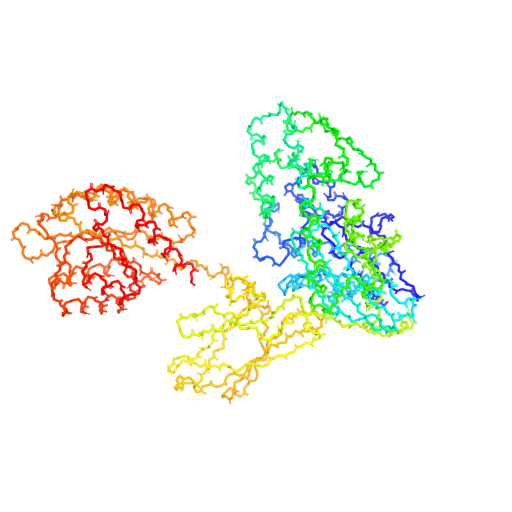
ATOM 1257 C C . VAL A 1 168 ? -12.031 -10.547 -7.216 1.00 97.56 168 VAL A C 1
ATOM 1259 O O . VAL A 1 168 ? -11.384 -9.670 -7.782 1.00 97.56 168 VAL A O 1
ATOM 1262 N N . TYR A 1 169 ? -12.878 -10.316 -6.222 1.00 97.62 169 TYR A N 1
ATOM 1263 C CA . TYR A 1 169 ? -13.060 -9.040 -5.546 1.00 97.62 169 TYR A CA 1
ATOM 1264 C C . TYR A 1 169 ? -12.483 -9.200 -4.142 1.00 97.62 169 TYR A C 1
ATOM 1266 O O . TYR A 1 169 ? -13.054 -9.917 -3.315 1.00 97.62 169 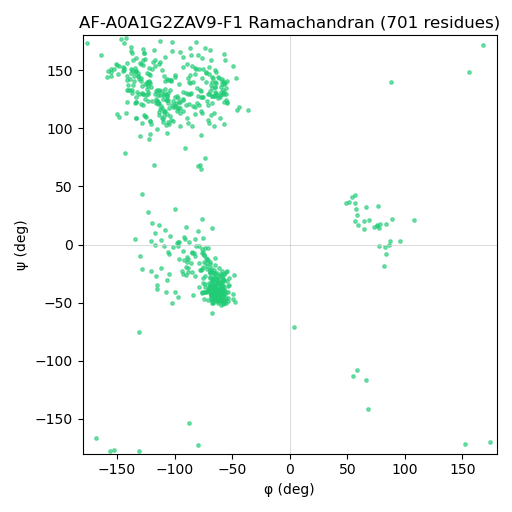TYR A O 1
ATOM 1274 N N . ASP A 1 170 ? -11.345 -8.564 -3.902 1.00 96.31 170 ASP A N 1
ATOM 1275 C CA . ASP A 1 170 ? -10.627 -8.624 -2.637 1.00 96.31 170 ASP A CA 1
ATOM 1276 C C . ASP A 1 170 ? -10.739 -7.280 -1.924 1.00 96.31 170 ASP A C 1
ATOM 1278 O O . ASP A 1 170 ? -10.215 -6.273 -2.395 1.00 96.31 170 ASP A O 1
ATOM 1282 N N . LEU A 1 171 ? -11.478 -7.245 -0.816 1.00 96.38 171 LEU A N 1
ATOM 1283 C CA . LEU A 1 171 ? -11.610 -6.057 0.018 1.00 96.38 171 LEU A CA 1
ATOM 1284 C C . LEU A 1 171 ? -11.141 -6.388 1.432 1.00 96.38 171 LEU A C 1
ATOM 1286 O O . LEU A 1 171 ? -11.897 -6.886 2.276 1.00 96.38 171 LEU A O 1
ATOM 1290 N N . GLY A 1 172 ? -9.872 -6.082 1.677 1.00 94.19 172 GLY A N 1
ATOM 1291 C CA . GLY A 1 172 ? -9.197 -6.322 2.939 1.00 94.19 172 GLY A CA 1
ATOM 1292 C C . GLY A 1 172 ? -9.358 -5.184 3.947 1.00 94.19 172 GLY A C 1
ATOM 1293 O O . GLY A 1 172 ? -10.335 -4.425 3.963 1.00 94.19 172 GLY A O 1
ATOM 1294 N N . GLY A 1 173 ? -8.371 -5.086 4.836 1.00 92.69 173 GLY A N 1
ATOM 1295 C CA . GLY A 1 173 ? -8.294 -4.055 5.870 1.00 92.69 173 GLY A CA 1
ATOM 1296 C C . GLY A 1 173 ? -7.810 -2.701 5.355 1.00 92.69 173 GLY A C 1
ATOM 1297 O O . GLY A 1 173 ? -8.322 -1.681 5.789 1.00 92.69 173 GLY A O 1
ATOM 1298 N N . GLY A 1 174 ? -6.869 -2.665 4.410 1.00 92.00 174 GLY A N 1
ATOM 1299 C CA . GLY A 1 174 ? -6.298 -1.402 3.915 1.00 92.00 174 GLY A CA 1
ATOM 1300 C C . GLY A 1 174 ? -6.258 -1.242 2.403 1.00 92.00 174 GLY A C 1
ATOM 1301 O O . GLY A 1 174 ? -5.944 -0.151 1.932 1.00 92.00 174 GLY A O 1
ATOM 1302 N N . THR A 1 175 ? -6.545 -2.310 1.664 1.00 93.06 175 THR A N 1
ATOM 1303 C CA . THR A 1 175 ? -6.436 -2.365 0.207 1.00 93.06 175 THR A CA 1
ATOM 1304 C C . THR A 1 175 ? -7.665 -3.020 -0.402 1.00 93.06 175 THR A C 1
ATOM 1306 O O . THR A 1 175 ? -8.314 -3.873 0.216 1.00 93.06 175 THR A O 1
ATOM 1309 N N . PHE A 1 176 ? -7.955 -2.611 -1.630 1.00 96.69 176 PHE A N 1
ATOM 1310 C CA . PHE A 1 176 ? -8.982 -3.187 -2.469 1.00 96.69 176 PHE A CA 1
ATOM 1311 C C . PHE A 1 176 ? -8.360 -3.584 -3.802 1.00 96.69 176 PHE A C 1
ATOM 1313 O O . PHE A 1 176 ? -7.793 -2.733 -4.484 1.00 96.69 176 PHE A O 1
ATOM 1320 N N . ASP A 1 177 ? -8.522 -4.838 -4.198 1.00 95.56 177 ASP A N 1
ATOM 1321 C CA . ASP A 1 177 ? -8.113 -5.330 -5.505 1.00 95.56 177 ASP A CA 1
ATOM 1322 C C . ASP A 1 177 ? -9.298 -5.971 -6.221 1.00 95.56 177 ASP A C 1
ATOM 1324 O O . ASP A 1 177 ? -10.168 -6.616 -5.631 1.00 95.56 177 ASP A O 1
ATOM 1328 N N . VAL A 1 178 ? -9.303 -5.851 -7.543 1.00 97.56 178 VAL A N 1
ATOM 1329 C CA . VAL A 1 178 ? -10.195 -6.617 -8.400 1.00 97.56 178 VAL A CA 1
ATOM 1330 C C . VAL A 1 178 ? -9.405 -7.201 -9.559 1.00 97.56 178 VAL A C 1
ATOM 1332 O O . VAL A 1 178 ? -8.690 -6.504 -10.274 1.00 97.56 178 VAL A O 1
ATOM 1335 N N . SER A 1 179 ? -9.524 -8.512 -9.745 1.00 97.94 179 SER A N 1
ATOM 1336 C CA . SER A 1 179 ? -8.804 -9.241 -10.787 1.00 97.94 179 SER A CA 1
ATOM 1337 C C . SER A 1 179 ? -9.750 -10.096 -11.608 1.00 97.94 179 SER A C 1
ATOM 1339 O O . SER A 1 179 ? -10.656 -10.734 -11.073 1.00 97.94 179 SER A O 1
ATOM 1341 N N . VAL A 1 180 ? -9.509 -10.150 -12.915 1.00 98.25 180 VAL A N 1
ATOM 1342 C CA . VAL A 1 180 ? -10.174 -11.096 -13.811 1.00 98.25 180 VAL A CA 1
ATOM 1343 C C . VAL A 1 180 ? -9.187 -12.188 -14.184 1.00 98.25 180 VAL A C 1
ATOM 1345 O O . VAL A 1 180 ? -8.115 -11.900 -14.716 1.00 98.25 180 VAL A O 1
ATOM 1348 N N . LEU A 1 181 ? -9.555 -13.442 -13.934 1.00 97.00 181 LEU A N 1
ATOM 1349 C CA . LEU A 1 181 ? -8.731 -14.610 -14.224 1.00 97.00 181 LEU A CA 1
ATOM 1350 C C . LEU A 1 181 ? -9.459 -15.562 -15.167 1.00 97.00 181 LEU A C 1
ATOM 1352 O O . LEU A 1 181 ? -10.672 -15.738 -15.090 1.00 97.00 181 LEU A O 1
ATOM 1356 N N . ARG A 1 182 ? -8.704 -16.223 -16.040 1.00 95.62 182 ARG A N 1
ATOM 1357 C CA . ARG A 1 182 ? -9.159 -17.387 -16.799 1.00 95.62 182 ARG A CA 1
ATOM 1358 C C . ARG A 1 182 ? -8.508 -18.624 -16.216 1.00 95.62 182 ARG A C 1
ATOM 1360 O O . ARG A 1 182 ? -7.285 -18.695 -16.145 1.00 95.62 182 ARG A O 1
ATOM 1367 N N . VAL A 1 183 ? -9.336 -19.584 -15.831 1.00 93.94 183 VAL A N 1
ATOM 1368 C CA . VAL A 1 183 ? -8.898 -20.888 -15.342 1.00 93.94 183 VAL A CA 1
ATOM 1369 C C . VAL A 1 183 ? -9.172 -21.914 -16.427 1.00 93.94 183 VAL A C 1
ATOM 1371 O O . VAL A 1 183 ? -10.292 -21.965 -16.937 1.00 93.94 183 VAL A O 1
ATOM 1374 N N . LYS A 1 184 ? -8.157 -22.699 -16.797 1.00 91.38 184 LYS A N 1
ATOM 1375 C CA . LYS A 1 184 ? -8.264 -23.815 -17.747 1.00 91.38 184 LYS A CA 1
ATOM 1376 C C . LYS A 1 184 ? -7.547 -25.037 -17.196 1.00 91.38 184 LYS A C 1
ATOM 1378 O O . LYS A 1 184 ? -6.322 -25.051 -17.122 1.00 91.38 184 LYS A O 1
ATOM 1383 N N . GLY A 1 185 ? -8.296 -26.059 -16.789 1.00 86.25 185 GLY A N 1
ATOM 1384 C CA . GLY A 1 185 ? -7.728 -27.155 -15.999 1.00 86.25 185 GLY A CA 1
ATOM 1385 C C . GLY A 1 185 ? -7.045 -26.611 -14.739 1.00 86.25 185 GLY A C 1
ATOM 1386 O O . GLY A 1 185 ? -7.720 -26.036 -13.889 1.00 86.25 185 GLY A O 1
ATOM 1387 N N . ASN A 1 186 ? -5.719 -26.737 -14.667 1.00 86.25 186 ASN A N 1
ATOM 1388 C CA . ASN A 1 186 ? -4.906 -26.217 -13.564 1.00 86.25 186 ASN A CA 1
ATOM 1389 C C . ASN A 1 186 ? -4.053 -24.991 -13.948 1.00 86.25 186 ASN A C 1
ATOM 1391 O O . ASN A 1 186 ? -3.143 -24.620 -13.207 1.00 86.25 186 ASN A O 1
ATOM 1395 N N . GLU A 1 187 ? -4.322 -24.386 -15.108 1.00 91.44 187 GLU A N 1
ATOM 1396 C CA . GLU A 1 187 ? -3.712 -23.128 -15.539 1.00 91.44 187 GLU A CA 1
ATOM 1397 C C . GLU A 1 187 ? -4.567 -21.945 -15.062 1.00 91.44 187 GLU A C 1
ATOM 1399 O O . GLU A 1 187 ? -5.726 -21.806 -15.460 1.00 91.44 187 GLU A O 1
ATOM 1404 N N . PHE A 1 188 ? -3.980 -21.063 -14.254 1.00 93.88 188 PHE A N 1
ATOM 1405 C CA . PHE A 1 188 ? -4.588 -19.846 -13.720 1.00 93.88 188 PHE A CA 1
ATOM 1406 C C . PHE A 1 188 ? -3.945 -18.617 -14.363 1.00 93.88 188 PHE A C 1
ATOM 1408 O O . PHE A 1 188 ? -2.828 -18.234 -14.028 1.00 93.88 188 PHE A O 1
ATOM 1415 N N . ARG A 1 189 ? -4.642 -17.959 -15.289 1.00 95.62 189 ARG A N 1
ATOM 1416 C CA . ARG A 1 189 ? -4.104 -16.804 -16.017 1.00 95.62 189 ARG A CA 1
ATOM 1417 C C . ARG A 1 189 ? -4.837 -15.527 -15.652 1.00 95.62 189 ARG A C 1
ATOM 1419 O O . ARG A 1 189 ? -6.020 -15.387 -15.964 1.00 95.62 189 ARG A O 1
ATOM 1426 N N . VAL A 1 190 ? -4.129 -14.574 -15.055 1.00 97.31 190 VAL A N 1
ATOM 1427 C CA . VAL A 1 190 ? -4.653 -13.224 -14.835 1.00 97.31 190 VAL A CA 1
ATOM 1428 C C . VAL A 1 190 ? -4.759 -12.515 -16.184 1.00 97.31 190 VAL A C 1
ATOM 1430 O O . VAL A 1 190 ? -3.830 -12.526 -16.989 1.00 97.31 190 VAL A O 1
ATOM 1433 N N . VAL A 1 191 ? -5.926 -11.937 -16.456 1.00 97.25 191 VAL A N 1
ATOM 1434 C CA . VAL A 1 191 ? -6.217 -11.189 -17.686 1.00 97.25 191 VAL A CA 1
ATOM 1435 C C . VAL A 1 191 ? -6.043 -9.695 -17.452 1.00 97.25 191 VAL A C 1
ATOM 1437 O O . VAL A 1 191 ? -5.459 -9.005 -18.282 1.00 97.25 191 VAL A O 1
ATOM 1440 N N . ALA A 1 192 ? -6.572 -9.199 -16.336 1.00 97.50 192 ALA A N 1
ATOM 1441 C CA . ALA A 1 192 ? -6.449 -7.808 -15.942 1.00 97.50 192 ALA A CA 1
ATOM 1442 C C . ALA A 1 192 ? -6.582 -7.663 -14.427 1.00 97.50 192 ALA A C 1
ATOM 1444 O O . ALA A 1 192 ? -7.303 -8.436 -13.788 1.00 97.50 192 ALA A O 1
ATOM 1445 N N . VAL A 1 193 ? -5.926 -6.637 -13.896 1.00 96.94 193 VAL A N 1
ATOM 1446 C CA . VAL A 1 193 ? -6.001 -6.215 -12.498 1.00 96.94 193 VAL A CA 1
ATOM 1447 C C . VAL A 1 193 ? -6.293 -4.718 -12.416 1.00 96.94 193 VAL A C 1
ATOM 1449 O O . VAL A 1 193 ? -5.812 -3.920 -13.226 1.00 96.94 193 VAL A O 1
ATOM 1452 N N . ASP A 1 194 ? -7.090 -4.335 -11.429 1.00 95.69 194 ASP A N 1
ATOM 1453 C CA . ASP A 1 194 ? -7.234 -2.959 -10.967 1.00 95.69 194 ASP A CA 1
ATOM 1454 C C . ASP A 1 194 ? -7.426 -2.951 -9.446 1.00 95.69 194 ASP A C 1
ATOM 1456 O O . ASP A 1 194 ? -7.570 -4.006 -8.829 1.00 95.69 194 ASP A O 1
ATOM 1460 N N . GLY A 1 195 ? -7.438 -1.775 -8.833 1.00 94.50 195 GLY A N 1
ATOM 1461 C CA . GLY A 1 195 ? -7.555 -1.678 -7.387 1.00 94.50 195 GLY A CA 1
ATOM 1462 C C . GLY A 1 195 ? -7.399 -0.270 -6.841 1.00 94.50 195 GLY A C 1
ATOM 1463 O O . GLY A 1 195 ? -7.402 0.729 -7.568 1.00 94.50 195 GLY A O 1
ATOM 1464 N N . ASP A 1 196 ? -7.294 -0.214 -5.521 1.00 90.94 196 ASP A N 1
ATOM 1465 C CA . ASP A 1 196 ? -7.084 0.979 -4.721 1.00 90.94 196 ASP A CA 1
ATOM 1466 C C . ASP A 1 196 ? -6.307 0.616 -3.445 1.00 90.94 196 ASP A C 1
ATOM 1468 O O . ASP A 1 196 ? -6.792 -0.089 -2.559 1.00 90.94 196 ASP A O 1
ATOM 1472 N N . PHE A 1 197 ? -5.070 1.106 -3.352 1.00 83.56 197 PHE A N 1
ATOM 1473 C CA . PHE A 1 197 ? -4.161 0.822 -2.239 1.00 83.56 197 PHE A CA 1
ATOM 1474 C C . PHE A 1 197 ? -4.506 1.604 -0.955 1.00 83.56 197 PHE A C 1
ATOM 1476 O O . PHE A 1 197 ? -3.848 1.414 0.068 1.00 83.56 197 PHE A O 1
ATOM 1483 N N . ARG A 1 198 ? -5.505 2.502 -0.991 1.00 84.38 198 ARG A N 1
ATOM 1484 C CA . ARG A 1 198 ? -6.000 3.271 0.165 1.00 84.38 198 ARG A CA 1
ATOM 1485 C C . ARG A 1 198 ? -7.518 3.149 0.306 1.00 84.38 198 ARG A C 1
ATOM 1487 O O . ARG A 1 198 ? -8.207 4.146 0.528 1.00 84.38 198 ARG A O 1
ATOM 1494 N N . LEU A 1 199 ? -8.029 1.934 0.152 1.00 93.44 199 LEU A N 1
ATOM 1495 C CA . LEU A 1 199 ? -9.441 1.637 0.349 1.00 93.44 199 LEU A CA 1
ATOM 1496 C C . LEU A 1 199 ? -9.584 0.265 1.003 1.00 93.44 199 LEU A C 1
ATOM 1498 O O . LEU A 1 199 ? -9.297 -0.752 0.385 1.00 93.44 199 LEU A O 1
ATOM 1502 N N . GLY A 1 200 ? -10.071 0.225 2.237 1.00 95.44 200 GLY A N 1
ATOM 1503 C CA . GLY A 1 200 ? -10.360 -1.013 2.947 1.00 95.44 200 GLY A CA 1
ATOM 1504 C C . GLY A 1 200 ? -11.176 -0.804 4.218 1.00 95.44 200 GLY A C 1
ATOM 1505 O O . GLY A 1 200 ? -11.741 0.260 4.471 1.00 95.44 200 GLY A O 1
ATOM 1506 N N . GLY A 1 201 ? -11.233 -1.849 5.039 1.00 95.88 201 GLY A N 1
ATOM 1507 C CA . GLY A 1 201 ? -11.965 -1.851 6.304 1.00 95.88 201 GLY A CA 1
ATOM 1508 C C . GLY A 1 201 ? -11.524 -0.774 7.300 1.00 95.88 201 GLY A C 1
ATOM 1509 O O . GLY A 1 201 ? -12.377 -0.284 8.034 1.00 95.88 201 GLY A O 1
ATOM 1510 N N . ASP A 1 202 ? -10.249 -0.384 7.293 1.00 95.06 202 ASP A N 1
ATOM 1511 C CA . ASP A 1 202 ? -9.691 0.690 8.121 1.00 95.06 202 ASP A CA 1
ATOM 1512 C C . ASP A 1 202 ? -10.304 2.050 7.757 1.00 95.06 202 ASP A C 1
ATOM 1514 O O . ASP A 1 202 ? -10.500 2.888 8.632 1.00 95.06 202 ASP A O 1
ATOM 1518 N N . ASP A 1 203 ? -10.637 2.278 6.484 1.00 95.75 203 ASP A N 1
ATOM 1519 C CA . ASP A 1 203 ? -11.280 3.522 6.050 1.00 95.75 203 ASP A CA 1
ATOM 1520 C C . ASP A 1 203 ? -12.748 3.565 6.493 1.00 95.75 203 ASP A C 1
ATOM 1522 O O . ASP A 1 203 ? -13.256 4.614 6.887 1.00 95.75 203 ASP A O 1
ATOM 1526 N N . PHE A 1 204 ? -13.417 2.407 6.520 1.00 97.00 204 PHE A N 1
ATOM 1527 C CA . PHE A 1 204 ? -14.757 2.290 7.100 1.00 97.00 204 PHE A CA 1
ATOM 1528 C C . PHE A 1 204 ? -14.732 2.542 8.611 1.00 97.00 204 PHE A C 1
ATOM 1530 O O . PHE A 1 204 ? -15.618 3.221 9.132 1.00 97.00 204 PHE A O 1
ATOM 1537 N N . ASP A 1 205 ? -13.707 2.031 9.300 1.00 96.94 205 ASP A N 1
ATOM 1538 C CA . ASP A 1 205 ? -13.509 2.265 10.732 1.00 96.94 205 ASP A CA 1
ATOM 1539 C C . ASP A 1 205 ? -13.252 3.742 11.015 1.00 96.94 205 ASP A C 1
ATOM 1541 O O . ASP A 1 205 ? -13.820 4.283 11.961 1.00 96.94 205 ASP A O 1
ATOM 1545 N N . LEU A 1 206 ? -12.451 4.421 10.186 1.00 95.44 206 LEU A N 1
ATOM 1546 C CA . LEU A 1 206 ? -12.184 5.855 10.314 1.00 95.44 206 LEU A CA 1
ATOM 1547 C C . LEU A 1 206 ? -13.445 6.703 10.122 1.00 95.44 206 LEU A C 1
ATOM 1549 O O . LEU A 1 206 ? -13.702 7.570 10.954 1.00 95.44 206 LEU A O 1
ATOM 1553 N N . LEU A 1 207 ? -14.266 6.423 9.104 1.00 96.12 207 LEU A N 1
ATOM 1554 C CA . LEU A 1 207 ? -15.534 7.137 8.891 1.00 96.12 207 LEU A CA 1
ATOM 1555 C C . LEU A 1 207 ? -16.494 6.978 10.076 1.00 96.12 207 LEU A C 1
ATOM 1557 O O . LEU A 1 207 ? -17.135 7.937 10.510 1.00 96.12 207 LEU A O 1
ATOM 1561 N N . LEU A 1 208 ? -16.583 5.767 10.628 1.00 97.06 208 LEU A N 1
ATOM 1562 C CA . LEU A 1 208 ? -17.398 5.519 11.810 1.00 97.06 208 LEU A CA 1
ATOM 1563 C C . LEU A 1 208 ? -16.789 6.174 13.062 1.00 97.06 208 LEU A C 1
ATOM 1565 O O . LEU A 1 208 ? -17.506 6.769 13.859 1.00 97.06 208 LEU A O 1
ATOM 1569 N N . THR A 1 209 ? -15.465 6.157 13.206 1.00 97.19 209 THR A N 1
ATOM 1570 C CA . THR A 1 209 ? -14.748 6.853 14.286 1.00 97.19 209 THR A CA 1
ATOM 1571 C C . THR A 1 209 ? -15.011 8.360 14.239 1.00 97.19 209 THR A C 1
ATOM 1573 O O . THR A 1 209 ? -15.291 8.970 15.271 1.00 97.19 209 THR A O 1
ATOM 1576 N N . GLU A 1 210 ? -14.974 8.966 13.050 1.00 95.75 210 GLU A N 1
ATOM 1577 C CA . GLU A 1 210 ? -15.305 10.375 12.838 1.00 95.75 210 GLU A CA 1
ATOM 1578 C C . GLU A 1 210 ? -16.753 10.675 13.240 1.00 95.75 210 GLU A C 1
ATOM 1580 O O . GLU A 1 210 ? -17.004 11.620 13.997 1.00 95.75 210 GLU A O 1
ATOM 1585 N N . HIS A 1 211 ? -17.694 9.830 12.807 1.00 95.88 211 HIS A N 1
ATOM 1586 C CA . HIS A 1 211 ? -19.099 9.937 13.185 1.00 95.88 211 HIS A CA 1
ATOM 1587 C C . HIS A 1 211 ? -19.271 9.929 14.713 1.00 95.88 211 HIS A C 1
ATOM 1589 O O . HIS A 1 211 ? -19.880 10.844 15.273 1.00 95.88 211 HIS A O 1
ATOM 1595 N N . LEU A 1 212 ? -18.667 8.960 15.407 1.00 95.94 212 LEU A N 1
ATOM 1596 C CA . LEU A 1 212 ? -18.746 8.833 16.865 1.00 95.94 212 LEU A CA 1
ATOM 1597 C C . LEU A 1 212 ? -18.074 10.006 17.596 1.00 95.94 212 LEU A C 1
ATOM 1599 O O . LEU A 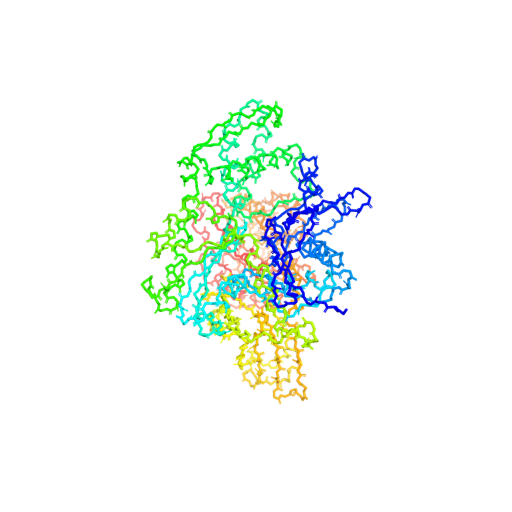1 212 ? -18.624 10.533 18.564 1.00 95.94 212 LEU A O 1
ATOM 1603 N N . ALA A 1 213 ? -16.932 10.498 17.106 1.00 95.31 213 ALA A N 1
ATOM 1604 C CA . ALA A 1 213 ? -16.272 11.688 17.652 1.00 95.31 213 ALA A CA 1
ATOM 1605 C C . ALA A 1 213 ? -17.129 12.964 17.495 1.00 95.31 213 ALA A C 1
ATOM 1607 O O . ALA A 1 213 ? -17.009 13.926 18.269 1.00 95.31 213 ALA A O 1
ATOM 1608 N N . GLY A 1 214 ? -18.015 12.991 16.496 1.00 94.00 214 GLY A N 1
ATOM 1609 C CA . GLY A 1 214 ? -19.038 14.020 16.321 1.00 94.00 214 GLY A CA 1
ATOM 1610 C C . GLY A 1 214 ? -20.114 14.000 17.412 1.00 94.00 214 GLY A C 1
ATOM 1611 O O . GLY A 1 214 ? -20.616 15.062 17.785 1.00 94.00 214 GLY A O 1
ATOM 1612 N N . ARG A 1 215 ? -20.423 12.817 17.955 1.00 94.00 215 ARG A N 1
ATOM 1613 C CA . ARG A 1 215 ? -21.457 12.586 18.977 1.00 94.00 215 ARG A CA 1
ATOM 1614 C C . ARG A 1 215 ? -20.976 12.822 20.410 1.00 94.00 215 ARG A C 1
ATOM 1616 O O . ARG A 1 215 ? -21.778 13.152 21.282 1.00 94.00 215 ARG A O 1
ATOM 1623 N N . MET A 1 216 ? -19.668 12.726 20.649 1.00 93.50 216 MET A N 1
ATOM 1624 C CA . MET A 1 216 ? -19.078 12.958 21.968 1.00 93.50 216 MET A CA 1
ATOM 1625 C C . MET A 1 216 ? -19.411 14.350 22.530 1.00 93.50 216 MET A C 1
ATOM 1627 O O . MET A 1 216 ? -19.188 15.382 21.889 1.00 93.50 216 MET A O 1
ATOM 1631 N N . SER A 1 217 ? -19.867 14.379 23.784 1.00 87.56 217 SER A N 1
ATOM 1632 C CA . SER A 1 217 ? -20.132 15.601 24.549 1.00 87.56 217 SER A CA 1
ATOM 1633 C C . SER A 1 217 ? -19.537 15.507 25.962 1.00 87.56 217 SER A C 1
ATOM 1635 O O . SER A 1 217 ? -19.176 14.429 26.428 1.00 87.56 217 SER A O 1
ATOM 1637 N N . GLY A 1 218 ? -19.341 16.643 26.637 1.00 87.62 218 GLY A N 1
ATOM 1638 C CA . GLY A 1 218 ? -18.809 16.688 28.011 1.00 87.62 218 GLY A CA 1
ATOM 1639 C C . GLY A 1 218 ? -17.281 16.583 28.152 1.00 87.62 218 GLY A C 1
ATOM 1640 O O . GLY A 1 218 ? -16.743 17.029 29.162 1.00 87.62 218 GLY A O 1
ATOM 1641 N N . ALA A 1 219 ? -16.562 16.090 27.139 1.00 90.12 219 ALA A N 1
ATOM 1642 C CA . ALA A 1 219 ? -15.096 16.109 27.124 1.00 90.12 219 ALA A CA 1
ATOM 1643 C C . ALA A 1 219 ? -14.523 17.537 26.991 1.00 90.12 219 ALA A C 1
ATOM 1645 O O . ALA A 1 219 ? -15.179 18.467 26.503 1.00 90.12 219 ALA A O 1
ATOM 1646 N N . LYS A 1 220 ? -13.259 17.722 27.401 1.00 93.44 220 LYS A N 1
ATOM 1647 C CA . LYS A 1 220 ? -12.553 19.008 27.273 1.00 93.44 220 LYS A CA 1
ATOM 1648 C C . LYS A 1 220 ? -12.507 19.451 25.808 1.00 93.44 220 LYS A C 1
ATOM 1650 O O . LYS A 1 220 ? -12.121 18.688 24.926 1.00 93.44 220 LYS A O 1
ATOM 1655 N N . LYS A 1 221 ? -12.830 20.724 25.547 1.00 92.75 221 LYS A N 1
ATOM 1656 C CA . LYS A 1 221 ? -12.862 21.285 24.180 1.00 92.75 221 LYS A CA 1
ATOM 1657 C C . LYS A 1 221 ? -11.519 21.172 23.447 1.00 92.75 221 LYS A C 1
ATOM 1659 O O . LYS A 1 221 ? -11.521 20.983 22.235 1.00 92.75 221 LYS A O 1
ATOM 1664 N N . SER A 1 222 ? -10.397 21.299 24.161 1.00 93.69 222 SER A N 1
ATOM 1665 C CA . SER A 1 222 ? -9.048 21.109 23.609 1.00 93.69 222 SER A CA 1
ATOM 1666 C C . SER A 1 222 ? -8.842 19.686 23.097 1.00 93.69 222 SER A C 1
ATOM 1668 O O . SER A 1 222 ? -8.378 19.501 21.978 1.00 93.69 222 SER A O 1
ATOM 1670 N N . ASP A 1 223 ? -9.250 18.700 23.892 1.00 93.88 223 ASP A N 1
ATOM 1671 C CA . ASP A 1 223 ? -9.017 17.282 23.622 1.00 93.88 223 ASP A CA 1
ATOM 1672 C C . ASP A 1 223 ? -9.913 16.809 22.475 1.00 93.88 223 ASP A C 1
ATOM 1674 O O . ASP A 1 223 ? -9.443 16.129 21.570 1.00 93.88 223 ASP A O 1
ATOM 1678 N N . LEU A 1 224 ? -11.177 17.253 22.443 1.00 92.75 224 LEU A N 1
ATOM 1679 C CA . LEU A 1 224 ? -12.081 17.002 21.315 1.00 92.75 224 LEU A CA 1
ATOM 1680 C C . LEU A 1 224 ? -11.580 17.636 20.015 1.00 92.75 224 LEU A C 1
ATOM 1682 O O . LEU A 1 224 ? -11.694 17.031 18.951 1.00 92.75 224 LEU A O 1
ATOM 1686 N N . ARG A 1 225 ? -11.026 18.855 20.081 1.00 93.38 225 ARG A N 1
ATOM 1687 C CA . ARG A 1 225 ? -10.436 19.509 18.907 1.00 93.38 225 ARG A CA 1
ATOM 1688 C C . ARG A 1 225 ? -9.228 18.723 18.401 1.00 93.38 225 ARG A C 1
ATOM 1690 O O . ARG A 1 225 ? -9.142 18.484 17.203 1.00 93.38 225 ARG A O 1
ATOM 1697 N N . ALA A 1 226 ? -8.338 18.307 19.300 1.00 93.81 226 ALA A N 1
ATOM 1698 C CA . ALA A 1 226 ? -7.171 17.504 18.954 1.00 93.81 226 ALA A CA 1
ATOM 1699 C C . ALA A 1 226 ? -7.570 16.136 18.371 1.00 93.81 226 ALA A C 1
ATOM 1701 O O . ALA A 1 226 ? -7.030 15.742 17.344 1.00 93.81 226 ALA A O 1
ATOM 1702 N N . LEU A 1 227 ? -8.566 15.459 18.956 1.00 94.88 227 LEU A N 1
ATOM 1703 C CA . LEU A 1 227 ? -9.094 14.189 18.449 1.00 94.88 227 LEU A CA 1
ATOM 1704 C C . LEU A 1 227 ? -9.659 14.334 17.031 1.00 94.88 227 LEU A C 1
ATOM 1706 O O . LEU A 1 227 ? -9.329 13.543 16.155 1.00 94.88 227 LEU A O 1
ATOM 1710 N N . ARG A 1 228 ? -10.481 15.360 16.783 1.00 93.50 228 ARG A N 1
ATOM 1711 C CA . ARG A 1 228 ? -11.049 15.613 15.448 1.00 93.50 228 ARG A CA 1
ATOM 1712 C C . ARG A 1 228 ? -9.977 15.969 14.424 1.00 93.50 228 ARG A C 1
ATOM 1714 O O . ARG A 1 228 ? -10.034 15.478 13.306 1.00 93.50 228 ARG A O 1
ATOM 1721 N N . SER A 1 229 ? -8.992 16.778 14.815 1.00 92.12 229 SER A N 1
ATOM 1722 C CA . SER A 1 229 ? -7.850 17.107 13.955 1.00 92.12 229 SER A CA 1
ATOM 1723 C C . SER A 1 229 ? -7.055 15.859 13.578 1.00 92.12 229 SER A C 1
ATOM 1725 O O . SER A 1 229 ? -6.681 15.705 12.421 1.00 92.12 229 SER A O 1
ATOM 1727 N N . LEU A 1 230 ? -6.831 14.960 14.541 1.00 93.31 230 LEU A N 1
ATOM 1728 C CA . LEU A 1 230 ? -6.152 13.691 14.307 1.00 93.31 230 LEU A CA 1
ATOM 1729 C C . LEU A 1 230 ? -6.932 12.815 13.321 1.00 93.31 230 LEU A C 1
ATOM 1731 O O . LEU A 1 230 ? -6.370 12.357 12.334 1.00 93.31 230 LEU A O 1
ATOM 1735 N N . ILE A 1 231 ? -8.232 12.618 13.556 1.00 93.62 231 ILE A N 1
ATOM 1736 C CA . ILE A 1 231 ? -9.085 11.807 12.675 1.00 93.62 231 ILE A CA 1
ATOM 1737 C C . ILE A 1 231 ? -9.121 12.392 11.255 1.00 93.62 231 ILE A C 1
ATOM 1739 O O . ILE A 1 231 ? -9.017 11.639 10.291 1.00 93.62 231 ILE A O 1
ATOM 1743 N N . ALA A 1 232 ? -9.208 13.717 11.111 1.00 89.31 232 ALA A N 1
ATOM 1744 C CA . ALA A 1 232 ? -9.215 14.378 9.806 1.00 89.31 232 ALA A CA 1
ATOM 1745 C C . ALA A 1 232 ? -7.894 14.185 9.033 1.00 89.31 232 ALA A C 1
ATOM 1747 O O . ALA A 1 232 ? -7.923 13.904 7.834 1.00 89.31 232 ALA A O 1
ATOM 1748 N N . SER A 1 233 ? -6.746 14.280 9.715 1.00 88.88 233 SER A N 1
ATOM 1749 C CA . SER A 1 233 ? -5.417 14.000 9.139 1.00 88.88 233 SER A CA 1
ATOM 1750 C C . SER A 1 233 ? -5.319 12.545 8.653 1.00 88.88 233 SER A C 1
ATOM 1752 O O . SER A 1 233 ? -4.981 12.291 7.494 1.00 88.88 233 SER A O 1
ATOM 1754 N N . LEU A 1 234 ? -5.745 11.584 9.478 1.00 89.06 234 LEU A N 1
ATOM 1755 C CA . LEU A 1 234 ? -5.747 10.161 9.116 1.00 89.06 234 LEU A CA 1
ATOM 1756 C C . LEU A 1 234 ? -6.702 9.852 7.955 1.00 89.06 234 LEU A C 1
ATOM 1758 O O . LEU A 1 234 ? -6.354 9.094 7.054 1.00 89.06 234 LEU A O 1
ATOM 1762 N N . THR A 1 235 ? -7.879 10.481 7.932 1.00 84.31 235 THR A N 1
ATOM 1763 C CA . THR A 1 235 ? -8.862 10.347 6.840 1.00 84.31 235 THR A CA 1
ATOM 1764 C C . THR A 1 235 ? -8.339 10.946 5.531 1.00 84.31 235 THR A C 1
ATOM 1766 O O . THR A 1 235 ? -8.663 10.464 4.448 1.00 84.31 235 THR A O 1
ATOM 1769 N N . SER A 1 236 ? -7.460 11.948 5.620 1.00 80.56 236 SER A N 1
ATOM 1770 C CA . SER A 1 236 ? -6.742 12.526 4.475 1.00 80.56 236 SER A CA 1
ATOM 1771 C C . SER A 1 236 ? -5.544 11.672 4.027 1.00 80.56 236 SER A C 1
ATOM 1773 O O . SER A 1 236 ? -4.884 11.985 3.036 1.00 80.56 236 SER A O 1
ATOM 1775 N N . GLY A 1 237 ? -5.279 10.555 4.715 1.00 75.38 237 GLY A N 1
ATOM 1776 C CA . GLY A 1 237 ? -4.272 9.569 4.341 1.00 75.38 237 GLY A CA 1
ATOM 1777 C C . GLY A 1 237 ? -2.874 9.832 4.902 1.00 75.38 237 GLY A C 1
ATOM 1778 O O . GLY A 1 237 ? -1.897 9.337 4.325 1.00 75.38 237 GLY A O 1
ATOM 1779 N N . GLU A 1 238 ? -2.765 10.606 5.982 1.00 79.62 238 GLU A N 1
ATOM 1780 C CA . GLU A 1 238 ? -1.540 10.707 6.779 1.00 79.62 238 GLU A CA 1
ATOM 1781 C C . GLU A 1 238 ? -1.343 9.461 7.656 1.00 79.62 238 GLU A C 1
ATOM 1783 O O . GLU A 1 238 ? -2.298 8.796 8.064 1.00 79.62 238 GLU A O 1
ATOM 1788 N N . SER A 1 239 ? -0.081 9.130 7.940 1.00 77.50 239 SER A N 1
ATOM 1789 C CA . SER A 1 239 ? 0.262 8.063 8.882 1.00 77.50 239 SER A CA 1
ATOM 1790 C C . SER A 1 239 ? 0.213 8.593 10.309 1.00 77.50 239 SER A C 1
ATOM 1792 O O . SER A 1 239 ? 0.548 9.746 10.579 1.00 77.50 239 SER A O 1
ATOM 1794 N N . LEU A 1 240 ? -0.174 7.733 11.244 1.00 80.19 240 LEU A N 1
ATOM 1795 C CA . LEU A 1 240 ? -0.244 8.095 12.648 1.00 80.19 240 LEU A CA 1
ATOM 1796 C C . LEU A 1 240 ? 1.165 8.256 13.232 1.00 80.19 240 LEU A C 1
ATOM 1798 O O . LEU A 1 240 ? 1.860 7.265 13.472 1.00 80.19 240 LEU A O 1
ATOM 1802 N N . ALA A 1 241 ? 1.560 9.502 13.493 1.00 76.00 241 ALA A N 1
ATOM 1803 C CA . ALA A 1 241 ? 2.841 9.816 14.111 1.00 76.00 241 ALA A CA 1
ATOM 1804 C C . ALA A 1 241 ? 2.959 9.202 15.520 1.00 76.00 241 ALA A C 1
ATOM 1806 O O . ALA A 1 241 ? 1.994 9.125 16.293 1.00 76.00 241 ALA A O 1
ATOM 1807 N N . ARG A 1 242 ? 4.172 8.751 15.851 1.00 76.81 242 ARG A N 1
ATOM 1808 C CA . ARG A 1 242 ? 4.547 8.193 17.166 1.00 76.81 242 ARG A CA 1
ATOM 1809 C C . ARG A 1 242 ? 5.668 8.991 17.839 1.00 76.81 242 ARG A C 1
ATOM 1811 O O . ARG A 1 242 ? 6.293 8.524 18.773 1.00 76.81 242 ARG A O 1
ATOM 1818 N N . ASP A 1 243 ? 5.884 10.221 17.393 1.00 72.19 243 ASP A N 1
ATOM 1819 C CA . ASP A 1 243 ? 6.957 11.128 17.823 1.00 72.19 243 ASP A CA 1
ATOM 1820 C C . ASP A 1 243 ? 6.615 11.985 19.060 1.00 72.19 243 ASP A C 1
ATOM 1822 O O . ASP A 1 243 ? 7.414 12.813 19.492 1.00 72.19 243 ASP A O 1
ATOM 1826 N N . GLY A 1 244 ? 5.425 11.802 19.641 1.00 77.25 244 GLY A N 1
ATOM 1827 C CA . GLY A 1 244 ? 4.946 12.580 20.788 1.00 77.25 244 GLY A CA 1
ATOM 1828 C C . GLY A 1 244 ? 4.234 13.890 20.429 1.00 77.25 244 GLY A C 1
ATOM 1829 O O . GLY A 1 244 ? 3.810 14.602 21.339 1.00 77.25 244 GLY A O 1
ATOM 1830 N N . SER A 1 245 ? 4.040 14.192 19.140 1.00 83.38 245 SER A N 1
ATOM 1831 C CA . SER A 1 245 ? 3.264 15.356 18.675 1.00 83.38 245 SER A CA 1
ATOM 1832 C C . SER A 1 245 ? 1.790 15.314 19.104 1.00 83.38 245 SER A C 1
ATOM 1834 O O . SER A 1 245 ? 1.183 16.349 19.387 1.00 83.38 245 SER A O 1
ATOM 1836 N N . VAL A 1 246 ? 1.210 14.114 19.197 1.00 86.88 246 VAL A N 1
ATOM 1837 C CA . VAL A 1 246 ? -0.170 13.895 19.644 1.00 86.88 246 VAL A CA 1
ATOM 1838 C C . VAL A 1 246 ? -0.198 13.643 21.157 1.00 86.88 246 VAL A C 1
ATOM 1840 O O . VAL A 1 246 ? 0.449 12.702 21.627 1.00 86.88 246 VAL A O 1
ATOM 1843 N N . PRO A 1 247 ? -0.989 14.404 21.943 1.00 91.19 247 PRO A N 1
ATOM 1844 C CA . PRO A 1 247 ? -1.133 14.161 23.374 1.00 91.19 247 PRO A CA 1
ATOM 1845 C C . PRO A 1 247 ? -1.582 12.727 23.677 1.00 91.19 247 PRO A C 1
ATOM 1847 O O . PRO A 1 247 ? -2.526 12.215 23.073 1.00 91.19 247 PRO A O 1
ATOM 1850 N N . HIS A 1 248 ? -0.943 12.088 24.659 1.00 91.12 248 HIS A N 1
ATOM 1851 C CA . HIS A 1 248 ? -1.172 10.673 24.971 1.00 91.12 248 HIS A CA 1
ATOM 1852 C C . HIS A 1 248 ? -2.648 10.335 25.253 1.00 91.12 248 HIS A C 1
ATOM 1854 O O . HIS A 1 248 ? -3.155 9.328 24.769 1.00 91.12 248 HIS A O 1
ATOM 1860 N N . ASN A 1 249 ? -3.370 11.193 25.982 1.00 92.81 249 ASN A N 1
ATOM 1861 C CA . ASN A 1 249 ? -4.800 11.009 26.251 1.00 92.81 249 ASN A CA 1
ATOM 1862 C C . ASN A 1 249 ? -5.649 11.036 24.970 1.00 92.81 249 ASN A C 1
ATOM 1864 O O . ASN A 1 249 ? -6.587 10.253 24.852 1.00 92.81 249 ASN A O 1
ATOM 1868 N N . VAL A 1 250 ? -5.316 11.908 24.013 1.00 94.94 250 VAL A N 1
ATOM 1869 C CA . VAL A 1 250 ? -5.993 12.002 22.708 1.00 94.94 250 VAL A CA 1
ATOM 1870 C C . VAL A 1 250 ? -5.729 10.748 21.887 1.00 94.94 250 VAL A C 1
ATOM 1872 O O . VAL A 1 250 ? -6.659 10.184 21.316 1.00 94.94 250 VAL A O 1
ATOM 1875 N N . LEU A 1 251 ? -4.485 10.269 21.889 1.00 93.81 251 LEU A N 1
ATOM 1876 C CA . LEU A 1 251 ? -4.099 9.045 21.199 1.00 93.81 251 LEU A CA 1
ATOM 1877 C C . LEU A 1 251 ? -4.805 7.805 21.770 1.00 93.81 251 LEU A C 1
ATOM 1879 O O . LEU A 1 251 ? -5.273 6.948 21.017 1.00 93.81 251 LEU A O 1
ATOM 1883 N N . LEU A 1 252 ? -4.921 7.734 23.097 1.00 94.88 252 LEU A N 1
ATOM 1884 C CA . LEU A 1 252 ? -5.678 6.698 23.793 1.00 94.88 252 LEU A CA 1
ATOM 1885 C C . LEU A 1 252 ? -7.166 6.762 23.439 1.00 94.88 252 LEU A C 1
ATOM 1887 O O . LEU A 1 252 ? -7.736 5.749 23.041 1.00 94.88 252 LEU A O 1
ATOM 1891 N N . GLY A 1 253 ? -7.769 7.952 23.506 1.00 95.75 253 GLY A N 1
ATOM 1892 C CA . GLY A 1 253 ? -9.171 8.157 23.140 1.00 95.75 253 GLY A CA 1
ATOM 1893 C C . GLY A 1 253 ? -9.464 7.771 21.688 1.00 95.75 253 GLY A C 1
ATOM 1894 O O . GLY A 1 253 ? -10.443 7.080 21.432 1.00 95.75 253 GLY A O 1
ATOM 1895 N N . TYR A 1 254 ? -8.587 8.138 20.749 1.00 96.19 254 TYR A N 1
ATOM 1896 C CA . TYR A 1 254 ? -8.680 7.709 19.350 1.00 96.19 254 TYR A CA 1
ATOM 1897 C C . TYR A 1 254 ? -8.632 6.184 19.213 1.00 96.19 254 TYR A C 1
ATOM 1899 O O . TYR A 1 254 ? -9.470 5.603 18.529 1.00 96.19 254 TYR A O 1
ATOM 1907 N N . THR A 1 255 ? -7.681 5.530 19.883 1.00 95.44 255 THR A N 1
ATOM 1908 C CA . THR A 1 255 ? -7.502 4.074 19.787 1.00 95.44 255 THR A CA 1
ATOM 1909 C C . THR A 1 255 ? -8.716 3.326 20.344 1.00 95.44 255 THR A C 1
ATOM 1911 O O . THR A 1 255 ? -9.201 2.393 19.712 1.00 95.44 255 THR A O 1
ATOM 1914 N N . GLN A 1 256 ? -9.266 3.779 21.477 1.00 96.19 256 GLN A N 1
ATOM 1915 C CA . GLN A 1 256 ? -10.500 3.233 22.055 1.00 96.19 256 GLN A CA 1
ATOM 1916 C C . GLN A 1 256 ? -11.708 3.429 21.133 1.00 96.19 256 GLN A C 1
ATOM 1918 O O . GLN A 1 256 ? -12.502 2.508 20.949 1.00 96.19 256 GLN A O 1
ATOM 1923 N N . LEU A 1 257 ? -11.842 4.618 20.540 1.00 96.81 257 LEU A N 1
ATOM 1924 C CA . LEU A 1 257 ? -12.954 4.935 19.649 1.00 96.81 257 LEU A CA 1
ATOM 1925 C C . LEU A 1 257 ? -12.897 4.120 18.354 1.00 96.81 257 LEU A C 1
ATOM 1927 O O . LEU A 1 257 ? -13.922 3.602 17.922 1.00 96.81 257 LEU A O 1
ATOM 1931 N N . ARG A 1 258 ? -11.701 3.956 17.775 1.00 96.44 258 ARG A N 1
ATOM 1932 C CA . ARG A 1 258 ? -11.483 3.120 16.589 1.00 96.44 258 ARG A CA 1
ATOM 1933 C C . ARG A 1 258 ? -11.769 1.646 16.867 1.00 96.44 258 ARG A C 1
ATOM 1935 O O . ARG A 1 258 ? -12.418 1.006 16.049 1.00 96.44 258 ARG A O 1
ATOM 1942 N N . GLU A 1 259 ? -11.332 1.113 18.010 1.00 96.12 259 GLU A N 1
ATOM 1943 C CA . GLU A 1 259 ? -11.625 -0.277 18.397 1.00 96.12 259 GLU A CA 1
ATOM 1944 C C . GLU A 1 259 ? -13.139 -0.509 18.530 1.00 96.12 259 GLU A C 1
ATOM 1946 O O . GLU A 1 259 ? -13.669 -1.503 18.031 1.00 96.12 259 GLU A O 1
ATOM 1951 N N . ALA A 1 260 ? -13.854 0.439 19.144 1.00 97.31 260 ALA A N 1
ATOM 1952 C CA . ALA A 1 260 ? -15.309 0.389 19.253 1.00 97.31 260 ALA A CA 1
ATOM 1953 C C . ALA A 1 260 ? -16.005 0.503 17.885 1.00 97.31 260 ALA A C 1
ATOM 1955 O O . ALA A 1 260 ? -16.971 -0.215 17.628 1.00 97.31 260 ALA A O 1
ATOM 1956 N N . ALA A 1 261 ? -15.494 1.359 16.995 1.00 97.81 261 ALA A N 1
ATOM 1957 C CA . ALA A 1 261 ? -15.988 1.493 15.628 1.00 97.81 261 ALA A CA 1
ATOM 1958 C C . ALA A 1 261 ? -15.809 0.193 14.824 1.00 97.81 261 ALA A C 1
ATOM 1960 O O . ALA A 1 261 ? -16.763 -0.274 14.204 1.00 97.81 261 ALA A O 1
ATOM 1961 N N . GLU A 1 262 ? -14.634 -0.442 14.880 1.00 97.38 262 GLU A N 1
ATOM 1962 C CA . GLU A 1 262 ? -14.400 -1.729 14.210 1.00 97.38 262 GLU A CA 1
ATOM 1963 C C . GLU A 1 262 ? -15.322 -2.827 14.767 1.00 97.38 262 GLU A C 1
ATOM 1965 O O . GLU A 1 262 ? -15.847 -3.643 14.003 1.00 97.38 262 GLU A O 1
ATOM 1970 N N . GLY A 1 263 ? -15.555 -2.834 16.085 1.00 97.12 263 GLY A N 1
ATOM 1971 C CA . GLY A 1 263 ? -16.513 -3.729 16.737 1.00 97.12 263 GLY A CA 1
ATOM 1972 C C . GLY A 1 263 ? -17.937 -3.547 16.208 1.00 97.12 263 GLY A C 1
ATOM 1973 O O . GLY A 1 263 ? -18.541 -4.508 15.732 1.00 97.12 263 GLY A O 1
ATOM 1974 N N . ALA A 1 264 ? -18.437 -2.309 16.199 1.00 98.00 264 ALA A N 1
ATOM 1975 C CA . ALA A 1 264 ? -19.768 -1.987 15.688 1.00 98.00 264 ALA A CA 1
ATOM 1976 C C . ALA A 1 264 ? -19.914 -2.309 14.193 1.00 98.00 264 ALA A C 1
ATOM 1978 O O . ALA A 1 264 ? -20.915 -2.886 13.780 1.00 98.00 264 ALA A O 1
ATOM 1979 N N . LYS A 1 265 ? -18.893 -2.022 13.374 1.00 97.50 265 LYS A N 1
ATOM 1980 C CA . LYS A 1 265 ? -18.852 -2.410 11.954 1.00 97.50 265 LYS A CA 1
ATOM 1981 C C . LYS A 1 265 ? -19.053 -3.916 11.765 1.00 97.50 265 LYS A C 1
ATOM 1983 O O . LYS A 1 265 ? -19.792 -4.340 10.872 1.00 97.50 265 LYS A O 1
ATOM 1988 N N . LYS A 1 266 ? -18.359 -4.730 12.566 1.00 96.50 266 LYS A N 1
ATOM 1989 C CA . LYS A 1 266 ? -18.473 -6.194 12.506 1.00 96.50 266 LYS A CA 1
ATOM 1990 C C . LYS A 1 266 ? -19.868 -6.648 12.931 1.00 96.50 266 LYS A C 1
ATOM 1992 O O . LYS A 1 266 ? -20.467 -7.438 12.212 1.00 96.50 266 LYS A O 1
ATOM 1997 N N . GLU A 1 267 ? -20.411 -6.098 14.015 1.00 97.56 267 GLU A N 1
ATOM 1998 C CA . GLU A 1 267 ? -21.772 -6.399 14.482 1.00 97.56 267 GLU A CA 1
ATOM 1999 C C . GLU A 1 267 ? -22.838 -6.052 13.428 1.00 97.56 267 GLU A C 1
ATOM 2001 O O . GLU A 1 267 ? -23.709 -6.868 13.136 1.00 97.56 267 GLU A O 1
ATOM 2006 N N . LEU A 1 268 ? -22.714 -4.901 12.758 1.00 97.56 268 LEU A N 1
ATOM 2007 C CA . LEU A 1 268 ? -23.608 -4.470 11.672 1.00 97.56 268 LEU A CA 1
ATOM 2008 C C . LEU A 1 268 ? -23.554 -5.359 10.416 1.00 97.56 268 LEU A C 1
ATOM 2010 O O . LEU A 1 268 ? -24.387 -5.231 9.517 1.00 97.56 268 LEU A O 1
ATOM 2014 N N . SER A 1 269 ? -22.580 -6.266 10.316 1.00 95.00 269 SER A N 1
ATOM 2015 C CA . SER A 1 269 ? -22.568 -7.268 9.243 1.00 95.00 269 SER A CA 1
ATOM 2016 C C . SER A 1 269 ? -23.583 -8.393 9.495 1.00 95.00 269 SER A C 1
ATOM 2018 O O . SER A 1 269 ? -24.008 -9.047 8.543 1.00 95.00 269 SER A O 1
ATOM 2020 N N . GLU A 1 270 ? -24.011 -8.582 10.747 1.00 95.12 270 GLU A N 1
ATOM 2021 C CA . GLU A 1 270 ? -24.932 -9.642 11.186 1.00 95.12 270 GLU A CA 1
ATOM 2022 C C . GLU A 1 270 ? -26.259 -9.091 11.738 1.00 95.12 270 GLU A C 1
ATOM 2024 O O . GLU A 1 270 ? -27.295 -9.746 11.620 1.00 95.12 270 GLU A O 1
ATOM 2029 N N . SER A 1 271 ? -26.241 -7.868 12.271 1.00 97.00 271 SER A N 1
ATOM 2030 C CA . SER A 1 271 ? -27.373 -7.186 12.904 1.00 97.00 271 SER A CA 1
ATOM 2031 C C . SER A 1 271 ? -27.748 -5.895 12.168 1.00 97.00 271 SER A C 1
ATOM 2033 O O . SER A 1 271 ? -26.929 -5.286 11.485 1.00 97.00 271 SER A O 1
ATOM 2035 N N . ASP A 1 272 ? -28.991 -5.434 12.330 1.00 97.88 272 ASP A N 1
ATOM 2036 C CA . ASP A 1 272 ? -29.461 -4.170 11.730 1.00 97.88 272 ASP A CA 1
ATOM 2037 C C . ASP A 1 272 ? -29.094 -2.922 12.567 1.00 97.88 272 ASP A C 1
ATOM 2039 O O . ASP A 1 272 ? -29.297 -1.791 12.125 1.00 97.88 272 ASP A O 1
ATOM 2043 N N . GLN A 1 273 ? -28.547 -3.113 13.769 1.00 97.62 273 GLN A N 1
ATOM 2044 C CA . GLN A 1 273 ? -28.087 -2.059 14.675 1.00 97.62 273 GLN A CA 1
ATOM 2045 C C . GLN A 1 273 ? -26.939 -2.571 15.556 1.00 97.62 273 GLN A C 1
ATOM 2047 O O . GLN A 1 273 ? -26.857 -3.775 15.795 1.00 97.62 273 GLN A O 1
ATOM 2052 N N . ALA A 1 274 ? -26.095 -1.664 16.048 1.00 98.06 274 ALA A N 1
ATOM 2053 C CA . ALA A 1 274 ? -25.015 -1.953 16.990 1.00 98.06 274 ALA A CA 1
ATOM 2054 C C . ALA A 1 274 ? -24.981 -0.908 18.114 1.00 98.06 274 ALA A C 1
ATOM 2056 O O . ALA A 1 274 ? -25.183 0.287 17.872 1.00 98.06 274 ALA A O 1
ATOM 2057 N N . GLN A 1 275 ? -24.718 -1.367 19.339 1.00 97.31 275 GLN A N 1
ATOM 2058 C CA . GLN A 1 275 ? -24.613 -0.516 20.528 1.00 97.31 275 GLN A CA 1
ATOM 2059 C C . GLN A 1 275 ? -23.151 -0.244 20.861 1.00 97.31 275 GLN A C 1
ATOM 2061 O O . GLN A 1 275 ? -22.356 -1.165 21.042 1.00 97.31 275 GLN A O 1
ATOM 2066 N N . ILE A 1 276 ? -22.801 1.029 21.007 1.00 97.56 276 ILE A N 1
ATOM 2067 C CA . ILE A 1 276 ? -21.448 1.466 21.338 1.00 97.56 276 ILE A CA 1
ATOM 2068 C C . ILE A 1 276 ? -21.478 2.097 22.722 1.00 97.56 276 ILE A C 1
ATOM 2070 O O . ILE A 1 276 ? -22.074 3.153 22.921 1.00 97.56 276 ILE A O 1
ATOM 2074 N N . CYS A 1 277 ? -20.804 1.453 23.675 1.00 95.88 277 CYS A N 1
ATOM 2075 C CA . CYS A 1 277 ? -20.703 1.919 25.053 1.00 95.88 277 CYS A CA 1
ATOM 2076 C C . CYS A 1 277 ? -19.231 2.045 25.463 1.00 95.88 277 CYS A C 1
ATOM 2078 O O . CYS A 1 277 ? -18.528 1.050 25.650 1.00 95.88 277 CYS A O 1
ATOM 2080 N N . LEU A 1 278 ? -18.764 3.284 25.619 1.00 96.06 278 LEU A N 1
ATOM 2081 C CA . LEU A 1 278 ? -17.456 3.619 26.176 1.00 96.06 278 LEU A CA 1
ATOM 2082 C C . LEU A 1 278 ? -17.668 4.377 27.494 1.00 96.06 278 LEU A C 1
ATOM 2084 O O . LEU A 1 278 ? -17.916 5.585 27.470 1.00 96.06 278 LEU A O 1
ATOM 2088 N N . PRO A 1 279 ? -17.556 3.711 28.659 1.00 93.38 279 PRO A N 1
ATOM 2089 C CA . PRO A 1 279 ? -17.873 4.326 29.950 1.00 93.38 279 PRO A CA 1
ATOM 2090 C C . PRO A 1 279 ? -16.880 5.423 30.361 1.00 93.38 279 PRO A C 1
ATOM 2092 O O . PRO A 1 279 ? -17.197 6.260 31.203 1.00 93.38 279 PRO A O 1
ATOM 2095 N N . SER A 1 280 ? -15.673 5.422 29.787 1.00 92.69 280 SER A N 1
ATOM 2096 C CA . SER A 1 280 ? -14.655 6.446 30.016 1.00 92.69 280 SER A CA 1
ATOM 2097 C C . SER A 1 280 ? -13.803 6.647 28.765 1.00 92.69 280 SER A C 1
ATOM 2099 O O . SER A 1 280 ? -12.996 5.790 28.410 1.00 92.69 280 SER A O 1
ATOM 2101 N N . ILE A 1 281 ? -13.974 7.794 28.113 1.00 94.19 281 ILE A N 1
ATOM 2102 C CA . ILE A 1 281 ? -13.186 8.263 26.972 1.00 94.19 281 ILE A CA 1
ATOM 2103 C C . ILE A 1 281 ? -12.980 9.775 27.111 1.00 94.19 281 ILE A C 1
ATOM 2105 O O . ILE A 1 281 ? -13.935 10.532 27.244 1.00 94.19 281 ILE A O 1
ATOM 2109 N N . LEU A 1 282 ? -11.727 10.243 27.133 1.00 93.94 282 LEU A N 1
ATOM 2110 C CA . LEU A 1 282 ? -11.384 11.673 27.286 1.00 93.94 282 LEU A CA 1
ATOM 2111 C C . LEU A 1 282 ? -12.108 12.397 28.448 1.00 93.94 282 LEU A C 1
ATOM 2113 O O . LEU A 1 282 ? -12.446 13.579 28.354 1.00 93.94 282 LEU A O 1
ATOM 2117 N N . GLY A 1 283 ? -12.336 11.690 29.560 1.00 91.69 283 GLY A N 1
ATOM 2118 C CA . GLY A 1 283 ? -13.002 12.232 30.750 1.00 91.69 283 GLY A CA 1
ATOM 2119 C C . GLY A 1 283 ? -14.527 12.356 30.641 1.00 91.69 283 GLY A C 1
ATOM 2120 O O . GLY A 1 283 ? -15.126 13.038 31.468 1.00 91.69 283 GLY A O 1
ATOM 2121 N N . THR A 1 284 ? -15.148 11.720 29.646 1.00 94.00 284 THR A N 1
ATOM 2122 C CA . THR A 1 284 ? -16.606 11.592 29.498 1.00 94.00 284 THR A CA 1
ATOM 2123 C C . THR A 1 284 ? -16.995 10.134 29.221 1.00 94.00 284 THR A C 1
ATOM 2125 O O . THR A 1 284 ? -16.127 9.264 29.187 1.00 94.00 284 THR A O 1
ATOM 2128 N N . SER A 1 285 ? -18.283 9.868 29.014 1.00 94.88 285 SER A N 1
ATOM 2129 C CA . SER A 1 285 ? -18.793 8.599 28.483 1.00 94.88 285 SER A CA 1
ATOM 2130 C C . SER A 1 285 ? -19.388 8.805 27.088 1.00 94.88 285 SER A C 1
ATOM 2132 O O . SER A 1 285 ? -19.754 9.925 26.717 1.00 94.88 285 SER A O 1
ATOM 2134 N N . LEU A 1 286 ? -19.454 7.732 26.306 1.00 96.12 286 LEU A N 1
ATOM 2135 C CA . LEU A 1 286 ? -20.146 7.688 25.023 1.00 96.12 286 LEU A CA 1
ATOM 2136 C C . LEU A 1 286 ? -21.083 6.481 25.020 1.00 96.12 286 LEU A C 1
ATOM 2138 O O . LEU A 1 286 ? -20.625 5.350 25.163 1.00 96.12 286 LEU A O 1
ATOM 2142 N N . GLU A 1 287 ? -22.372 6.740 24.842 1.00 96.25 287 GLU A N 1
ATOM 2143 C CA . GLU A 1 287 ? -23.402 5.734 24.598 1.00 96.25 287 GLU A CA 1
ATOM 2144 C C . GLU A 1 287 ? -24.124 6.137 23.316 1.00 96.25 287 GLU A C 1
ATOM 2146 O O . GLU A 1 287 ? -24.785 7.174 23.274 1.00 96.25 287 GLU A O 1
ATOM 2151 N N . GLU A 1 288 ? -23.940 5.365 22.251 1.00 96.44 288 GLU A N 1
ATOM 2152 C CA . GLU A 1 288 ? -24.549 5.630 20.949 1.00 96.44 288 GLU A CA 1
ATOM 2153 C C . GLU A 1 288 ? -25.048 4.325 20.329 1.00 96.44 288 GLU A C 1
ATOM 2155 O O . GLU A 1 288 ? -24.399 3.284 20.422 1.00 96.44 288 GLU A O 1
ATOM 2160 N N . GLU A 1 289 ? -26.187 4.407 19.651 1.00 97.25 289 GLU A N 1
ATOM 2161 C CA . GLU A 1 289 ? -26.711 3.346 18.798 1.00 97.25 289 GLU A CA 1
ATOM 2162 C C . GLU A 1 289 ? -26.506 3.765 17.343 1.00 97.25 289 GLU A C 1
ATOM 2164 O O . GLU A 1 289 ? -26.873 4.876 16.952 1.00 97.25 289 GLU A O 1
ATOM 2169 N N . ILE A 1 290 ? -25.935 2.876 16.532 1.00 97.75 290 ILE A N 1
ATOM 2170 C CA . ILE A 1 290 ? -25.834 3.075 15.088 1.00 97.75 290 ILE A CA 1
ATOM 2171 C C . ILE A 1 290 ? -26.639 2.009 14.354 1.00 97.75 290 ILE A C 1
ATOM 2173 O O . ILE A 1 290 ? -26.520 0.817 14.632 1.00 97.75 290 ILE A O 1
ATOM 2177 N N . THR A 1 291 ? -27.453 2.440 13.392 1.00 98.19 291 THR A N 1
ATOM 2178 C CA . THR A 1 291 ? -28.207 1.541 12.515 1.00 98.19 291 THR A CA 1
ATOM 2179 C C . THR A 1 291 ? -27.399 1.175 11.273 1.00 98.19 291 THR A C 1
ATOM 2181 O O . THR A 1 291 ? -26.537 1.934 10.817 1.00 98.19 291 THR A O 1
ATOM 2184 N N . LEU A 1 292 ? -27.724 0.031 10.673 1.00 97.94 292 LEU A N 1
ATOM 2185 C CA . LEU A 1 292 ? -27.136 -0.422 9.415 1.00 97.94 292 LEU A CA 1
ATOM 2186 C C . LEU A 1 292 ? -27.336 0.603 8.293 1.00 97.94 292 LEU A C 1
ATOM 2188 O O . LEU A 1 292 ? -26.413 0.845 7.522 1.00 97.94 292 LEU A O 1
ATOM 2192 N N . ASP A 1 293 ? -28.500 1.251 8.225 1.00 98.06 293 ASP A N 1
ATOM 2193 C CA . ASP A 1 293 ? -28.784 2.278 7.217 1.00 98.06 293 ASP A CA 1
ATOM 2194 C C . ASP A 1 293 ? -27.888 3.512 7.377 1.00 98.06 293 ASP A C 1
ATOM 2196 O O . ASP A 1 293 ? -27.344 4.015 6.390 1.00 98.06 293 ASP A O 1
ATOM 2200 N N . ALA A 1 294 ? -27.689 3.980 8.615 1.00 97.75 294 ALA A N 1
ATOM 2201 C CA . ALA A 1 294 ? -26.800 5.104 8.893 1.00 97.75 294 ALA A CA 1
ATOM 2202 C C . ALA A 1 294 ? -25.352 4.763 8.513 1.00 97.75 294 ALA A C 1
ATOM 2204 O O . ALA A 1 294 ? -24.702 5.530 7.802 1.00 97.75 294 ALA A O 1
ATOM 2205 N N . TYR A 1 295 ? -24.873 3.585 8.917 1.00 98.12 295 TYR A N 1
ATOM 2206 C CA . TYR A 1 295 ? -23.539 3.103 8.568 1.00 98.12 295 TYR A CA 1
ATOM 2207 C C . TYR A 1 295 ? -23.352 2.926 7.054 1.00 98.12 295 TYR A C 1
ATOM 2209 O O . TYR A 1 295 ? -22.363 3.406 6.497 1.00 98.12 295 TYR A O 1
ATOM 2217 N N . ASN A 1 296 ? -24.322 2.322 6.362 1.00 98.25 296 ASN A N 1
ATOM 2218 C CA . ASN A 1 296 ? -24.306 2.181 4.906 1.00 98.25 296 ASN A CA 1
ATOM 2219 C C . ASN A 1 296 ? -24.219 3.543 4.211 1.00 98.25 296 ASN A C 1
ATOM 2221 O O . ASN A 1 296 ? -23.504 3.674 3.218 1.00 98.25 296 ASN A O 1
ATOM 2225 N N . GLY A 1 297 ? -24.897 4.564 4.745 1.00 98.06 297 GLY A N 1
ATOM 2226 C CA . GLY A 1 297 ? -24.789 5.941 4.267 1.00 98.06 297 GLY A CA 1
ATOM 2227 C C . GLY A 1 297 ? -23.369 6.507 4.365 1.00 98.06 297 GLY A C 1
ATOM 2228 O O . GLY A 1 297 ? -22.927 7.178 3.433 1.00 98.06 297 GLY A O 1
ATOM 2229 N N . LEU A 1 298 ? -22.636 6.197 5.443 1.00 97.19 298 LEU A N 1
ATOM 2230 C CA . LEU A 1 298 ? -21.249 6.640 5.632 1.00 97.19 298 LEU A CA 1
ATOM 2231 C C . LEU A 1 298 ? -20.308 6.012 4.597 1.00 97.19 298 LEU A C 1
ATOM 2233 O O . LEU A 1 298 ? -19.518 6.714 3.971 1.00 97.19 298 LEU A O 1
ATOM 2237 N N . ILE A 1 299 ? -20.397 4.694 4.396 1.00 97.12 299 ILE A N 1
ATOM 2238 C CA . ILE A 1 299 ? -19.434 3.956 3.563 1.00 97.12 299 ILE A CA 1
ATOM 2239 C C . ILE A 1 299 ? -19.801 3.905 2.075 1.00 97.12 299 ILE A C 1
ATOM 2241 O O . ILE A 1 299 ? -18.961 3.524 1.256 1.00 97.12 299 ILE A O 1
ATOM 2245 N N . ALA A 1 300 ? -21.030 4.277 1.699 1.00 97.81 300 ALA A N 1
ATOM 2246 C CA . ALA A 1 300 ? -21.513 4.176 0.323 1.00 97.81 300 ALA A CA 1
ATOM 2247 C C . ALA A 1 300 ? -20.549 4.779 -0.717 1.00 97.81 300 ALA A C 1
ATOM 2249 O O . ALA A 1 300 ? -20.249 4.075 -1.680 1.00 97.81 300 ALA A O 1
ATOM 2250 N N . PRO A 1 301 ? -19.978 5.991 -0.543 1.00 96.44 301 PRO A N 1
ATOM 2251 C CA . PRO A 1 301 ? -19.045 6.552 -1.525 1.00 96.44 301 PRO A CA 1
ATOM 2252 C C . PRO A 1 301 ? -17.809 5.674 -1.774 1.00 96.44 301 PRO A C 1
ATOM 2254 O O . PRO A 1 301 ? -17.330 5.581 -2.903 1.00 96.44 301 PRO A O 1
ATOM 2257 N N . MET A 1 302 ? -17.300 5.003 -0.738 1.00 95.88 302 MET A N 1
ATOM 2258 C CA . MET A 1 302 ? -16.159 4.093 -0.864 1.00 95.88 302 MET A CA 1
ATOM 2259 C C . MET A 1 302 ? -16.559 2.788 -1.557 1.00 95.88 302 MET A C 1
ATOM 2261 O O . MET A 1 302 ? -15.836 2.322 -2.433 1.00 95.88 302 MET A O 1
ATOM 2265 N N . VAL A 1 303 ? -17.733 2.229 -1.251 1.00 97.44 303 VAL A N 1
ATOM 2266 C CA . VAL A 1 303 ? -18.236 1.032 -1.950 1.00 97.44 303 VAL A CA 1
ATOM 2267 C C . VAL A 1 303 ? -18.545 1.333 -3.424 1.00 97.44 303 VAL A C 1
ATOM 2269 O O . VAL A 1 303 ? -18.277 0.516 -4.298 1.00 97.44 303 VAL A O 1
ATOM 2272 N N . GLU A 1 304 ? -19.035 2.526 -3.765 1.00 96.62 304 GLU A N 1
ATOM 2273 C CA . GLU A 1 304 ? -19.227 2.901 -5.174 1.00 96.62 304 GLU A CA 1
ATOM 2274 C C . GLU A 1 304 ? -17.896 2.993 -5.939 1.00 96.62 304 GLU A C 1
ATOM 2276 O O . GLU A 1 304 ? -17.823 2.585 -7.105 1.00 96.62 304 GLU A O 1
ATOM 2281 N N . ARG A 1 305 ? -16.816 3.455 -5.291 1.00 96.50 305 ARG A N 1
ATOM 2282 C CA . ARG A 1 305 ? -15.469 3.436 -5.887 1.00 96.50 305 ARG A CA 1
ATOM 2283 C C . ARG A 1 305 ? -15.041 2.015 -6.251 1.00 96.50 305 ARG A C 1
ATOM 2285 O O . ARG A 1 305 ? -14.567 1.813 -7.368 1.00 96.50 305 ARG A O 1
ATOM 2292 N N . THR A 1 306 ? -15.283 1.020 -5.393 1.00 97.56 306 THR A N 1
ATOM 2293 C CA . THR A 1 306 ? -14.935 -0.377 -5.714 1.00 97.56 306 THR A CA 1
ATOM 2294 C C . THR A 1 306 ? -15.748 -0.922 -6.892 1.00 97.56 306 THR A C 1
ATOM 2296 O O . THR A 1 306 ? -15.206 -1.612 -7.754 1.00 97.56 306 THR A O 1
ATOM 2299 N N . THR A 1 307 ? -17.029 -0.551 -7.023 1.00 96.12 307 THR A N 1
ATOM 2300 C CA . THR A 1 307 ? -17.830 -0.948 -8.200 1.00 96.12 307 THR A CA 1
ATOM 2301 C C . THR A 1 307 ? -17.387 -0.268 -9.495 1.00 96.12 307 THR A C 1
ATOM 2303 O O . THR A 1 307 ? -17.550 -0.837 -10.576 1.00 96.12 307 THR A O 1
ATOM 2306 N N . THR A 1 308 ? -16.813 0.933 -9.410 1.00 96.88 308 THR A N 1
ATOM 2307 C CA . THR A 1 308 ? -16.227 1.620 -10.570 1.00 96.88 308 THR A CA 1
ATOM 2308 C C . THR A 1 308 ? -15.014 0.843 -11.071 1.00 96.88 308 THR A C 1
ATOM 2310 O O . THR A 1 308 ? -14.954 0.499 -12.247 1.00 96.88 308 THR A O 1
ATOM 2313 N N . LYS A 1 309 ? -14.145 0.406 -10.157 1.00 97.25 309 LYS A N 1
ATOM 2314 C CA . LYS A 1 309 ? -12.996 -0.447 -10.478 1.00 97.25 309 LYS A CA 1
ATOM 2315 C C . LYS A 1 309 ? -13.372 -1.794 -11.098 1.00 97.25 309 LYS A C 1
ATOM 2317 O O . LYS A 1 309 ? -12.668 -2.264 -11.987 1.00 97.25 309 LYS A O 1
ATOM 2322 N N . ILE A 1 310 ? -14.510 -2.390 -10.718 1.00 97.88 310 ILE A N 1
ATOM 2323 C CA . ILE A 1 310 ? -15.054 -3.573 -11.414 1.00 97.88 310 ILE A CA 1
ATOM 2324 C C . ILE A 1 310 ? -15.296 -3.266 -12.902 1.00 97.88 310 ILE A C 1
ATOM 2326 O O . ILE A 1 310 ? -14.985 -4.084 -13.766 1.00 97.88 310 ILE A O 1
ATOM 2330 N N . LYS A 1 311 ? -15.850 -2.094 -13.229 1.00 97.06 311 LYS A N 1
ATOM 2331 C CA . LYS A 1 311 ? -16.088 -1.702 -14.627 1.00 97.06 311 LYS A CA 1
ATOM 2332 C C . LYS A 1 311 ? -14.767 -1.484 -15.366 1.00 97.06 311 LYS A C 1
ATOM 2334 O O . LYS A 1 311 ? -14.629 -1.960 -16.491 1.00 97.06 311 LYS A O 1
ATOM 2339 N N . ASP A 1 312 ? -13.802 -0.836 -14.719 1.00 96.62 312 ASP A N 1
ATOM 2340 C CA . ASP A 1 312 ? -12.491 -0.526 -15.299 1.00 96.62 312 ASP A CA 1
ATOM 2341 C C . ASP A 1 312 ? -11.681 -1.796 -15.611 1.00 96.62 312 ASP A C 1
ATOM 2343 O O . ASP A 1 312 ? -11.114 -1.932 -16.703 1.00 96.62 312 ASP A O 1
ATOM 2347 N N . VAL A 1 313 ? -11.678 -2.776 -14.698 1.00 97.44 313 VAL A N 1
ATOM 2348 C CA . VAL A 1 313 ? -10.966 -4.045 -14.916 1.00 97.44 313 VAL A CA 1
ATOM 2349 C C . VAL A 1 313 ? -11.632 -4.891 -16.002 1.00 97.44 313 VAL A C 1
ATOM 2351 O O . VAL A 1 313 ? -10.940 -5.488 -16.827 1.00 97.44 313 VAL A O 1
ATOM 2354 N N . LEU A 1 314 ? -12.970 -4.903 -16.073 1.00 98.12 314 LEU A N 1
ATOM 2355 C CA . LEU A 1 314 ? -13.706 -5.594 -17.136 1.00 98.12 314 LEU A CA 1
ATOM 2356 C C . LEU A 1 314 ? -13.428 -4.962 -18.504 1.00 98.12 314 LEU A C 1
ATOM 2358 O O . LEU A 1 314 ? -13.171 -5.680 -19.472 1.00 98.12 314 LEU A O 1
ATOM 2362 N N . ALA A 1 315 ? -13.398 -3.628 -18.578 1.00 97.06 315 ALA A N 1
ATOM 2363 C CA . ALA A 1 315 ? -13.031 -2.906 -19.792 1.00 97.06 315 ALA A CA 1
ATOM 2364 C C . ALA A 1 315 ? -11.590 -3.224 -20.225 1.00 97.06 315 ALA A C 1
ATOM 2366 O O . ALA A 1 315 ? -11.355 -3.537 -21.395 1.00 97.06 315 ALA A O 1
ATOM 2367 N N . SER A 1 316 ? -10.646 -3.239 -19.278 1.00 95.69 316 SER A N 1
ATOM 2368 C CA . SER A 1 316 ? -9.245 -3.613 -19.519 1.00 95.69 316 SER A CA 1
ATOM 2369 C C . SER A 1 316 ? -9.109 -5.052 -20.029 1.00 95.69 316 SER A C 1
ATOM 2371 O O . SER A 1 316 ? -8.347 -5.315 -20.959 1.00 95.69 316 SER A O 1
ATOM 2373 N N . ALA A 1 317 ? -9.909 -5.974 -19.485 1.00 96.62 317 ALA A N 1
ATOM 2374 C CA . ALA A 1 317 ? -9.982 -7.363 -19.928 1.00 96.62 317 ALA A CA 1
ATOM 2375 C C . ALA A 1 317 ? -10.739 -7.553 -21.258 1.00 96.62 317 ALA A C 1
ATOM 2377 O O . ALA A 1 317 ? -10.716 -8.650 -21.820 1.00 96.62 317 ALA A O 1
ATOM 2378 N N . ARG A 1 318 ? -11.400 -6.503 -21.773 1.00 97.19 318 ARG A N 1
ATOM 2379 C CA . ARG A 1 318 ? -12.325 -6.545 -22.922 1.00 97.19 318 ARG A CA 1
ATOM 2380 C C . ARG A 1 318 ? -13.470 -7.542 -22.716 1.00 97.19 318 ARG A C 1
ATOM 2382 O O . ARG A 1 318 ? -13.818 -8.295 -23.623 1.00 97.19 318 ARG A O 1
ATOM 2389 N N . LEU A 1 319 ? -14.031 -7.548 -21.511 1.00 97.75 319 LEU A N 1
ATOM 2390 C CA . LEU A 1 319 ? -15.122 -8.422 -21.088 1.00 97.75 319 LEU A CA 1
ATOM 2391 C C . LEU A 1 319 ? -16.280 -7.605 -20.516 1.00 97.75 319 LEU A C 1
ATOM 2393 O O . LEU A 1 319 ? -16.152 -6.432 -20.170 1.00 97.75 319 LEU A O 1
ATOM 2397 N N . THR A 1 320 ? -17.430 -8.251 -20.397 1.00 97.69 320 THR A N 1
ATOM 2398 C CA . THR A 1 320 ? -18.621 -7.725 -19.735 1.00 97.69 320 THR A CA 1
ATOM 2399 C C . THR A 1 320 ? -18.981 -8.593 -18.531 1.00 97.69 320 THR A C 1
ATOM 2401 O O . THR A 1 320 ? -18.522 -9.725 -18.397 1.00 97.69 320 THR A O 1
ATOM 2404 N N . ALA A 1 321 ? -19.880 -8.108 -17.670 1.00 97.12 321 ALA A N 1
ATOM 2405 C CA . ALA A 1 321 ? -20.386 -8.883 -16.531 1.00 97.12 321 ALA A CA 1
ATOM 2406 C C . ALA A 1 321 ? -21.007 -10.243 -16.924 1.00 97.12 321 ALA A C 1
ATOM 2408 O O . ALA A 1 321 ? -21.066 -11.163 -16.107 1.00 97.12 321 ALA A O 1
ATOM 2409 N N . ARG A 1 322 ? -21.471 -10.389 -18.175 1.00 97.00 322 ARG A N 1
ATOM 2410 C CA . ARG A 1 322 ? -22.050 -11.640 -18.688 1.00 97.00 322 ARG A CA 1
ATOM 2411 C C . ARG A 1 322 ? -20.999 -12.715 -18.944 1.00 97.00 322 ARG A C 1
ATOM 2413 O O . ARG A 1 322 ? -21.335 -13.888 -18.838 1.00 97.00 322 ARG A O 1
ATOM 2420 N N . ASP A 1 323 ? -19.766 -12.309 -19.231 1.00 97.50 323 ASP A N 1
ATOM 2421 C CA . ASP A 1 323 ? -18.652 -13.204 -19.551 1.00 97.50 323 ASP A CA 1
ATOM 2422 C C . ASP A 1 323 ? -17.976 -13.781 -18.296 1.00 97.50 323 ASP A C 1
ATOM 2424 O O . ASP A 1 323 ? -17.137 -14.670 -18.395 1.00 97.50 323 ASP A O 1
ATOM 2428 N N . ILE A 1 324 ? -18.321 -13.271 -17.110 1.00 97.81 324 ILE A N 1
ATOM 2429 C CA . ILE A 1 324 ? -17.802 -13.755 -15.828 1.00 97.81 324 ILE A CA 1
ATOM 2430 C C . ILE A 1 324 ? -18.626 -14.953 -15.374 1.00 97.81 324 ILE A C 1
ATOM 2432 O O . ILE A 1 324 ? -19.814 -14.807 -15.115 1.00 97.81 324 ILE A O 1
ATOM 2436 N N . ASP A 1 325 ? -18.032 -16.126 -15.197 1.00 95.75 325 ASP A N 1
ATOM 2437 C CA . ASP A 1 325 ? -18.749 -17.318 -14.732 1.00 95.75 325 ASP A CA 1
ATOM 2438 C C . ASP A 1 325 ? -19.022 -17.262 -13.227 1.00 95.75 325 ASP A C 1
ATOM 2440 O O . ASP A 1 325 ? -20.124 -17.583 -12.767 1.00 95.75 325 ASP A O 1
ATOM 2444 N N . ARG A 1 326 ? -18.027 -16.816 -12.452 1.00 95.31 326 ARG A N 1
ATOM 2445 C CA . ARG A 1 326 ? -18.083 -16.753 -10.988 1.00 95.31 326 ARG A CA 1
ATOM 2446 C C . ARG A 1 326 ? -17.413 -15.497 -10.454 1.00 95.31 326 ARG A C 1
ATOM 2448 O O . ARG A 1 326 ? -16.367 -15.085 -10.944 1.00 95.31 326 ARG A O 1
ATOM 2455 N N . VAL A 1 327 ? -18.018 -14.934 -9.413 1.00 96.94 327 VAL A N 1
ATOM 2456 C CA . VAL A 1 327 ? -17.420 -13.879 -8.593 1.00 96.94 327 VAL A CA 1
ATOM 2457 C C . VAL A 1 327 ? -16.972 -14.505 -7.278 1.00 96.94 327 VAL A C 1
ATOM 2459 O O . VAL A 1 327 ? -17.739 -15.263 -6.689 1.00 96.94 327 VAL A O 1
ATOM 2462 N N . ILE A 1 328 ? -15.755 -14.212 -6.833 1.00 95.31 328 ILE A N 1
ATOM 2463 C CA . ILE A 1 328 ? -15.173 -14.695 -5.577 1.00 95.31 328 ILE A CA 1
ATOM 2464 C C . ILE A 1 328 ? -14.950 -13.483 -4.677 1.00 95.31 328 ILE A C 1
ATOM 2466 O O . ILE A 1 328 ? -14.273 -12.545 -5.094 1.00 95.31 328 ILE A O 1
ATOM 2470 N N . LEU A 1 329 ? -15.520 -13.498 -3.469 1.00 95.56 329 LEU A N 1
ATOM 2471 C CA . LEU A 1 329 ? -15.234 -12.488 -2.447 1.00 95.56 329 LEU A CA 1
ATOM 2472 C C . LEU A 1 329 ? -14.094 -12.950 -1.540 1.00 95.56 329 LEU A C 1
ATOM 2474 O O . LEU A 1 329 ? -14.122 -14.069 -1.025 1.00 95.56 329 LEU A O 1
ATOM 2478 N N . VAL A 1 330 ? -13.126 -12.061 -1.342 1.00 93.56 330 VAL A N 1
ATOM 2479 C CA . VAL A 1 330 ? -11.934 -12.261 -0.514 1.00 93.56 330 VAL A CA 1
ATOM 2480 C C . VAL A 1 330 ? -11.763 -11.059 0.414 1.00 93.56 330 VAL A C 1
ATOM 2482 O O . VAL A 1 330 ? -12.162 -9.947 0.072 1.00 93.56 330 VAL A O 1
ATOM 2485 N N . GLY A 1 331 ? -11.222 -11.288 1.609 1.00 92.31 331 GLY A N 1
ATOM 2486 C CA . GLY A 1 331 ? -10.974 -10.240 2.595 1.00 92.31 331 GLY A CA 1
ATOM 2487 C C . GLY A 1 331 ? -12.169 -9.971 3.514 1.00 92.31 331 GLY A C 1
ATOM 2488 O O . GLY A 1 331 ? -13.333 -9.962 3.103 1.00 92.31 331 GLY A O 1
ATOM 2489 N N . GLY A 1 332 ? -11.886 -9.747 4.799 1.00 92.00 332 GLY A N 1
ATOM 2490 C CA . GLY A 1 332 ? -12.908 -9.663 5.848 1.00 92.00 332 GLY A CA 1
ATOM 2491 C C . GLY A 1 332 ? -13.942 -8.546 5.657 1.00 92.00 332 GLY A C 1
ATOM 2492 O O . GLY A 1 332 ? -15.088 -8.692 6.086 1.00 92.00 332 GLY A O 1
ATOM 2493 N N . SER A 1 333 ? -13.598 -7.458 4.960 1.00 95.31 333 SER A N 1
ATOM 2494 C CA . SER A 1 333 ? -14.532 -6.350 4.708 1.00 95.31 333 SER A CA 1
ATOM 2495 C C . SER A 1 333 ? -15.609 -6.702 3.674 1.00 95.31 333 SER A C 1
ATOM 2497 O O . SER A 1 333 ? -16.607 -5.990 3.566 1.00 95.31 333 SER A O 1
ATOM 2499 N N . THR A 1 334 ? -15.476 -7.821 2.951 1.00 95.44 334 THR A N 1
ATOM 2500 C CA . THR A 1 334 ? -16.532 -8.335 2.059 1.00 95.44 334 THR A CA 1
ATOM 2501 C C . THR A 1 334 ? -17.738 -8.919 2.795 1.00 95.44 334 THR A C 1
ATOM 2503 O O . THR A 1 334 ? -18.792 -9.095 2.184 1.00 95.44 334 THR A O 1
ATOM 2506 N N . ARG A 1 335 ? -17.629 -9.154 4.112 1.00 94.38 335 ARG A N 1
ATOM 2507 C CA . ARG A 1 335 ? -18.761 -9.530 4.982 1.00 94.38 335 ARG A CA 1
ATOM 2508 C C . ARG A 1 335 ? -19.802 -8.413 5.103 1.00 94.38 335 ARG A C 1
ATOM 2510 O O . ARG A 1 335 ? -20.943 -8.672 5.474 1.00 94.38 335 ARG A O 1
ATOM 2517 N N . ASN A 1 336 ? -19.427 -7.182 4.757 1.00 95.38 336 ASN A N 1
ATOM 2518 C CA . ASN A 1 336 ? -20.330 -6.046 4.744 1.00 95.38 336 ASN A CA 1
ATOM 2519 C C . ASN A 1 336 ? -21.503 -6.272 3.765 1.00 95.38 336 ASN A C 1
ATOM 2521 O O . ASN A 1 336 ? -21.315 -6.541 2.573 1.00 95.38 336 ASN A O 1
ATOM 2525 N N . ARG A 1 337 ? -22.734 -6.109 4.264 1.00 95.25 337 ARG A N 1
ATOM 2526 C CA . ARG A 1 337 ? -23.968 -6.362 3.501 1.00 95.25 337 ARG A CA 1
ATOM 2527 C C . ARG A 1 337 ? -24.105 -5.457 2.273 1.00 95.25 337 ARG A C 1
ATOM 2529 O O . ARG A 1 337 ? -24.506 -5.943 1.215 1.00 95.25 337 ARG A O 1
ATOM 2536 N N . LEU A 1 338 ? -23.720 -4.182 2.381 1.00 97.38 338 LEU A N 1
ATOM 2537 C CA . LEU A 1 338 ? -23.739 -3.241 1.259 1.00 97.38 338 LEU A CA 1
ATOM 2538 C C . LEU A 1 338 ? -22.740 -3.657 0.175 1.00 97.38 338 LEU A C 1
ATOM 2540 O O . LEU A 1 338 ? -23.079 -3.627 -1.004 1.00 97.38 338 LEU A O 1
ATOM 2544 N N . VAL A 1 339 ? -21.537 -4.101 0.551 1.00 97.06 339 VAL A N 1
ATOM 2545 C CA . VAL A 1 339 ? -20.536 -4.594 -0.413 1.00 97.06 339 VAL A CA 1
ATOM 2546 C C . VAL A 1 339 ? -21.102 -5.763 -1.218 1.00 97.06 339 VAL A C 1
ATOM 2548 O O . VAL A 1 339 ? -21.107 -5.713 -2.450 1.00 97.06 339 VAL A O 1
ATOM 2551 N N . LYS A 1 340 ? -21.660 -6.778 -0.544 1.00 95.94 340 LYS A N 1
ATOM 2552 C CA . LYS A 1 340 ? -22.262 -7.937 -1.218 1.00 95.94 340 LYS A CA 1
ATOM 2553 C C . LYS A 1 340 ? -23.399 -7.527 -2.158 1.00 95.94 340 LYS A C 1
ATOM 2555 O O . LYS A 1 340 ? -23.455 -7.994 -3.299 1.00 95.94 340 LYS A O 1
ATOM 2560 N N . GLU A 1 341 ? -24.282 -6.635 -1.714 1.00 97.06 341 GLU A N 1
ATOM 2561 C CA . GLU A 1 341 ? -25.387 -6.118 -2.526 1.00 97.06 341 GLU A CA 1
ATOM 2562 C C . GLU A 1 341 ? -24.880 -5.424 -3.801 1.00 97.06 341 GLU A C 1
ATOM 2564 O O . GLU A 1 341 ? -25.373 -5.683 -4.903 1.00 97.06 341 GLU A O 1
ATOM 2569 N N . ARG A 1 342 ? -23.873 -4.555 -3.667 1.00 97.75 342 ARG A N 1
ATOM 2570 C CA . ARG A 1 342 ? -23.333 -3.758 -4.775 1.00 97.75 342 ARG A CA 1
ATOM 2571 C C . ARG A 1 342 ? -22.571 -4.608 -5.781 1.00 97.75 342 ARG A C 1
ATOM 2573 O O . ARG A 1 342 ? -22.782 -4.439 -6.980 1.00 97.75 342 ARG A O 1
ATOM 2580 N N . VAL A 1 343 ? -21.781 -5.576 -5.320 1.00 97.44 343 VAL A N 1
ATOM 2581 C CA . VAL A 1 343 ? -21.112 -6.554 -6.194 1.00 97.44 343 VAL A CA 1
ATOM 2582 C C . VAL A 1 343 ? -22.137 -7.408 -6.948 1.00 97.44 343 VAL A C 1
ATOM 2584 O O . VAL A 1 343 ? -22.015 -7.594 -8.160 1.00 97.44 343 VAL A O 1
ATOM 2587 N N . THR A 1 344 ? -23.196 -7.855 -6.266 1.00 97.62 344 THR A N 1
ATOM 2588 C CA . THR A 1 344 ? -24.271 -8.653 -6.879 1.00 97.62 344 THR A CA 1
ATOM 2589 C C . THR A 1 344 ? -24.982 -7.887 -7.990 1.00 97.62 344 THR A C 1
ATOM 2591 O O . THR A 1 344 ? -25.218 -8.432 -9.067 1.00 97.62 344 THR A O 1
ATOM 2594 N N . LYS A 1 345 ? -25.278 -6.602 -7.755 1.00 97.31 345 LYS A N 1
ATOM 2595 C CA . LYS A 1 345 ? -25.869 -5.706 -8.759 1.00 97.31 345 LYS A CA 1
ATOM 2596 C C . LYS A 1 345 ? -24.915 -5.405 -9.917 1.00 97.31 345 LYS A C 1
ATOM 2598 O O . LYS A 1 345 ? -25.371 -5.275 -11.050 1.00 97.31 345 LYS A O 1
ATOM 2603 N N . ALA A 1 346 ? -23.618 -5.267 -9.642 1.00 96.38 346 ALA A N 1
ATOM 2604 C CA . ALA A 1 346 ? -22.617 -4.930 -10.649 1.00 96.38 346 ALA A CA 1
ATOM 2605 C C . ALA A 1 346 ? -22.297 -6.106 -11.586 1.00 96.38 346 ALA A C 1
ATOM 2607 O O . ALA A 1 346 ? -22.068 -5.886 -12.776 1.00 96.38 346 ALA A O 1
ATOM 2608 N N . VAL A 1 347 ? -22.274 -7.338 -11.062 1.00 96.69 347 VAL A N 1
ATOM 2609 C CA . VAL A 1 347 ? -21.864 -8.529 -11.820 1.00 96.69 347 VAL A CA 1
ATOM 2610 C C . VAL A 1 347 ? -22.870 -9.672 -11.675 1.00 96.69 347 VAL A C 1
ATOM 2612 O O . VAL A 1 347 ? -23.595 -9.962 -12.628 1.00 96.69 347 VAL A O 1
ATOM 2615 N N . LYS A 1 348 ? -22.880 -10.352 -10.520 1.00 96.50 348 LYS A N 1
ATOM 2616 C CA . LYS A 1 348 ? -23.793 -11.450 -10.143 1.00 96.50 348 LYS A CA 1
ATOM 2617 C C . LYS A 1 348 ? -23.538 -11.893 -8.701 1.00 96.50 348 LYS A C 1
ATOM 2619 O O . LYS A 1 348 ? -22.565 -11.455 -8.093 1.00 96.50 348 LYS A O 1
ATOM 2624 N N . GLU A 1 349 ? -24.389 -12.787 -8.191 1.00 96.62 349 GLU A N 1
ATOM 2625 C CA . GLU A 1 349 ? -24.250 -13.358 -6.844 1.00 96.62 349 GLU A CA 1
ATOM 2626 C C . GLU A 1 349 ? -22.854 -13.984 -6.653 1.00 96.62 349 GLU A C 1
ATOM 2628 O O . GLU A 1 349 ? -22.469 -14.874 -7.428 1.00 96.62 349 GLU A O 1
ATOM 2633 N N . PRO A 1 350 ? -22.094 -13.533 -5.642 1.00 95.12 350 PRO A N 1
ATOM 2634 C CA . PRO A 1 350 ? -20.758 -14.037 -5.389 1.00 95.12 350 PRO A CA 1
ATOM 2635 C C . PRO A 1 350 ? -20.751 -15.381 -4.663 1.00 95.12 350 PRO A C 1
ATOM 2637 O O . PRO A 1 350 ? -21.619 -15.693 -3.850 1.00 95.12 350 PRO A O 1
ATOM 2640 N N . TRP A 1 351 ? -19.699 -16.154 -4.916 1.00 90.12 351 TRP A N 1
ATOM 2641 C CA . TRP A 1 351 ? -19.276 -17.244 -4.053 1.00 90.12 351 TRP A CA 1
ATOM 2642 C C . TRP A 1 351 ? -18.405 -16.695 -2.918 1.00 90.12 351 TRP A C 1
ATOM 2644 O O . TRP A 1 351 ? -17.571 -15.811 -3.124 1.00 90.12 351 TRP A O 1
ATOM 2654 N N . ILE A 1 352 ? -18.610 -17.240 -1.724 1.00 83.12 352 ILE A N 1
ATOM 2655 C CA . ILE A 1 352 ? -17.902 -16.875 -0.500 1.00 83.12 352 ILE A CA 1
ATOM 2656 C C . ILE A 1 352 ? -17.364 -18.180 0.090 1.00 83.12 352 ILE A C 1
ATOM 2658 O O . ILE A 1 352 ? -18.117 -19.150 0.203 1.00 83.12 352 ILE A O 1
ATOM 2662 N N . SER A 1 353 ? -16.072 -18.216 0.422 1.00 80.88 353 SER A N 1
ATOM 2663 C CA . SER A 1 353 ? -15.476 -19.355 1.132 1.00 80.88 353 SER A CA 1
ATOM 2664 C C . SER A 1 353 ? -16.080 -19.491 2.532 1.00 80.88 353 SER A C 1
ATOM 2666 O O . SER A 1 353 ? -16.436 -18.490 3.152 1.00 80.88 353 SER A O 1
ATOM 2668 N N . GLU A 1 354 ? -16.157 -20.711 3.067 1.00 79.06 354 GLU A N 1
ATOM 2669 C CA . GLU A 1 354 ? -16.526 -20.925 4.476 1.00 79.06 354 GLU A CA 1
ATOM 2670 C C . GLU A 1 354 ? -15.528 -20.229 5.419 1.00 79.06 354 GLU A C 1
ATOM 2672 O O . GLU A 1 354 ? -15.921 -19.645 6.429 1.00 79.06 354 GLU A O 1
ATOM 2677 N N . HIS A 1 355 ? -14.252 -20.195 5.021 1.00 84.94 355 HIS A N 1
ATOM 2678 C CA . HIS A 1 355 ? -13.160 -19.536 5.734 1.00 84.94 355 HIS A CA 1
ATOM 2679 C C . HIS A 1 355 ? -12.553 -18.422 4.866 1.00 84.94 355 HIS A C 1
ATOM 2681 O O . HIS A 1 355 ? -11.429 -18.535 4.379 1.00 84.94 355 HIS A O 1
ATOM 2687 N N . VAL A 1 356 ? -13.315 -17.342 4.638 1.00 86.81 356 VAL A N 1
ATOM 2688 C CA . VAL A 1 356 ? -12.882 -16.175 3.828 1.00 86.81 356 VAL A CA 1
ATOM 2689 C C . VAL A 1 356 ? -11.505 -15.659 4.237 1.00 86.81 356 VAL A C 1
ATOM 2691 O O . VAL A 1 356 ? -10.687 -15.366 3.372 1.00 86.81 356 VAL A O 1
ATOM 2694 N N . ASP A 1 357 ? -11.250 -15.582 5.542 1.00 89.44 357 ASP A N 1
ATOM 2695 C CA . ASP A 1 357 ? -10.018 -15.023 6.102 1.00 89.44 357 ASP A CA 1
ATOM 2696 C C . ASP A 1 357 ? -8.802 -15.963 5.950 1.00 89.44 357 ASP A C 1
ATOM 2698 O O . ASP A 1 357 ? -7.679 -15.561 6.222 1.00 89.44 357 ASP A O 1
ATOM 2702 N N . GLU A 1 358 ? -9.006 -17.210 5.511 1.00 94.12 358 GLU A N 1
ATOM 2703 C CA . GLU A 1 358 ? -7.956 -18.231 5.380 1.00 94.12 358 GLU A CA 1
ATOM 2704 C C . GLU A 1 358 ? -7.645 -18.603 3.924 1.00 94.12 358 GLU A C 1
ATOM 2706 O O . GLU A 1 358 ? -6.567 -19.127 3.631 1.00 94.12 358 GLU A O 1
ATOM 2711 N N . ALA A 1 359 ? -8.571 -18.327 3.000 1.00 93.38 359 ALA A N 1
ATOM 2712 C CA . ALA A 1 359 ? -8.502 -18.770 1.607 1.00 93.38 359 ALA A CA 1
ATOM 2713 C C . ALA A 1 359 ? -7.224 -18.306 0.883 1.00 93.38 359 ALA A C 1
ATOM 2715 O O . ALA A 1 359 ? -6.655 -19.049 0.081 1.00 93.38 359 ALA A O 1
ATOM 2716 N N . VAL A 1 360 ? -6.755 -17.093 1.186 1.00 96.19 360 VAL A N 1
ATOM 2717 C CA . VAL A 1 360 ? -5.540 -16.507 0.603 1.00 96.19 360 VAL A CA 1
ATOM 2718 C C . VAL A 1 360 ? -4.295 -17.271 1.056 1.00 96.19 360 VAL A C 1
ATOM 2720 O O . VAL A 1 360 ? -3.522 -17.732 0.215 1.00 96.19 360 VAL A O 1
ATOM 2723 N N . ALA A 1 361 ? -4.129 -17.495 2.364 1.00 97.50 361 ALA A N 1
ATOM 2724 C CA . ALA A 1 361 ? -3.004 -18.267 2.897 1.00 97.50 361 ALA A CA 1
ATOM 2725 C C . ALA A 1 361 ? -3.025 -19.718 2.399 1.00 97.50 361 ALA A C 1
ATOM 2727 O O . ALA A 1 361 ? -1.983 -20.276 2.054 1.00 97.50 361 ALA A O 1
ATOM 2728 N N . GLN A 1 362 ? -4.211 -20.325 2.298 1.00 95.69 362 GLN A N 1
ATOM 2729 C CA . GLN A 1 362 ? -4.370 -21.674 1.755 1.00 95.69 362 GLN A CA 1
ATOM 2730 C C . GLN A 1 362 ? -3.937 -21.746 0.282 1.00 95.69 362 GLN A C 1
ATOM 2732 O O . GLN A 1 362 ? -3.198 -22.652 -0.103 1.00 95.69 362 GLN A O 1
ATOM 2737 N N . GLY A 1 363 ? -4.329 -20.766 -0.534 1.00 95.06 363 GLY A N 1
ATOM 2738 C CA . GLY A 1 363 ? -3.850 -20.628 -1.909 1.00 95.06 363 GLY A CA 1
ATOM 2739 C C . GLY A 1 363 ? -2.334 -20.466 -1.995 1.00 95.06 363 GLY A C 1
ATOM 2740 O O . GLY A 1 363 ? -1.677 -21.155 -2.776 1.00 95.06 363 GLY A O 1
ATOM 2741 N N . ALA A 1 364 ? -1.765 -19.616 -1.138 1.00 96.88 364 ALA A N 1
ATOM 2742 C CA . ALA A 1 364 ? -0.324 -19.417 -1.046 1.00 96.88 364 ALA A CA 1
ATOM 2743 C C . ALA A 1 364 ? 0.418 -20.704 -0.662 1.00 96.88 364 ALA A C 1
ATOM 2745 O O . ALA A 1 364 ? 1.474 -20.978 -1.219 1.00 96.88 364 ALA A O 1
ATOM 2746 N N . ALA A 1 365 ? -0.137 -21.529 0.229 1.00 95.56 365 ALA A N 1
ATOM 2747 C CA . ALA A 1 365 ? 0.476 -22.792 0.640 1.00 95.56 365 ALA A CA 1
ATOM 2748 C C . ALA A 1 365 ? 0.470 -23.845 -0.479 1.00 95.56 365 ALA A C 1
ATOM 2750 O O . ALA A 1 365 ? 1.438 -24.592 -0.622 1.00 95.56 365 ALA A O 1
ATOM 2751 N N . ILE A 1 366 ? -0.585 -23.879 -1.302 1.00 93.25 366 ILE A N 1
ATOM 2752 C CA . ILE A 1 366 ? -0.636 -24.715 -2.513 1.00 93.25 366 ILE A CA 1
ATOM 2753 C C . ILE A 1 366 ? 0.477 -24.296 -3.481 1.00 93.25 366 ILE A C 1
ATOM 2755 O O . ILE A 1 366 ? 1.229 -25.142 -3.961 1.00 93.25 366 ILE A O 1
ATOM 2759 N N . VAL A 1 367 ? 0.620 -22.991 -3.730 1.00 93.56 367 VAL A N 1
ATOM 2760 C CA . VAL A 1 367 ? 1.681 -22.460 -4.599 1.00 93.56 367 VAL A CA 1
ATOM 2761 C C . VAL A 1 367 ? 3.068 -22.710 -4.004 1.00 93.56 367 VAL A C 1
ATOM 2763 O O . VAL A 1 367 ? 3.975 -23.105 -4.726 1.00 93.56 367 VAL A O 1
ATOM 2766 N N . ALA A 1 368 ? 3.237 -22.568 -2.689 1.00 93.44 368 ALA A N 1
ATOM 2767 C CA . ALA A 1 368 ? 4.503 -22.828 -2.009 1.00 93.44 368 ALA A CA 1
ATOM 2768 C C . ALA A 1 368 ? 4.967 -24.277 -2.199 1.00 93.44 368 ALA A C 1
ATOM 2770 O O . ALA A 1 368 ? 6.134 -24.515 -2.502 1.00 93.44 368 ALA A O 1
ATOM 2771 N N . ALA A 1 369 ? 4.050 -25.241 -2.094 1.00 90.50 369 ALA A N 1
ATOM 2772 C CA . ALA A 1 369 ? 4.351 -26.640 -2.376 1.00 90.50 369 ALA A CA 1
ATOM 2773 C C . ALA A 1 369 ? 4.598 -26.928 -3.864 1.00 90.50 369 ALA A C 1
ATOM 2775 O O . ALA A 1 369 ? 5.427 -27.781 -4.172 1.00 90.50 369 ALA A O 1
ATOM 2776 N N . ALA A 1 370 ? 3.930 -26.219 -4.780 1.00 88.62 370 ALA A N 1
ATOM 2777 C CA . ALA A 1 370 ? 4.176 -26.341 -6.219 1.00 88.62 370 ALA A CA 1
ATOM 2778 C C . ALA A 1 370 ? 5.551 -25.781 -6.638 1.00 88.62 370 ALA A C 1
ATOM 2780 O O . ALA A 1 370 ? 6.196 -26.335 -7.526 1.00 88.62 370 ALA A O 1
ATOM 2781 N N . SER A 1 371 ? 6.007 -24.707 -5.986 1.00 86.38 371 SER A N 1
ATOM 2782 C CA . SER A 1 371 ? 7.281 -24.032 -6.274 1.00 86.38 371 SER A CA 1
ATOM 2783 C C . SER A 1 371 ? 8.488 -24.642 -5.553 1.00 86.38 371 SER A C 1
ATOM 2785 O O . SER A 1 371 ? 9.631 -24.340 -5.901 1.00 86.38 371 SER A O 1
ATOM 2787 N N . ALA A 1 372 ? 8.264 -25.470 -4.532 1.00 81.19 372 ALA A N 1
ATOM 2788 C CA . ALA A 1 372 ? 9.334 -26.104 -3.773 1.00 81.19 372 ALA A CA 1
ATOM 2789 C C . ALA A 1 372 ? 9.927 -27.325 -4.487 1.00 81.19 372 ALA A C 1
ATOM 2791 O O . ALA A 1 372 ? 9.346 -27.910 -5.401 1.00 81.19 372 ALA A O 1
ATOM 2792 N N . THR A 1 373 ? 11.114 -27.741 -4.039 1.00 75.50 373 THR A N 1
ATOM 2793 C CA . THR A 1 373 ? 11.743 -28.963 -4.556 1.00 75.50 373 THR A CA 1
ATOM 2794 C C . THR A 1 373 ? 10.897 -30.182 -4.156 1.00 75.50 373 THR A C 1
ATOM 2796 O O . THR A 1 373 ? 10.621 -30.334 -2.963 1.00 75.50 373 THR A O 1
ATOM 2799 N N . PRO A 1 374 ? 10.502 -31.064 -5.098 1.00 71.38 374 PRO A N 1
ATOM 2800 C CA . PRO A 1 374 ? 9.708 -32.248 -4.777 1.00 71.38 374 PRO A CA 1
ATOM 2801 C C . PRO A 1 374 ? 10.398 -33.145 -3.744 1.00 71.38 374 PRO A C 1
ATOM 2803 O O . PRO A 1 374 ? 11.606 -33.376 -3.814 1.00 71.38 374 PRO A O 1
ATOM 2806 N N . THR A 1 375 ? 9.619 -33.681 -2.805 1.00 69.50 375 THR A N 1
ATOM 2807 C CA . THR A 1 375 ? 10.077 -34.627 -1.771 1.00 69.50 375 THR A CA 1
ATOM 2808 C C . THR A 1 375 ? 9.055 -35.752 -1.604 1.00 69.50 375 THR A C 1
ATOM 2810 O O . THR A 1 375 ? 7.944 -35.651 -2.121 1.00 69.50 375 THR A O 1
ATOM 2813 N N . ASP A 1 376 ? 9.393 -36.813 -0.864 1.00 66.88 376 ASP A N 1
ATOM 2814 C CA . ASP A 1 376 ? 8.465 -37.929 -0.607 1.00 66.88 376 ASP A CA 1
ATOM 2815 C C . ASP A 1 376 ? 7.151 -37.474 0.070 1.00 66.88 376 ASP A C 1
ATOM 2817 O O . ASP A 1 376 ? 6.096 -38.060 -0.173 1.00 66.88 376 ASP A O 1
ATOM 2821 N N . ASP A 1 377 ? 7.195 -36.398 0.870 1.00 64.31 377 ASP A N 1
ATOM 2822 C CA . ASP A 1 377 ? 6.036 -35.829 1.577 1.00 64.31 377 ASP A CA 1
ATOM 2823 C C . ASP A 1 377 ? 5.269 -34.765 0.759 1.00 64.31 377 ASP A C 1
ATOM 2825 O O . ASP A 1 377 ? 4.125 -34.427 1.092 1.00 64.31 377 ASP A O 1
ATOM 2829 N N . ILE A 1 378 ? 5.874 -34.243 -0.317 1.00 65.12 378 ILE A N 1
ATOM 2830 C CA . ILE A 1 378 ? 5.315 -33.197 -1.186 1.00 65.12 378 ILE A CA 1
ATOM 2831 C C . ILE A 1 378 ? 5.257 -33.732 -2.618 1.00 65.12 378 ILE A C 1
ATOM 2833 O O . ILE A 1 378 ? 6.194 -33.588 -3.407 1.00 65.12 378 ILE A O 1
ATOM 2837 N N . ALA A 1 379 ? 4.124 -34.346 -2.960 1.00 63.56 379 ALA A N 1
ATOM 2838 C CA . ALA A 1 379 ? 3.845 -34.730 -4.337 1.00 63.56 379 ALA A CA 1
ATOM 2839 C C . ALA A 1 379 ? 3.780 -33.480 -5.242 1.00 63.56 379 ALA A C 1
ATOM 2841 O O . ALA A 1 379 ? 3.246 -32.457 -4.804 1.00 63.56 379 ALA A O 1
ATOM 2842 N N . PRO A 1 380 ? 4.257 -33.555 -6.502 1.00 67.00 380 PRO A N 1
ATOM 2843 C CA . PRO A 1 380 ? 4.145 -32.452 -7.448 1.00 67.00 380 PRO A CA 1
ATOM 2844 C C . PRO A 1 380 ? 2.687 -32.020 -7.612 1.00 67.00 380 PRO A C 1
ATOM 2846 O O . PRO A 1 380 ? 1.828 -32.833 -7.961 1.00 67.00 380 PRO A O 1
ATOM 2849 N N . ILE A 1 381 ? 2.419 -30.739 -7.374 1.00 75.00 381 ILE A N 1
ATOM 2850 C CA . ILE A 1 381 ? 1.108 -30.139 -7.605 1.00 75.00 381 ILE A CA 1
ATOM 2851 C C . ILE A 1 381 ? 1.158 -29.503 -8.999 1.00 75.00 381 ILE A C 1
ATOM 2853 O O . ILE A 1 381 ? 1.908 -28.548 -9.191 1.00 75.00 381 ILE A O 1
ATOM 2857 N N . PRO A 1 382 ? 0.403 -30.010 -9.989 1.00 75.56 382 PRO A N 1
ATOM 2858 C CA . PRO A 1 382 ? 0.430 -29.474 -11.344 1.00 75.56 382 PRO A CA 1
ATOM 2859 C C . PRO A 1 382 ? -0.423 -28.205 -11.413 1.00 75.56 382 PRO A C 1
ATOM 2861 O O . PRO A 1 382 ? -1.492 -28.237 -12.009 1.00 75.56 382 PRO A O 1
ATOM 2864 N N . VAL A 1 383 ? 0.006 -27.127 -10.754 1.00 84.56 383 VAL A N 1
ATOM 2865 C CA . VAL A 1 383 ? -0.616 -25.798 -10.814 1.00 84.56 383 VAL A CA 1
ATOM 2866 C C . VAL A 1 383 ? 0.320 -24.866 -11.558 1.00 84.56 383 VAL A C 1
ATOM 2868 O O . VAL A 1 383 ? 1.474 -24.697 -11.174 1.00 84.56 383 VAL A O 1
ATOM 2871 N N . GLU A 1 384 ? -0.201 -24.237 -12.603 1.00 88.69 384 GLU A N 1
ATOM 2872 C CA . GLU A 1 384 ? 0.499 -23.195 -13.342 1.00 88.69 384 GLU A CA 1
ATOM 2873 C C . GLU A 1 384 ? -0.261 -21.890 -13.163 1.00 88.69 384 GLU A C 1
ATOM 2875 O O . GLU A 1 384 ? -1.483 -21.850 -13.310 1.00 88.69 384 GLU A O 1
ATOM 2880 N N . PHE A 1 385 ? 0.446 -20.810 -12.856 1.00 89.94 385 PHE A N 1
ATOM 2881 C CA . PHE A 1 385 ? -0.159 -19.492 -12.741 1.00 89.94 385 PHE A CA 1
ATOM 2882 C C . PHE A 1 385 ? 0.638 -18.463 -13.537 1.00 89.94 385 PHE A C 1
ATOM 2884 O O . PHE A 1 385 ? 1.862 -18.508 -13.611 1.00 89.94 385 PHE A O 1
ATOM 2891 N N . PHE A 1 386 ? -0.084 -17.531 -14.150 1.00 92.69 386 PHE A N 1
ATOM 2892 C CA . PHE A 1 386 ? 0.466 -16.469 -14.982 1.00 92.69 386 PHE A CA 1
ATOM 2893 C C . PHE A 1 386 ? -0.096 -15.138 -14.494 1.00 92.69 386 PHE A C 1
ATOM 2895 O O . PHE A 1 386 ? -1.266 -14.824 -14.735 1.00 92.69 386 PHE A O 1
ATOM 2902 N N . ASN A 1 387 ? 0.741 -14.373 -13.798 1.00 95.06 387 ASN A N 1
ATOM 2903 C CA . ASN A 1 387 ? 0.390 -13.056 -13.276 1.00 95.06 387 ASN A CA 1
ATOM 2904 C C . ASN A 1 387 ? 0.646 -11.963 -14.318 1.00 95.06 387 ASN A C 1
ATOM 2906 O O . ASN A 1 387 ? 1.278 -12.190 -15.352 1.00 95.06 387 ASN A O 1
ATOM 2910 N N . VAL A 1 388 ? 0.156 -10.759 -14.032 1.00 96.25 388 VAL A N 1
ATOM 2911 C CA . VAL A 1 388 ? 0.391 -9.563 -14.844 1.00 96.25 388 VAL A CA 1
ATOM 2912 C C . VAL A 1 388 ? 0.873 -8.411 -13.969 1.00 96.25 388 VAL A C 1
ATOM 2914 O O . VAL A 1 388 ? 0.561 -8.371 -12.780 1.00 96.25 388 VAL A O 1
ATOM 2917 N N . THR A 1 389 ? 1.594 -7.460 -14.559 1.00 95.94 389 THR A N 1
ATOM 2918 C CA . THR A 1 389 ? 1.999 -6.232 -13.859 1.00 95.94 389 THR A CA 1
ATOM 2919 C C . THR A 1 389 ? 0.819 -5.245 -13.745 1.00 95.94 389 THR A C 1
ATOM 2921 O O . THR A 1 389 ? 0.119 -5.026 -14.744 1.00 95.94 389 THR A O 1
ATOM 2924 N N . PRO A 1 390 ? 0.538 -4.654 -12.565 1.00 94.69 390 PRO A N 1
ATOM 2925 C CA . PRO A 1 390 ? -0.630 -3.794 -12.351 1.00 94.69 390 PRO A CA 1
ATOM 2926 C C . PRO A 1 390 ? -0.469 -2.368 -12.881 1.00 94.69 390 PRO A C 1
ATOM 2928 O O . PRO A 1 390 ? -1.471 -1.670 -13.041 1.00 94.69 390 PRO A O 1
ATOM 2931 N N . PHE A 1 391 ? 0.761 -1.946 -13.177 1.00 95.69 391 PHE A N 1
ATOM 2932 C CA . PHE A 1 391 ? 1.082 -0.614 -13.683 1.00 95.69 391 PHE A CA 1
ATOM 2933 C C . PHE A 1 391 ? 2.037 -0.709 -14.862 1.00 95.69 391 PHE A C 1
ATOM 2935 O O . PHE A 1 391 ? 2.883 -1.600 -14.928 1.00 95.69 391 PHE A O 1
ATOM 2942 N N . SER A 1 392 ? 1.940 0.244 -15.779 1.00 97.19 392 SER A N 1
ATOM 2943 C CA . SER A 1 392 ? 2.938 0.417 -16.816 1.00 97.19 392 SER A CA 1
ATOM 2944 C C . SER A 1 392 ? 4.265 0.826 -16.173 1.00 97.19 392 SER A C 1
ATOM 2946 O O . SER A 1 392 ? 4.326 1.780 -15.401 1.00 97.19 392 SER A O 1
ATOM 2948 N N . LEU A 1 393 ? 5.338 0.113 -16.504 1.00 96.31 393 LEU A N 1
ATOM 2949 C CA . LEU A 1 393 ? 6.713 0.470 -16.175 1.00 96.31 393 LEU A CA 1
ATOM 2950 C C . LEU A 1 393 ? 7.279 1.314 -17.315 1.00 96.31 393 LEU A C 1
ATOM 2952 O O . LEU A 1 393 ? 7.221 0.911 -18.481 1.00 96.31 393 LEU A O 1
ATOM 2956 N N . GLY A 1 394 ? 7.875 2.453 -16.993 1.00 94.56 394 GLY A N 1
ATOM 2957 C CA . GLY A 1 394 ? 8.451 3.343 -17.989 1.00 94.56 394 GLY A CA 1
ATOM 2958 C C . GLY A 1 394 ? 9.589 4.192 -17.457 1.00 94.56 394 GLY A C 1
ATOM 2959 O O . GLY A 1 394 ? 10.020 4.056 -16.314 1.00 94.56 394 GLY A O 1
ATOM 2960 N N . VAL A 1 395 ? 10.090 5.068 -18.316 1.00 91.94 395 VAL A N 1
ATOM 2961 C CA . VAL A 1 395 ? 11.225 5.947 -18.024 1.00 91.94 395 VAL A CA 1
ATOM 2962 C C . VAL A 1 395 ? 10.884 7.393 -18.329 1.00 91.94 395 VAL A C 1
ATOM 2964 O O . VAL A 1 395 ? 10.005 7.676 -19.144 1.00 91.94 395 VAL A O 1
ATOM 2967 N N . ARG A 1 396 ? 11.624 8.314 -17.712 1.00 87.12 396 ARG A N 1
ATOM 2968 C CA . ARG A 1 396 ? 11.552 9.728 -18.083 1.00 87.12 396 ARG A CA 1
ATOM 2969 C C . ARG A 1 396 ? 12.186 9.953 -19.450 1.00 87.12 396 ARG A C 1
ATOM 2971 O O . ARG A 1 396 ? 13.381 9.713 -19.639 1.00 87.12 396 ARG A O 1
ATOM 2978 N N . ALA A 1 397 ? 11.391 10.454 -20.383 1.00 77.44 397 ALA A N 1
ATOM 2979 C CA . ALA A 1 397 ? 11.823 10.894 -21.695 1.00 77.44 397 ALA A CA 1
ATOM 2980 C C . ALA A 1 397 ? 11.878 12.427 -21.750 1.00 77.44 397 ALA A C 1
ATOM 2982 O O . ALA A 1 397 ? 11.008 13.124 -21.236 1.00 77.44 397 ALA A O 1
ATOM 2983 N N . SER A 1 398 ? 12.894 12.953 -22.432 1.00 68.50 398 SER A N 1
ATOM 2984 C CA . SER A 1 398 ? 12.978 14.374 -22.773 1.00 68.50 398 SER A CA 1
ATOM 2985 C C . SER A 1 398 ? 12.572 14.552 -24.232 1.00 68.50 398 SER A C 1
ATOM 2987 O O . SER A 1 398 ? 13.214 13.993 -25.127 1.00 68.50 398 SER A O 1
ATOM 2989 N N . ARG A 1 399 ? 11.498 15.303 -24.488 1.00 54.97 399 ARG A N 1
ATOM 2990 C CA . ARG A 1 399 ? 11.023 15.634 -25.837 1.00 54.97 399 ARG A CA 1
ATOM 2991 C C . ARG A 1 399 ? 11.002 17.150 -25.991 1.00 54.97 399 ARG A C 1
ATOM 2993 O O . ARG A 1 399 ? 10.100 17.824 -25.506 1.00 54.97 399 ARG A O 1
ATOM 3000 N N . SER A 1 400 ? 11.952 17.694 -26.752 1.00 57.09 400 SER A N 1
ATOM 3001 C CA . SER A 1 400 ? 12.045 19.132 -27.063 1.00 57.09 400 SER A CA 1
ATOM 3002 C C . SER A 1 400 ? 12.161 20.035 -25.819 1.00 57.09 400 SER A C 1
ATOM 3004 O O . SER A 1 400 ? 13.223 20.055 -25.199 1.00 57.09 400 SER A O 1
ATOM 3006 N N . THR A 1 401 ? 11.111 20.788 -25.472 1.00 49.00 401 THR A N 1
ATOM 3007 C CA . THR A 1 401 ? 11.037 21.688 -24.309 1.00 49.00 401 THR A CA 1
ATOM 3008 C C . THR A 1 401 ? 10.546 21.004 -23.036 1.00 49.00 401 THR A C 1
ATOM 3010 O O . THR A 1 401 ? 10.808 21.517 -21.951 1.00 49.00 401 THR A O 1
ATOM 3013 N N . ASP A 1 402 ? 9.862 19.862 -23.152 1.00 54.69 402 ASP A N 1
ATOM 3014 C CA . ASP A 1 402 ? 9.343 19.117 -22.009 1.00 54.69 402 ASP A CA 1
ATOM 3015 C C . ASP A 1 402 ? 10.298 17.981 -21.628 1.00 54.69 402 ASP A C 1
ATOM 3017 O O . ASP A 1 402 ? 10.579 17.068 -22.414 1.00 54.69 402 ASP A O 1
ATOM 3021 N N . LYS A 1 403 ? 10.845 18.079 -20.418 1.00 64.38 403 LYS A N 1
ATOM 3022 C CA . LYS A 1 403 ? 11.849 17.150 -19.893 1.00 64.38 403 LYS A CA 1
ATOM 3023 C C . LYS A 1 403 ? 11.243 16.055 -19.007 1.00 64.38 403 LYS A C 1
ATOM 3025 O O . LYS A 1 403 ? 12.018 15.231 -18.524 1.00 64.38 403 LYS A O 1
ATOM 3030 N N . ASP A 1 404 ? 9.924 16.047 -18.782 1.00 77.25 404 ASP A N 1
ATOM 3031 C CA . ASP A 1 404 ? 9.273 15.193 -17.775 1.00 77.25 404 ASP A CA 1
ATOM 3032 C C . ASP A 1 404 ? 8.178 14.263 -18.330 1.00 77.25 404 ASP A C 1
ATOM 3034 O O . ASP A 1 404 ? 7.258 13.866 -17.620 1.00 77.25 404 ASP A O 1
ATOM 3038 N N . VAL A 1 405 ? 8.277 13.874 -19.602 1.00 85.56 405 VAL A N 1
ATOM 3039 C CA . VAL A 1 405 ? 7.298 12.972 -20.229 1.00 85.56 405 VAL A CA 1
ATOM 3040 C C . VAL A 1 405 ? 7.555 11.526 -19.802 1.00 85.56 405 VAL A C 1
ATOM 3042 O O . VAL A 1 405 ? 8.684 11.036 -19.888 1.00 85.56 405 VAL A O 1
ATOM 3045 N N . PHE A 1 406 ? 6.502 10.809 -19.414 1.00 91.25 406 PHE A N 1
ATOM 3046 C CA . PHE A 1 406 ? 6.564 9.383 -19.114 1.00 91.25 406 PHE A CA 1
ATOM 3047 C C . PHE A 1 406 ? 6.481 8.545 -20.396 1.00 91.25 406 PHE A C 1
ATOM 3049 O O . PHE A 1 406 ? 5.492 8.565 -21.132 1.00 91.25 406 PHE A O 1
ATOM 3056 N N . GLU A 1 407 ? 7.528 7.767 -20.675 1.00 93.31 407 GLU A N 1
ATOM 3057 C CA . GLU A 1 407 ? 7.529 6.792 -21.763 1.00 93.31 407 GLU A CA 1
ATOM 3058 C C . GLU A 1 407 ? 7.390 5.371 -21.207 1.00 93.31 407 GLU A C 1
ATOM 3060 O O . GLU A 1 407 ? 8.350 4.784 -20.704 1.00 93.31 407 GLU A O 1
ATOM 3065 N N . ALA A 1 408 ? 6.191 4.800 -21.337 1.00 95.50 408 ALA A N 1
ATOM 3066 C CA . ALA A 1 408 ? 5.912 3.423 -20.943 1.00 95.50 408 ALA A CA 1
ATOM 3067 C C . ALA A 1 408 ? 6.642 2.402 -21.837 1.00 95.50 408 ALA A C 1
ATOM 3069 O O . ALA A 1 408 ? 6.492 2.411 -23.062 1.00 95.50 408 ALA A O 1
ATOM 3070 N N . LEU A 1 409 ? 7.375 1.484 -21.203 1.00 95.56 409 LEU A N 1
ATOM 3071 C CA . LEU A 1 409 ? 8.152 0.412 -21.829 1.00 95.56 409 LEU A CA 1
ATOM 3072 C C . LEU A 1 409 ? 7.435 -0.939 -21.734 1.00 95.56 409 LEU A C 1
ATOM 3074 O O . LEU A 1 409 ? 7.263 -1.617 -22.744 1.00 95.56 409 LEU A O 1
ATOM 3078 N N . ILE A 1 410 ? 6.985 -1.312 -20.534 1.00 97.12 410 ILE A N 1
ATOM 3079 C CA . ILE A 1 410 ? 6.169 -2.507 -20.286 1.00 97.12 410 ILE A CA 1
ATOM 3080 C C . ILE A 1 410 ? 4.804 -2.013 -19.822 1.00 97.12 410 ILE A C 1
ATOM 3082 O O . ILE A 1 410 ? 4.720 -1.269 -18.854 1.00 97.12 410 ILE A O 1
ATOM 3086 N N . ARG A 1 411 ? 3.734 -2.366 -20.536 1.00 97.12 411 ARG A N 1
ATOM 3087 C CA . ARG A 1 411 ? 2.390 -1.830 -20.267 1.00 97.12 411 ARG A CA 1
ATOM 3088 C C . ARG A 1 411 ? 1.701 -2.576 -19.123 1.00 97.12 411 ARG A C 1
ATOM 3090 O O . ARG A 1 411 ? 1.921 -3.778 -18.963 1.00 97.12 411 ARG A O 1
ATOM 3097 N N . LYS A 1 412 ? 0.804 -1.895 -18.403 1.00 96.31 412 LYS A N 1
ATOM 3098 C CA . LYS A 1 412 ? -0.142 -2.517 -17.462 1.00 96.31 412 LYS A CA 1
ATOM 3099 C C . LYS A 1 412 ? -0.823 -3.739 -18.089 1.00 96.31 412 LYS A C 1
ATOM 3101 O O . LYS A 1 412 ? -1.142 -3.748 -19.279 1.00 96.31 412 LYS A O 1
ATOM 3106 N N . ASN A 1 413 ? -1.061 -4.759 -17.270 1.00 96.62 413 ASN A N 1
ATOM 3107 C CA . ASN A 1 413 ? -1.609 -6.066 -17.632 1.00 96.62 413 ASN A CA 1
ATOM 3108 C C . ASN A 1 413 ? -0.717 -6.918 -18.564 1.00 96.62 413 ASN A C 1
ATOM 3110 O O . ASN A 1 413 ? -1.174 -7.933 -19.089 1.00 96.62 413 ASN A O 1
ATOM 3114 N N . THR A 1 414 ? 0.557 -6.559 -18.761 1.00 97.44 414 THR A N 1
ATOM 3115 C CA . THR A 1 414 ? 1.519 -7.457 -19.424 1.00 97.44 414 THR A CA 1
ATOM 3116 C C . THR A 1 414 ? 1.818 -8.646 -18.515 1.00 97.44 414 THR A C 1
ATOM 3118 O O . THR A 1 414 ? 2.092 -8.458 -17.330 1.00 97.44 414 THR A O 1
ATOM 3121 N N . THR A 1 415 ? 1.770 -9.863 -19.063 1.00 96.88 415 THR A N 1
ATOM 3122 C CA . THR A 1 415 ? 2.131 -11.089 -18.335 1.00 96.88 415 THR A CA 1
ATOM 3123 C C . THR A 1 415 ? 3.578 -11.031 -17.863 1.00 96.88 415 THR A C 1
ATOM 3125 O O . THR A 1 415 ? 4.458 -10.730 -18.664 1.00 96.88 415 THR A O 1
ATOM 3128 N N . VAL A 1 416 ? 3.812 -11.340 -16.588 1.00 94.50 416 VAL A N 1
ATOM 3129 C CA . VAL A 1 416 ? 5.154 -11.439 -16.000 1.00 94.50 416 VAL A CA 1
ATOM 3130 C C . VAL A 1 416 ? 5.597 -12.909 -15.915 1.00 94.50 416 VAL A C 1
ATOM 3132 O O . VAL A 1 416 ? 4.741 -13.780 -15.726 1.00 94.50 416 VAL A O 1
ATOM 3135 N N . PRO A 1 417 ? 6.897 -13.212 -16.093 1.00 95.12 417 PRO A N 1
ATOM 3136 C CA . PRO A 1 417 ? 8.007 -12.278 -16.303 1.00 95.12 417 PRO A CA 1
ATOM 3137 C C . PRO A 1 417 ? 8.000 -11.646 -17.707 1.00 95.12 417 PRO A C 1
ATOM 3139 O O . PRO A 1 417 ? 7.580 -12.265 -18.684 1.00 95.12 417 PRO A O 1
ATOM 3142 N N . ALA A 1 418 ? 8.487 -10.410 -17.816 1.00 95.69 418 ALA A N 1
ATOM 3143 C CA . ALA A 1 418 ? 8.548 -9.652 -19.071 1.00 95.69 418 ALA A CA 1
ATOM 3144 C C . ALA A 1 418 ? 9.838 -8.834 -19.161 1.00 95.69 418 ALA A C 1
ATOM 3146 O O . ALA A 1 418 ? 10.425 -8.490 -18.143 1.00 95.69 418 ALA A O 1
ATOM 3147 N N . ALA A 1 419 ? 10.284 -8.491 -20.371 1.00 95.00 419 ALA A N 1
ATOM 3148 C CA . ALA A 1 419 ? 11.422 -7.595 -20.550 1.00 95.00 419 ALA A CA 1
ATOM 3149 C C . ALA A 1 419 ? 11.307 -6.760 -21.827 1.00 95.00 419 ALA A C 1
ATOM 3151 O O . ALA A 1 419 ? 10.804 -7.239 -22.842 1.00 95.00 419 ALA A O 1
ATOM 3152 N N . GLN A 1 420 ? 11.824 -5.535 -21.774 1.00 95.44 420 GLN A N 1
ATOM 3153 C CA . GLN A 1 420 ? 11.868 -4.591 -22.882 1.00 95.44 420 GLN A CA 1
ATOM 3154 C C . GLN A 1 420 ? 13.238 -3.909 -22.947 1.00 95.44 420 GLN A C 1
ATOM 3156 O O . GLN A 1 420 ? 13.789 -3.482 -21.933 1.00 95.44 420 GLN A O 1
ATOM 3161 N N . GLU A 1 421 ? 13.778 -3.776 -24.157 1.00 93.12 421 GLU A N 1
ATOM 3162 C CA . GLU A 1 421 ? 15.024 -3.050 -24.414 1.00 93.12 421 GLU A CA 1
ATOM 3163 C C . GLU A 1 421 ? 14.740 -1.644 -24.951 1.00 93.12 421 GLU A C 1
ATOM 3165 O O . GLU A 1 421 ? 13.784 -1.426 -25.706 1.00 93.12 421 GLU A O 1
ATOM 3170 N N . LYS A 1 422 ? 15.584 -0.689 -24.551 1.00 90.69 422 LYS A N 1
ATOM 3171 C CA . LYS A 1 422 ? 15.531 0.711 -24.973 1.00 90.69 422 LYS A CA 1
ATOM 3172 C C . LYS A 1 422 ? 16.942 1.249 -25.203 1.00 90.69 422 LYS A C 1
ATOM 3174 O O . LYS A 1 422 ? 17.830 1.079 -24.370 1.00 90.69 422 LYS A O 1
ATOM 3179 N N . GLU A 1 423 ? 17.124 1.920 -26.337 1.00 89.31 423 GLU A N 1
ATOM 3180 C CA . GLU A 1 423 ? 18.354 2.640 -26.667 1.00 89.31 423 GLU A CA 1
ATOM 3181 C C . GLU A 1 423 ? 18.298 4.066 -26.093 1.00 89.31 423 GLU A C 1
ATOM 3183 O O . GLU A 1 423 ? 17.330 4.799 -26.306 1.00 89.31 423 GLU A O 1
ATOM 3188 N N . PHE A 1 424 ? 19.352 4.450 -25.377 1.00 86.81 424 PHE A N 1
ATOM 3189 C CA . PHE A 1 424 ? 19.616 5.790 -24.863 1.00 86.81 424 PHE A CA 1
ATOM 3190 C C . PHE A 1 424 ? 20.890 6.350 -25.495 1.00 86.81 424 PHE A C 1
ATOM 3192 O O . PHE A 1 424 ? 21.758 5.608 -25.964 1.00 86.81 424 PHE A O 1
ATOM 3199 N N . THR A 1 425 ? 21.021 7.674 -25.467 1.00 85.88 425 THR A N 1
ATOM 3200 C CA . THR A 1 425 ? 22.195 8.384 -25.978 1.00 85.88 425 THR A CA 1
ATOM 3201 C C . THR A 1 425 ? 22.489 9.644 -25.160 1.00 85.88 425 THR A C 1
ATOM 3203 O O . THR A 1 425 ? 21.772 9.962 -24.210 1.00 85.88 425 THR A O 1
ATOM 3206 N N . THR A 1 426 ? 23.569 10.349 -25.491 1.00 83.31 426 THR A N 1
ATOM 3207 C CA . THR A 1 426 ? 23.974 11.595 -24.832 1.00 83.31 426 THR A CA 1
ATOM 3208 C C . THR A 1 426 ? 23.295 12.815 -25.454 1.00 83.31 426 THR A C 1
ATOM 3210 O O . THR A 1 426 ? 23.088 12.885 -26.663 1.00 83.31 426 THR A O 1
ATOM 3213 N N . PHE A 1 427 ? 22.998 13.816 -24.624 1.00 81.69 427 PHE A N 1
ATOM 3214 C CA . PHE A 1 427 ? 22.411 15.093 -25.041 1.00 81.69 427 PHE A CA 1
ATOM 3215 C C . PHE A 1 427 ? 23.463 16.177 -25.299 1.00 81.69 427 PHE A C 1
ATOM 3217 O O . PHE A 1 427 ? 23.193 17.126 -26.032 1.00 81.69 427 PHE A O 1
ATOM 3224 N N . ALA A 1 428 ? 24.657 16.049 -24.712 1.00 78.94 428 ALA A N 1
ATOM 3225 C CA . ALA A 1 428 ? 25.738 17.018 -24.854 1.00 78.94 428 ALA A CA 1
ATOM 3226 C C . ALA A 1 428 ? 27.024 16.385 -25.423 1.00 78.94 428 ALA A C 1
ATOM 3228 O O . ALA A 1 428 ? 27.339 15.227 -25.119 1.00 78.94 428 ALA A O 1
ATOM 3229 N N . PRO A 1 429 ? 27.812 17.136 -26.220 1.00 82.56 429 PRO A N 1
ATOM 3230 C CA . PRO A 1 429 ? 29.126 16.685 -26.661 1.00 82.56 429 PRO A CA 1
ATOM 3231 C C . PRO A 1 429 ? 30.022 16.357 -25.466 1.00 82.56 429 PRO A C 1
ATOM 3233 O O . PRO A 1 429 ? 30.073 17.107 -24.493 1.00 82.56 429 PRO A O 1
ATOM 3236 N N . ARG A 1 430 ? 30.771 15.255 -25.560 1.00 81.69 430 ARG A N 1
ATOM 3237 C CA . ARG A 1 430 ? 31.689 14.769 -24.514 1.00 81.69 430 ARG A CA 1
ATOM 3238 C C . ARG A 1 430 ? 31.015 14.464 -23.166 1.00 81.69 430 ARG A C 1
ATOM 3240 O O . ARG A 1 430 ? 31.721 14.333 -22.166 1.00 81.69 430 ARG A O 1
ATOM 3247 N N . GLN A 1 431 ? 29.688 14.325 -23.125 1.00 80.31 431 GLN A N 1
ATOM 3248 C CA . GLN A 1 431 ? 28.961 13.867 -21.942 1.00 80.31 431 GLN A CA 1
ATOM 3249 C C . GLN A 1 431 ? 29.449 12.472 -21.534 1.00 80.31 431 GLN A C 1
ATOM 3251 O O . GLN A 1 431 ? 29.538 11.566 -22.360 1.00 80.31 431 GLN A O 1
ATOM 3256 N N . ARG A 1 432 ? 29.785 12.315 -20.251 1.00 79.06 432 ARG A N 1
ATOM 3257 C CA . ARG A 1 432 ? 30.419 11.097 -19.716 1.00 79.06 432 ARG A CA 1
ATOM 3258 C C . ARG A 1 432 ? 29.483 10.217 -18.897 1.00 79.06 432 ARG A C 1
ATOM 3260 O O . ARG A 1 432 ? 29.892 9.127 -18.495 1.00 79.06 432 ARG A O 1
ATOM 3267 N N . SER A 1 433 ? 28.264 10.685 -18.650 1.00 80.88 433 SER A N 1
ATOM 3268 C CA . SER A 1 433 ? 27.255 9.950 -17.899 1.00 80.88 433 SER A CA 1
ATOM 3269 C C . SER A 1 433 ? 25.843 10.182 -18.426 1.00 80.88 433 SER A C 1
ATOM 3271 O O . SER A 1 433 ? 25.569 11.232 -19.002 1.00 80.88 433 SER A O 1
ATOM 3273 N N . VAL A 1 434 ? 24.947 9.215 -18.235 1.00 77.25 434 VAL A N 1
ATOM 3274 C CA . VAL A 1 434 ? 23.507 9.331 -18.518 1.00 77.25 434 VAL A CA 1
ATOM 3275 C C . VAL A 1 434 ? 22.732 8.910 -17.273 1.00 77.25 434 VAL A C 1
ATOM 3277 O O . VAL A 1 434 ? 22.993 7.842 -16.723 1.00 77.25 434 VAL A O 1
ATOM 3280 N N . ASP A 1 435 ? 21.793 9.755 -16.851 1.00 78.62 435 ASP A N 1
ATOM 3281 C CA . ASP A 1 435 ? 20.883 9.495 -15.735 1.00 78.62 435 ASP A CA 1
ATOM 3282 C C . ASP A 1 435 ? 19.561 8.945 -16.276 1.00 78.62 435 ASP A C 1
ATOM 3284 O O . ASP A 1 435 ? 18.911 9.586 -17.106 1.00 78.62 435 ASP A O 1
ATOM 3288 N N . ILE A 1 436 ? 19.166 7.760 -15.812 1.00 82.31 436 ILE A N 1
ATOM 3289 C CA . ILE A 1 436 ? 17.911 7.107 -16.192 1.00 82.31 436 ILE A CA 1
ATOM 3290 C C . ILE A 1 436 ? 17.041 7.007 -14.948 1.00 82.31 436 ILE A C 1
ATOM 3292 O O . ILE A 1 436 ? 17.457 6.435 -13.947 1.00 82.31 436 ILE A O 1
ATOM 3296 N N . ALA A 1 437 ? 15.836 7.563 -15.026 1.00 84.69 437 ALA A N 1
ATOM 3297 C CA . ALA A 1 437 ? 14.832 7.513 -13.971 1.00 84.69 437 ALA A CA 1
ATOM 3298 C C . ALA A 1 437 ? 13.668 6.626 -14.425 1.00 84.69 437 ALA A C 1
ATOM 3300 O O . ALA A 1 437 ? 13.191 6.769 -15.555 1.00 84.69 437 ALA A O 1
ATOM 3301 N N . VAL A 1 438 ? 13.244 5.714 -13.554 1.00 89.56 438 VAL A N 1
ATOM 3302 C CA . VAL A 1 438 ? 12.238 4.682 -13.808 1.00 89.56 438 VAL A CA 1
ATOM 3303 C C . VAL A 1 438 ? 11.008 4.951 -12.948 1.00 89.56 438 VAL A C 1
ATOM 3305 O O . VAL A 1 438 ? 11.107 5.193 -11.744 1.00 89.56 438 VAL A O 1
ATOM 3308 N N . PHE A 1 439 ? 9.841 4.886 -13.577 1.00 91.69 439 PHE A N 1
ATOM 3309 C CA . PHE A 1 439 ? 8.549 5.182 -12.970 1.00 91.69 439 PHE A CA 1
ATOM 3310 C C . PHE A 1 439 ? 7.551 4.052 -13.245 1.00 91.69 439 PHE A C 1
ATOM 3312 O O . PHE A 1 439 ? 7.680 3.318 -14.230 1.00 91.69 439 PHE A O 1
ATOM 3319 N N . GLN A 1 440 ? 6.541 3.939 -12.387 1.00 93.44 440 GLN A N 1
ATOM 3320 C CA . GLN A 1 440 ? 5.355 3.110 -12.584 1.00 93.44 440 GLN A CA 1
ATOM 3321 C C . GLN A 1 440 ? 4.085 3.954 -12.489 1.00 93.44 440 GLN A C 1
ATOM 3323 O O . GLN A 1 440 ? 3.900 4.699 -11.524 1.00 93.44 440 GLN A O 1
ATOM 3328 N N . GLY A 1 441 ? 3.194 3.798 -13.464 1.00 94.19 441 GLY A N 1
ATOM 3329 C CA . GLY A 1 441 ? 1.877 4.430 -13.478 1.00 94.19 441 GLY A CA 1
ATOM 3330 C C . GLY A 1 441 ? 1.359 4.669 -14.894 1.00 94.19 441 GLY A C 1
ATOM 3331 O O . GLY A 1 441 ? 1.928 4.171 -15.862 1.00 94.19 441 GLY A O 1
ATOM 3332 N N . GLU A 1 442 ? 0.251 5.399 -15.006 1.00 93.88 442 GLU A N 1
ATOM 3333 C CA . GLU A 1 442 ? -0.448 5.641 -16.277 1.00 93.88 442 GLU A CA 1
ATOM 3334 C C . GLU A 1 442 ? -0.563 7.132 -16.639 1.00 93.88 442 GLU A C 1
ATOM 3336 O O . GLU A 1 442 ? -1.192 7.457 -17.646 1.00 93.88 442 GLU A O 1
ATOM 3341 N N . ASP A 1 443 ? 0.014 8.037 -15.838 1.00 92.38 443 ASP A N 1
ATOM 3342 C CA . ASP A 1 443 ? 0.026 9.471 -16.142 1.00 92.38 443 ASP A CA 1
ATOM 3343 C C . ASP A 1 443 ? 0.994 9.768 -17.299 1.00 92.38 443 ASP A C 1
ATOM 3345 O O . ASP A 1 443 ? 2.020 9.100 -17.457 1.00 92.38 443 ASP A O 1
ATOM 3349 N N . GLU A 1 444 ? 0.679 10.769 -18.120 1.00 90.25 444 GLU A N 1
ATOM 3350 C CA . GLU A 1 444 ? 1.533 11.175 -19.242 1.00 90.25 444 GLU A CA 1
ATOM 3351 C C . GLU A 1 444 ? 2.845 11.831 -18.780 1.00 90.25 444 GLU A C 1
ATOM 3353 O O . GLU A 1 444 ? 3.837 11.792 -19.514 1.00 90.25 444 GLU A O 1
ATOM 3358 N N . HIS A 1 445 ? 2.880 12.390 -17.566 1.00 86.94 445 HIS A N 1
ATOM 3359 C CA . HIS A 1 445 ? 4.052 13.029 -16.970 1.00 86.94 445 HIS A CA 1
ATOM 3360 C C . HIS A 1 445 ? 4.617 12.186 -15.824 1.00 86.94 445 HIS A C 1
ATOM 3362 O O . HIS A 1 445 ? 3.897 11.549 -15.053 1.00 86.94 445 HIS A O 1
ATOM 3368 N N . CYS A 1 446 ? 5.940 12.186 -15.670 1.00 83.31 446 CYS A N 1
ATOM 3369 C CA . CYS A 1 446 ? 6.609 11.421 -14.617 1.00 83.31 446 CYS A CA 1
ATOM 3370 C C . CYS A 1 446 ? 6.205 11.879 -13.210 1.00 83.31 446 CYS A C 1
ATOM 3372 O O . CYS A 1 446 ? 6.073 11.041 -12.323 1.00 83.31 446 CYS A O 1
ATOM 3374 N N . THR A 1 447 ? 5.940 13.173 -13.020 1.00 83.06 447 THR A N 1
ATOM 3375 C CA . THR A 1 447 ? 5.422 13.746 -11.762 1.00 83.06 447 THR A CA 1
ATOM 3376 C C . THR A 1 447 ? 4.083 13.168 -11.289 1.00 83.06 447 THR A C 1
ATOM 3378 O O . THR A 1 447 ? 3.838 13.151 -10.084 1.00 83.06 447 THR A O 1
ATOM 3381 N N . GLY A 1 448 ? 3.230 12.675 -12.194 1.00 80.31 448 GLY A N 1
ATOM 3382 C CA . GLY A 1 448 ? 1.975 11.995 -11.843 1.00 80.31 448 GLY A CA 1
ATOM 3383 C C . GLY A 1 448 ? 2.134 10.499 -11.544 1.00 80.31 448 GLY A C 1
ATOM 3384 O O . GLY A 1 448 ? 1.183 9.849 -11.109 1.00 80.31 448 GLY A O 1
ATOM 3385 N N . ASN A 1 449 ? 3.326 9.939 -11.762 1.00 87.69 449 ASN A N 1
ATOM 3386 C CA . ASN A 1 449 ? 3.616 8.516 -11.622 1.00 87.69 449 ASN A CA 1
ATOM 3387 C C . ASN A 1 449 ? 4.479 8.225 -10.387 1.00 87.69 449 ASN A C 1
ATOM 3389 O O . ASN A 1 449 ? 5.155 9.089 -9.834 1.00 87.69 449 ASN A O 1
ATOM 3393 N N . THR A 1 450 ? 4.490 6.965 -9.952 1.00 88.19 450 THR A N 1
ATOM 3394 C CA . THR A 1 450 ? 5.312 6.540 -8.815 1.00 88.19 450 THR A CA 1
ATOM 3395 C C . THR A 1 450 ? 6.754 6.356 -9.263 1.00 88.19 450 THR A C 1
ATOM 3397 O O . THR A 1 450 ? 7.038 5.505 -10.106 1.00 88.19 450 THR A O 1
ATOM 3400 N N . PHE A 1 451 ? 7.683 7.104 -8.674 1.00 86.56 451 PHE A N 1
ATOM 3401 C CA . PHE A 1 451 ? 9.107 6.851 -8.864 1.00 86.56 451 PHE A CA 1
ATOM 3402 C C . PHE A 1 451 ? 9.513 5.518 -8.221 1.00 86.56 451 PHE A C 1
ATOM 3404 O O . PHE A 1 451 ? 9.229 5.254 -7.047 1.00 86.56 451 PHE A O 1
ATOM 3411 N N . ILE A 1 452 ? 10.166 4.665 -9.006 1.00 86.44 452 ILE A N 1
ATOM 3412 C CA . ILE A 1 452 ? 10.621 3.343 -8.562 1.00 86.44 452 ILE A CA 1
ATOM 3413 C C . ILE A 1 452 ? 12.100 3.363 -8.205 1.00 86.44 452 ILE A C 1
ATOM 3415 O O . ILE A 1 452 ? 12.511 2.770 -7.212 1.00 86.44 452 ILE A O 1
ATOM 3419 N N . GLY A 1 453 ? 12.893 4.054 -9.012 1.00 78.38 453 GLY A N 1
ATOM 3420 C CA . GLY A 1 453 ? 14.331 4.129 -8.850 1.00 78.38 453 GLY A CA 1
ATOM 3421 C C . GLY A 1 453 ? 14.970 4.738 -10.083 1.00 78.38 453 GLY A C 1
ATOM 3422 O O . GLY A 1 453 ? 14.331 4.950 -11.115 1.00 78.38 453 GLY A O 1
ATOM 3423 N N . GLY A 1 454 ? 16.255 5.024 -9.994 1.00 77.62 454 GLY A N 1
ATOM 3424 C CA . GLY A 1 454 ? 17.032 5.505 -11.122 1.00 77.62 454 GLY A CA 1
ATOM 3425 C C . GLY A 1 454 ? 18.420 4.913 -11.085 1.00 77.62 454 GLY A C 1
ATOM 3426 O O . GLY A 1 454 ? 18.748 4.153 -10.188 1.00 77.62 454 GLY A O 1
ATOM 3427 N N . PHE A 1 455 ? 19.241 5.214 -12.071 1.00 74.62 455 PHE A N 1
ATOM 3428 C CA . PHE A 1 455 ? 20.656 4.887 -12.020 1.00 74.62 455 PHE A CA 1
ATOM 3429 C C . PHE A 1 455 ? 21.427 5.795 -12.965 1.00 74.62 455 PHE A C 1
ATOM 3431 O O . PHE A 1 455 ? 20.935 6.212 -14.019 1.00 74.62 455 PHE A O 1
ATOM 3438 N N . ARG A 1 456 ? 22.672 6.071 -12.584 1.00 76.62 456 ARG A N 1
ATOM 3439 C CA . ARG A 1 456 ? 23.629 6.804 -13.402 1.00 76.62 456 ARG A CA 1
ATOM 3440 C C . ARG A 1 456 ? 24.570 5.829 -14.095 1.00 76.62 456 ARG A C 1
ATOM 3442 O O . ARG A 1 456 ? 25.311 5.084 -13.453 1.00 76.62 456 ARG A O 1
ATOM 3449 N N . LEU A 1 457 ? 24.578 5.858 -15.421 1.00 75.06 457 LEU A N 1
ATOM 3450 C CA . LEU A 1 457 ? 25.581 5.169 -16.226 1.00 75.06 457 LEU A CA 1
ATOM 3451 C C . LEU A 1 457 ? 26.761 6.105 -16.447 1.00 75.06 457 LEU A C 1
ATOM 3453 O O . LEU A 1 457 ? 26.631 7.068 -17.190 1.00 75.06 457 LEU A O 1
ATOM 3457 N N . GLU A 1 458 ? 27.899 5.831 -15.813 1.00 76.56 458 GLU A N 1
ATOM 3458 C CA . GLU A 1 458 ? 29.137 6.610 -15.951 1.00 76.56 458 GLU A CA 1
ATOM 3459 C C . GLU A 1 458 ? 30.159 5.928 -16.869 1.00 76.56 458 GLU A C 1
ATOM 3461 O O . GLU A 1 458 ? 30.062 4.742 -17.182 1.00 76.56 458 GLU A O 1
ATOM 3466 N N . GLY A 1 459 ? 31.184 6.679 -17.281 1.00 73.56 459 GLY A N 1
ATOM 3467 C CA . GLY A 1 459 ? 32.290 6.142 -18.077 1.00 73.56 459 GLY A CA 1
ATOM 3468 C C . GLY A 1 459 ? 32.007 6.078 -19.577 1.00 73.56 459 GLY A C 1
ATOM 3469 O O . GLY A 1 459 ? 32.735 5.400 -20.301 1.00 73.56 459 GLY A O 1
ATOM 3470 N N . ILE A 1 460 ? 30.996 6.806 -20.061 1.00 78.62 460 ILE A N 1
ATOM 3471 C CA . ILE A 1 460 ? 30.705 6.921 -21.493 1.00 78.62 460 ILE A CA 1
ATOM 3472 C C . ILE A 1 460 ? 31.905 7.599 -22.184 1.00 78.62 460 ILE A C 1
ATOM 3474 O O . ILE A 1 460 ? 32.359 8.655 -21.717 1.00 78.62 460 ILE A O 1
ATOM 3478 N N . PRO A 1 461 ? 32.460 7.015 -23.265 1.00 78.88 461 PRO A N 1
ATOM 3479 C CA . PRO A 1 461 ? 33.547 7.635 -24.010 1.00 78.88 461 PRO A CA 1
ATOM 3480 C C . PRO A 1 461 ? 33.145 9.008 -24.564 1.00 78.88 461 PRO A C 1
ATOM 3482 O O . PRO A 1 461 ? 32.008 9.181 -25.003 1.00 78.88 461 PRO A O 1
ATOM 3485 N N . PRO A 1 462 ? 34.061 9.991 -24.582 1.00 82.62 462 PRO A N 1
ATOM 3486 C CA . PRO A 1 462 ? 33.756 11.307 -25.120 1.00 82.62 462 PRO A CA 1
ATOM 3487 C C . PRO A 1 462 ? 33.489 11.216 -26.628 1.00 82.62 462 PRO A C 1
ATOM 3489 O O . PRO A 1 462 ? 34.401 10.954 -27.408 1.00 82.62 462 PRO A O 1
ATOM 3492 N N . ALA A 1 463 ? 32.249 11.485 -27.024 1.00 85.75 463 ALA A N 1
ATOM 3493 C CA . ALA A 1 463 ? 31.793 11.541 -28.411 1.00 85.75 463 ALA A CA 1
ATOM 3494 C C . ALA A 1 463 ? 30.863 12.758 -28.614 1.00 85.75 463 ALA A C 1
ATOM 3496 O O . ALA A 1 463 ? 30.428 13.366 -27.626 1.00 85.75 463 ALA A O 1
ATOM 3497 N N . PRO A 1 464 ? 30.576 13.170 -29.860 1.00 87.75 464 PRO A N 1
ATOM 3498 C CA . PRO A 1 464 ? 29.470 14.075 -30.171 1.00 87.75 464 PRO A CA 1
ATOM 3499 C C . PRO A 1 464 ? 28.141 13.640 -29.528 1.00 87.75 464 PRO A C 1
ATOM 3501 O O . PRO A 1 464 ? 27.928 12.463 -29.232 1.00 87.75 464 PRO A O 1
ATOM 3504 N N . ALA A 1 465 ? 27.248 14.604 -29.283 1.00 84.62 465 ALA A N 1
ATOM 3505 C CA . ALA A 1 465 ? 25.907 14.313 -28.774 1.00 84.62 465 ALA A CA 1
ATOM 3506 C C . ALA A 1 465 ? 25.159 13.385 -29.747 1.00 84.62 465 ALA A C 1
ATOM 3508 O O . ALA A 1 465 ? 25.236 13.580 -30.959 1.00 84.62 465 ALA A O 1
ATOM 3509 N N . GLY A 1 466 ? 24.439 12.393 -29.223 1.00 83.25 466 GLY A N 1
ATOM 3510 C CA . GLY A 1 466 ? 23.664 11.444 -30.028 1.00 83.25 466 GLY A CA 1
ATOM 3511 C C . GLY A 1 466 ? 24.441 10.247 -30.593 1.00 83.25 466 GLY A C 1
ATOM 3512 O O . GLY A 1 466 ? 23.819 9.343 -31.146 1.00 83.25 466 GLY A O 1
ATOM 3513 N N . GLU A 1 467 ? 25.773 10.204 -30.474 1.00 85.75 467 GLU A N 1
ATOM 3514 C CA . GLU A 1 467 ? 26.577 9.089 -31.003 1.00 85.75 467 GLU A CA 1
ATOM 3515 C C . GLU A 1 467 ? 26.673 7.866 -30.074 1.00 85.75 467 GLU A C 1
ATOM 3517 O O . GLU A 1 467 ? 26.547 6.744 -30.573 1.00 85.75 467 GLU A O 1
ATOM 3522 N N . PRO A 1 468 ? 26.893 8.006 -28.748 1.00 83.25 468 PRO A N 1
ATOM 3523 C CA . PRO A 1 468 ? 26.929 6.852 -27.855 1.00 83.25 468 PRO A CA 1
ATOM 3524 C C . PRO A 1 468 ? 25.597 6.100 -27.867 1.00 83.25 468 PRO A C 1
ATOM 3526 O O . PRO A 1 468 ? 24.548 6.701 -27.640 1.00 83.25 468 PRO A O 1
ATOM 3529 N N . LYS A 1 469 ? 25.648 4.782 -28.081 1.00 84.44 469 LYS A N 1
ATOM 3530 C CA . LYS A 1 469 ? 24.478 3.897 -28.049 1.00 84.44 469 LYS A CA 1
ATOM 3531 C C . LYS A 1 469 ? 24.492 3.049 -26.788 1.00 84.44 469 LYS A C 1
ATOM 3533 O O . LYS A 1 469 ? 25.358 2.191 -26.607 1.00 84.44 469 LYS A O 1
ATOM 3538 N N . ILE A 1 470 ? 23.533 3.308 -25.912 1.00 82.94 470 ILE A N 1
ATOM 3539 C CA . ILE A 1 470 ? 23.407 2.646 -24.618 1.00 82.94 470 ILE A CA 1
ATOM 3540 C C . ILE A 1 470 ? 22.134 1.814 -24.660 1.00 82.94 470 ILE A C 1
ATOM 3542 O O . ILE A 1 470 ? 21.044 2.373 -24.703 1.00 82.94 470 ILE A O 1
ATOM 3546 N N . VAL A 1 471 ? 22.257 0.490 -24.654 1.00 86.75 471 VAL A N 1
ATOM 3547 C CA . VAL A 1 471 ? 21.101 -0.407 -24.653 1.00 86.75 471 VAL A CA 1
ATOM 3548 C C . VAL A 1 471 ? 20.836 -0.844 -23.224 1.00 86.75 471 VAL A C 1
ATOM 3550 O O . VAL A 1 471 ? 21.647 -1.528 -22.595 1.00 86.75 471 VAL A O 1
ATOM 3553 N N . VAL A 1 472 ? 19.688 -0.433 -22.704 1.00 87.44 472 VAL A N 1
ATOM 3554 C CA . VAL A 1 472 ? 19.226 -0.831 -21.379 1.00 87.44 472 VAL A CA 1
ATOM 3555 C C . VAL A 1 472 ? 18.049 -1.774 -21.533 1.00 87.44 472 VAL A C 1
ATOM 3557 O O . VAL A 1 472 ? 17.085 -1.473 -22.237 1.00 87.44 472 VAL A O 1
ATOM 3560 N N . ARG A 1 473 ? 18.129 -2.909 -20.847 1.00 90.75 473 ARG A N 1
ATOM 3561 C CA . ARG A 1 473 ? 17.065 -3.895 -20.734 1.00 90.75 473 ARG A CA 1
ATOM 3562 C C . ARG A 1 473 ? 16.388 -3.744 -19.376 1.00 90.75 473 ARG A C 1
ATOM 3564 O O . ARG A 1 473 ? 17.029 -3.907 -18.339 1.00 90.75 473 ARG A O 1
ATOM 3571 N N . PHE A 1 474 ? 15.094 -3.459 -19.409 1.00 92.38 474 PHE A N 1
ATOM 3572 C CA . PHE A 1 474 ? 14.209 -3.393 -18.251 1.00 92.38 474 PHE A CA 1
ATOM 3573 C C . PHE A 1 474 ? 13.406 -4.686 -18.197 1.00 92.38 474 PHE A C 1
ATOM 3575 O O . PHE A 1 474 ? 12.750 -5.033 -19.176 1.00 92.38 474 PHE A O 1
ATOM 3582 N N . GLY A 1 475 ? 13.480 -5.409 -17.088 1.00 91.88 475 GLY A N 1
ATOM 3583 C CA . GLY A 1 475 ? 12.767 -6.657 -16.861 1.00 91.88 475 GLY A CA 1
ATOM 3584 C C . GLY A 1 475 ? 11.881 -6.591 -15.624 1.00 91.88 475 GLY A C 1
ATOM 3585 O O . GLY A 1 475 ? 12.183 -5.871 -14.680 1.00 91.88 475 GLY A O 1
ATOM 3586 N N . LEU A 1 476 ? 10.812 -7.373 -15.631 1.00 93.69 476 LEU A N 1
ATOM 3587 C CA . LEU A 1 476 ? 9.993 -7.713 -14.475 1.00 93.69 476 LEU A CA 1
ATOM 3588 C C . LEU A 1 476 ? 10.124 -9.221 -14.269 1.00 93.69 476 LEU A C 1
ATOM 3590 O O . LEU A 1 476 ? 9.926 -9.985 -15.220 1.00 93.69 476 LEU A O 1
ATOM 3594 N N . ASP A 1 477 ? 10.517 -9.635 -13.069 1.00 92.25 477 ASP A N 1
ATOM 3595 C CA . ASP A 1 477 ? 10.631 -11.050 -12.711 1.00 92.25 477 ASP A CA 1
ATOM 3596 C C . ASP A 1 477 ? 9.261 -11.673 -12.365 1.00 92.25 477 ASP A C 1
ATOM 3598 O O . ASP A 1 477 ? 8.212 -11.060 -12.567 1.00 92.25 477 ASP A O 1
ATOM 3602 N N . ASN A 1 478 ? 9.253 -12.916 -11.872 1.00 89.00 478 ASN A N 1
ATOM 3603 C CA . ASN A 1 478 ? 8.015 -13.617 -11.504 1.00 89.00 478 ASN A CA 1
ATOM 3604 C C . ASN A 1 478 ? 7.253 -12.924 -10.360 1.00 89.00 478 ASN A C 1
ATOM 3606 O O . ASN A 1 478 ? 6.023 -12.952 -10.338 1.00 89.00 478 ASN A O 1
ATOM 3610 N N . CYS A 1 479 ? 7.985 -12.237 -9.478 1.00 89.31 479 CYS A N 1
ATOM 3611 C CA . CYS A 1 479 ? 7.447 -11.446 -8.378 1.00 89.31 479 CYS A CA 1
ATOM 3612 C C . CYS A 1 479 ? 7.003 -10.042 -8.826 1.00 89.31 479 CYS A C 1
ATOM 3614 O O . CYS A 1 479 ? 6.624 -9.231 -7.978 1.00 89.31 479 CYS A O 1
ATOM 3616 N N . ASP A 1 480 ? 7.064 -9.737 -10.131 1.00 93.00 480 ASP A N 1
ATOM 3617 C CA . ASP A 1 480 ? 6.839 -8.402 -10.696 1.00 93.00 480 ASP A CA 1
ATOM 3618 C C . ASP A 1 480 ? 7.782 -7.343 -10.091 1.00 93.00 480 ASP A C 1
ATOM 3620 O O . ASP A 1 480 ? 7.405 -6.190 -9.874 1.00 93.00 480 ASP A O 1
ATOM 3624 N N . LEU A 1 481 ? 9.021 -7.748 -9.790 1.00 92.50 481 LEU A N 1
ATOM 3625 C CA . LEU A 1 481 ? 10.085 -6.853 -9.349 1.00 92.50 481 LEU A CA 1
ATOM 3626 C C . LEU A 1 481 ? 10.966 -6.438 -10.525 1.00 92.50 481 LEU A C 1
ATOM 3628 O O . LEU A 1 481 ? 11.349 -7.241 -11.382 1.00 92.50 481 LEU A O 1
ATOM 3632 N N . LEU A 1 482 ? 11.311 -5.154 -10.539 1.00 90.88 482 LEU A N 1
ATOM 3633 C CA . LEU A 1 482 ? 12.163 -4.536 -11.537 1.00 90.88 482 LEU A CA 1
ATOM 3634 C C . LEU A 1 482 ? 13.576 -5.121 -11.488 1.00 90.88 482 LEU A C 1
ATOM 3636 O O . LEU A 1 482 ? 14.245 -5.126 -10.458 1.00 90.88 482 LEU A O 1
ATOM 3640 N N . THR A 1 483 ? 14.068 -5.516 -12.654 1.00 87.19 483 THR A N 1
ATOM 3641 C CA . THR A 1 483 ? 15.463 -5.864 -12.913 1.00 87.19 483 THR A CA 1
ATOM 3642 C C . THR A 1 483 ? 15.970 -4.994 -14.056 1.00 87.19 483 THR A C 1
ATOM 3644 O O . THR A 1 483 ? 15.289 -4.829 -15.068 1.00 87.19 483 THR A O 1
ATOM 3647 N N . VAL A 1 484 ? 17.157 -4.398 -13.921 1.00 84.00 484 VAL A N 1
ATOM 3648 C CA . VAL A 1 484 ? 17.730 -3.578 -14.997 1.00 84.00 484 VAL A CA 1
ATOM 3649 C C . VAL A 1 484 ? 19.150 -4.017 -15.308 1.00 84.00 484 VAL A C 1
ATOM 3651 O O . VAL A 1 484 ? 20.009 -4.159 -14.441 1.00 84.00 484 VAL A O 1
ATOM 3654 N N . THR A 1 485 ? 19.407 -4.227 -16.590 1.00 80.19 485 THR A N 1
ATOM 3655 C CA . THR A 1 485 ? 20.736 -4.558 -17.105 1.00 80.19 485 THR A CA 1
ATOM 3656 C C . THR A 1 485 ? 21.099 -3.547 -18.178 1.00 80.19 485 THR A C 1
ATOM 3658 O O . THR A 1 485 ? 20.310 -3.270 -19.081 1.00 80.19 485 THR A O 1
ATOM 3661 N N . ALA A 1 486 ? 22.277 -2.939 -18.056 1.00 74.44 486 ALA A N 1
ATOM 3662 C CA . ALA A 1 486 ? 22.751 -1.948 -19.009 1.00 74.44 486 ALA A CA 1
ATOM 3663 C C . ALA A 1 486 ? 23.981 -2.480 -19.744 1.00 74.44 486 ALA A C 1
ATOM 3665 O O . ALA A 1 486 ? 24.968 -2.906 -19.137 1.00 74.44 486 ALA A O 1
ATOM 3666 N N . THR A 1 487 ? 23.931 -2.407 -21.071 1.00 68.62 487 THR A N 1
ATOM 3667 C CA . THR A 1 487 ? 25.053 -2.715 -21.956 1.00 68.62 487 THR A CA 1
ATOM 3668 C C . THR A 1 487 ? 25.335 -1.502 -22.837 1.00 68.62 487 THR A C 1
ATOM 3670 O O . THR A 1 487 ? 24.433 -0.836 -23.341 1.00 68.62 487 THR A O 1
ATOM 3673 N N . CYS A 1 488 ? 26.606 -1.153 -23.006 1.00 64.38 488 CYS A N 1
ATOM 3674 C CA . CYS A 1 488 ? 27.018 -0.052 -23.875 1.00 64.38 488 CYS A CA 1
ATOM 3675 C C . CYS A 1 488 ? 27.996 -0.608 -24.899 1.00 64.38 488 CYS A C 1
ATOM 3677 O O . CYS A 1 488 ? 28.970 -1.252 -24.520 1.00 64.38 488 CYS A O 1
ATOM 3679 N N . SER A 1 489 ? 27.772 -0.330 -26.184 1.00 59.59 489 SER A N 1
ATOM 3680 C CA . SER A 1 489 ? 28.597 -0.841 -27.292 1.00 59.59 489 SER A CA 1
ATOM 3681 C C . SER A 1 489 ? 30.094 -0.527 -27.152 1.00 59.59 489 SER A C 1
ATOM 3683 O O . SER A 1 489 ? 30.929 -1.220 -27.731 1.00 59.59 489 SER A O 1
ATOM 3685 N N . HIS A 1 490 ? 30.447 0.505 -26.380 1.00 54.78 490 HIS A N 1
ATOM 3686 C CA . HIS A 1 490 ? 31.827 0.932 -26.143 1.00 54.78 490 HIS A CA 1
ATOM 3687 C C . HIS A 1 490 ? 32.382 0.557 -24.759 1.00 54.78 490 HIS A C 1
ATOM 3689 O O . HIS A 1 490 ? 33.583 0.709 -24.530 1.00 54.78 490 HIS A O 1
ATOM 3695 N N . LEU A 1 491 ? 31.549 0.044 -23.848 1.00 53.56 491 LEU A N 1
ATOM 3696 C CA . LEU A 1 491 ? 32.005 -0.579 -22.608 1.00 53.56 491 LEU A CA 1
ATOM 3697 C C . LEU A 1 491 ? 32.140 -2.083 -22.879 1.00 53.56 491 LEU A C 1
ATOM 3699 O O . LEU A 1 491 ? 31.154 -2.766 -23.122 1.00 53.56 491 LEU A O 1
ATOM 3703 N N . ARG A 1 492 ? 33.359 -2.635 -22.820 1.00 45.19 492 ARG A N 1
ATOM 3704 C CA . ARG A 1 492 ? 33.607 -4.092 -22.950 1.00 45.19 492 ARG A CA 1
ATOM 3705 C C . ARG A 1 492 ? 33.060 -4.921 -21.767 1.00 45.19 492 ARG A C 1
ATOM 3707 O O . ARG A 1 492 ? 33.451 -6.072 -21.606 1.00 45.19 492 ARG A O 1
ATOM 3714 N N . SER A 1 493 ? 32.206 -4.345 -20.924 1.00 50.44 493 SER A N 1
ATOM 3715 C CA . SER A 1 493 ? 31.683 -4.957 -19.705 1.00 50.44 493 SER A CA 1
ATOM 3716 C C . SER A 1 493 ? 30.178 -4.734 -19.602 1.00 50.44 493 SER A C 1
ATOM 3718 O O . SER A 1 493 ? 29.721 -3.590 -19.566 1.00 50.44 493 SER A O 1
ATOM 3720 N N . GLU A 1 494 ? 29.429 -5.828 -19.518 1.00 55.22 494 GLU A N 1
ATOM 3721 C CA . GLU A 1 494 ? 28.046 -5.848 -19.048 1.00 55.22 494 GLU A CA 1
ATOM 3722 C C . GLU A 1 494 ? 28.019 -5.431 -17.571 1.00 55.22 494 GLU A C 1
ATOM 3724 O O . GLU A 1 494 ? 28.822 -5.922 -16.772 1.00 55.22 494 GLU A O 1
ATOM 3729 N N . LYS A 1 495 ? 27.142 -4.489 -17.208 1.00 56.06 495 LYS A N 1
ATOM 3730 C CA . LYS A 1 495 ? 26.938 -4.087 -15.813 1.00 56.06 495 LYS A CA 1
ATOM 3731 C C . LYS A 1 495 ? 25.473 -4.311 -15.458 1.00 56.06 495 LYS A C 1
ATOM 3733 O O . LYS A 1 495 ? 24.596 -3.560 -15.886 1.00 56.06 495 LYS A O 1
ATOM 3738 N N . THR A 1 496 ? 25.216 -5.345 -14.666 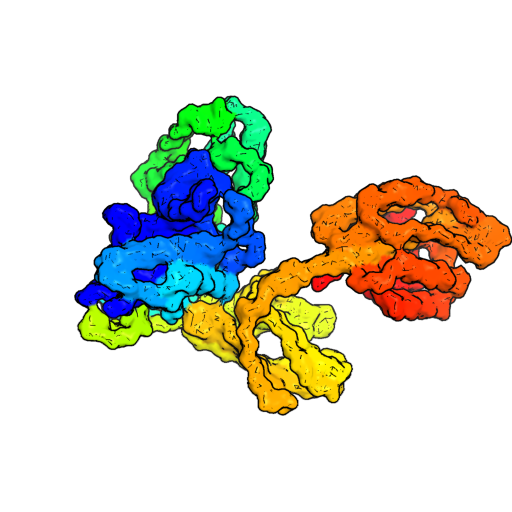1.00 54.53 496 THR A N 1
ATOM 3739 C CA . THR A 1 496 ? 23.928 -5.527 -13.992 1.00 54.53 496 THR A CA 1
ATOM 3740 C C . THR A 1 496 ? 23.836 -4.497 -12.878 1.00 54.53 496 THR A C 1
ATOM 3742 O O . THR A 1 496 ? 24.737 -4.406 -12.041 1.00 54.53 496 THR A O 1
ATOM 3745 N N . LEU A 1 497 ? 22.785 -3.683 -12.900 1.00 57.50 497 LEU A N 1
ATOM 3746 C CA . LEU A 1 497 ? 22.521 -2.690 -11.869 1.00 57.50 497 LEU A CA 1
ATOM 3747 C C . LEU A 1 497 ? 21.277 -3.139 -11.121 1.00 57.50 497 LEU A C 1
ATOM 3749 O O . LEU A 1 497 ? 20.204 -3.260 -11.707 1.00 57.50 497 LEU A O 1
ATOM 3753 N N . ASP A 1 498 ? 21.417 -3.388 -9.825 1.00 53.59 498 ASP A N 1
ATOM 3754 C CA . ASP A 1 498 ? 20.248 -3.611 -8.989 1.00 53.59 498 ASP A CA 1
ATOM 3755 C C . ASP A 1 498 ? 19.589 -2.258 -8.696 1.00 53.59 498 ASP A C 1
ATOM 3757 O O . ASP A 1 498 ? 19.991 -1.517 -7.800 1.00 53.59 498 ASP A O 1
ATOM 3761 N N . VAL A 1 499 ? 18.604 -1.898 -9.520 1.00 54.97 499 VAL A N 1
ATOM 3762 C CA . VAL A 1 499 ? 17.871 -0.627 -9.406 1.00 54.97 499 VAL A CA 1
ATOM 3763 C C . VAL A 1 499 ? 16.989 -0.600 -8.158 1.00 54.97 499 VAL A C 1
ATOM 3765 O O . VAL A 1 499 ? 16.613 0.477 -7.710 1.00 54.97 499 VAL A O 1
ATOM 3768 N N . ASN A 1 500 ? 16.738 -1.751 -7.522 1.00 49.81 500 ASN A N 1
ATOM 3769 C CA . ASN A 1 500 ? 16.008 -1.809 -6.256 1.00 49.81 500 ASN A CA 1
ATOM 3770 C C . ASN A 1 500 ? 16.826 -1.273 -5.069 1.00 49.81 500 ASN A C 1
ATOM 3772 O O . ASN A 1 500 ? 16.224 -0.936 -4.046 1.00 49.81 500 ASN A O 1
ATOM 3776 N N . LEU A 1 501 ? 18.158 -1.184 -5.216 1.00 43.81 501 LEU A N 1
ATOM 3777 C CA . LEU A 1 501 ? 19.104 -0.638 -4.235 1.00 43.81 501 LEU A CA 1
ATOM 3778 C C . LEU A 1 501 ? 19.464 0.829 -4.476 1.00 43.81 501 LEU A C 1
ATOM 3780 O O . LEU A 1 501 ? 20.063 1.436 -3.588 1.00 43.81 501 LEU A O 1
ATOM 3784 N N . VAL A 1 502 ? 19.131 1.405 -5.641 1.00 45.53 502 VAL A N 1
ATOM 3785 C CA . VAL A 1 502 ? 19.297 2.851 -5.817 1.00 45.53 502 VAL A CA 1
ATOM 3786 C C . VAL A 1 502 ? 18.252 3.505 -4.942 1.00 45.53 502 VAL A C 1
ATOM 3788 O O . VAL A 1 502 ? 17.043 3.388 -5.154 1.00 45.53 502 VAL A O 1
ATOM 3791 N N . SER A 1 503 ? 18.760 4.025 -3.837 1.00 44.16 503 SER A N 1
ATOM 3792 C CA . SER A 1 503 ? 17.986 4.259 -2.648 1.00 44.16 503 SER A CA 1
ATOM 3793 C C . SER A 1 503 ? 16.929 5.311 -2.942 1.00 44.16 503 SER A C 1
ATOM 3795 O O . SER A 1 503 ? 17.178 6.347 -3.555 1.00 44.16 503 SER A O 1
ATOM 3797 N N . ARG A 1 504 ? 15.734 5.082 -2.398 1.00 44.28 504 ARG A N 1
ATOM 3798 C CA . ARG A 1 504 ? 14.824 6.187 -2.091 1.00 44.28 504 ARG A CA 1
ATOM 3799 C C . ARG A 1 504 ? 15.528 7.298 -1.328 1.00 44.28 504 ARG A C 1
ATOM 3801 O O . ARG A 1 504 ? 15.111 8.437 -1.436 1.00 44.28 504 ARG A O 1
ATOM 3808 N N . GLU A 1 505 ? 16.589 6.973 -0.593 1.00 39.69 505 GLU A N 1
ATOM 3809 C CA . GLU A 1 505 ? 17.453 7.932 0.082 1.00 39.69 505 GLU A CA 1
ATOM 3810 C C . GLU A 1 505 ? 18.258 8.817 -0.872 1.00 39.69 505 GLU A C 1
ATOM 3812 O O . GLU A 1 505 ? 18.558 9.924 -0.469 1.00 39.69 505 GLU A O 1
ATOM 3817 N N . GLU A 1 506 ? 18.547 8.449 -2.125 1.00 39.38 506 GLU A N 1
ATOM 3818 C CA . GLU A 1 506 ? 19.144 9.389 -3.093 1.00 39.38 506 GLU A CA 1
ATOM 3819 C C . GLU A 1 506 ? 18.122 10.416 -3.621 1.00 39.38 506 GLU A C 1
ATOM 3821 O O . GLU A 1 506 ? 18.523 11.466 -4.121 1.00 39.38 506 GLU A O 1
ATOM 3826 N N . GLU A 1 507 ? 16.813 10.187 -3.431 1.00 40.62 507 GLU A N 1
ATOM 3827 C CA . GLU A 1 507 ? 15.768 11.198 -3.675 1.00 40.62 507 GLU A CA 1
ATOM 3828 C C . GLU A 1 507 ? 15.163 11.822 -2.407 1.00 40.62 507 GLU A C 1
ATOM 3830 O O . GLU A 1 507 ? 14.797 12.992 -2.451 1.00 40.62 507 GLU A O 1
ATOM 3835 N N . LEU A 1 508 ? 15.164 11.158 -1.247 1.00 35.59 508 LEU A N 1
ATOM 3836 C CA . LEU A 1 508 ? 14.995 11.836 0.050 1.00 35.59 508 LEU A CA 1
ATOM 3837 C C . LEU A 1 508 ? 16.228 12.699 0.374 1.00 35.59 508 LEU A C 1
ATOM 3839 O O . LEU A 1 508 ? 16.110 13.699 1.075 1.00 35.59 508 LEU A O 1
ATOM 3843 N N . ALA A 1 509 ? 17.386 12.371 -0.213 1.00 36.72 509 ALA A N 1
ATOM 3844 C CA . ALA A 1 509 ? 18.569 13.218 -0.328 1.00 36.72 509 ALA A CA 1
ATOM 3845 C C . ALA A 1 509 ? 18.689 13.899 -1.704 1.00 36.72 509 ALA A C 1
ATOM 3847 O O . ALA A 1 509 ? 19.776 14.343 -2.080 1.00 36.72 509 ALA A O 1
ATOM 3848 N N . LYS A 1 510 ? 17.563 14.196 -2.366 1.00 39.72 510 LYS A N 1
ATOM 3849 C CA . LYS A 1 510 ? 17.409 15.584 -2.808 1.00 39.72 510 LYS A CA 1
ATOM 3850 C C . LYS A 1 510 ? 17.106 16.406 -1.564 1.00 39.72 510 LYS A C 1
ATOM 3852 O O . LYS A 1 510 ? 15.989 16.859 -1.338 1.00 39.72 510 LYS A O 1
ATOM 3857 N N . ALA A 1 511 ? 18.155 16.609 -0.763 1.00 39.56 511 ALA A N 1
ATOM 3858 C CA . ALA A 1 511 ? 18.256 17.814 0.028 1.00 39.56 511 ALA A CA 1
ATOM 3859 C C . ALA A 1 511 ? 17.858 18.940 -0.925 1.00 39.56 511 ALA A C 1
ATOM 3861 O O . ALA A 1 511 ? 18.489 19.077 -1.983 1.00 39.56 511 ALA A O 1
ATOM 3862 N N . ALA A 1 512 ? 16.776 19.658 -0.596 1.00 45.19 512 ALA A N 1
ATOM 3863 C CA . ALA A 1 512 ? 16.492 20.959 -1.179 1.00 45.19 512 ALA A CA 1
ATOM 3864 C C . ALA A 1 512 ? 17.852 21.620 -1.341 1.00 45.19 512 ALA A C 1
ATOM 3866 O O . ALA A 1 512 ? 18.587 21.716 -0.351 1.00 45.19 512 ALA A O 1
ATOM 3867 N N . ARG A 1 513 ? 18.277 21.889 -2.583 1.00 54.84 513 ARG A N 1
ATOM 3868 C CA . ARG A 1 513 ? 19.599 22.472 -2.765 1.00 54.84 513 ARG A CA 1
ATOM 3869 C C . ARG A 1 513 ? 19.539 23.775 -2.018 1.00 54.84 513 ARG A C 1
ATOM 3871 O O . ARG A 1 513 ? 18.830 24.694 -2.414 1.00 54.84 513 ARG A O 1
ATOM 3878 N N . ASP A 1 514 ? 20.257 23.765 -0.919 1.00 74.75 514 ASP A N 1
ATOM 3879 C CA . ASP A 1 514 ? 20.366 24.839 0.017 1.00 74.75 514 ASP A CA 1
ATOM 3880 C C . ASP A 1 514 ? 20.595 26.115 -0.815 1.00 74.75 514 ASP A C 1
ATOM 3882 O O . ASP A 1 514 ? 21.530 26.183 -1.617 1.00 74.75 514 ASP A O 1
ATOM 3886 N N . VAL A 1 515 ? 19.649 27.053 -0.766 1.00 83.38 515 VAL A N 1
ATOM 3887 C CA . VAL A 1 515 ? 19.582 28.192 -1.693 1.00 83.38 515 VAL A CA 1
ATOM 3888 C C . VAL A 1 515 ? 19.992 29.467 -0.974 1.00 83.38 515 VAL A C 1
ATOM 3890 O O . VAL A 1 515 ? 19.707 29.647 0.210 1.00 83.38 515 VAL A O 1
ATOM 3893 N N . ASP A 1 516 ? 20.696 30.341 -1.677 1.00 90.00 516 ASP A N 1
ATOM 3894 C CA . ASP A 1 516 ? 20.890 31.727 -1.278 1.00 90.00 516 ASP A CA 1
ATOM 3895 C C . ASP A 1 516 ? 20.001 32.588 -2.173 1.00 90.00 516 ASP A C 1
ATOM 3897 O O . ASP A 1 516 ? 20.168 32.599 -3.396 1.00 90.00 516 ASP A O 1
ATOM 3901 N N . ILE A 1 517 ? 19.041 33.284 -1.564 1.00 91.62 517 ILE A N 1
ATOM 3902 C CA . ILE A 1 517 ? 18.138 34.207 -2.254 1.00 91.62 517 ILE A CA 1
ATOM 3903 C C . ILE A 1 517 ? 18.527 35.618 -1.836 1.00 91.62 517 ILE A C 1
ATOM 3905 O O . ILE A 1 517 ? 18.377 35.980 -0.669 1.00 91.62 517 ILE A O 1
ATOM 3909 N N . ILE A 1 518 ? 19.032 36.425 -2.767 1.00 93.62 518 ILE A N 1
ATOM 3910 C CA . ILE A 1 518 ? 19.445 37.803 -2.478 1.00 93.62 518 ILE A CA 1
ATOM 3911 C C . ILE A 1 518 ? 18.580 38.781 -3.270 1.00 93.62 518 ILE A C 1
ATOM 3913 O O . ILE A 1 518 ? 18.536 38.752 -4.501 1.00 93.62 518 ILE A O 1
ATOM 3917 N N . PHE A 1 519 ? 17.909 39.676 -2.549 1.00 93.69 519 PHE A N 1
ATOM 3918 C CA . PHE A 1 519 ? 17.138 40.769 -3.131 1.00 93.69 519 PHE A CA 1
ATOM 3919 C C . PHE A 1 519 ? 18.065 41.912 -3.546 1.00 93.69 519 PHE A C 1
ATOM 3921 O O . PHE A 1 519 ? 18.832 42.403 -2.725 1.00 93.69 519 PHE A O 1
ATOM 3928 N N . LEU A 1 520 ? 17.975 42.376 -4.788 1.00 93.62 520 LEU A N 1
ATOM 3929 C CA . LEU A 1 520 ? 18.639 43.589 -5.260 1.00 93.62 520 LEU A CA 1
ATOM 3930 C C . LEU A 1 520 ? 17.579 44.680 -5.418 1.00 93.62 520 LEU A C 1
ATOM 3932 O O . LEU A 1 520 ? 16.765 44.621 -6.338 1.00 93.62 520 LEU A O 1
ATOM 3936 N N . ILE A 1 521 ? 17.555 45.638 -4.491 1.00 91.88 521 ILE A N 1
ATOM 3937 C CA . ILE A 1 521 ? 16.457 46.602 -4.353 1.00 91.88 521 ILE A CA 1
ATOM 3938 C C . ILE A 1 521 ? 16.948 48.011 -4.666 1.00 91.88 521 ILE A C 1
ATOM 3940 O O . ILE A 1 521 ? 17.854 48.538 -4.017 1.00 91.88 521 ILE A O 1
ATOM 3944 N N . ASP A 1 522 ? 16.295 48.632 -5.637 1.00 90.44 522 ASP A N 1
ATOM 3945 C CA . ASP A 1 522 ? 16.420 50.053 -5.922 1.00 90.44 522 ASP A CA 1
ATOM 3946 C C . ASP A 1 522 ? 15.828 50.879 -4.769 1.00 90.44 522 ASP A C 1
ATOM 3948 O O . ASP A 1 522 ? 14.664 50.724 -4.394 1.00 90.44 522 ASP A O 1
ATOM 3952 N N . THR A 1 523 ? 16.650 51.745 -4.175 1.00 90.12 523 THR A N 1
ATOM 3953 C CA . THR A 1 523 ? 16.240 52.638 -3.073 1.00 90.12 523 THR A CA 1
ATOM 3954 C C . THR A 1 523 ? 16.266 54.111 -3.460 1.00 90.12 523 THR A C 1
ATOM 3956 O O . THR A 1 523 ? 16.241 54.986 -2.589 1.00 90.12 523 THR A O 1
ATOM 3959 N N . SER A 1 524 ? 16.306 54.392 -4.759 1.00 87.38 524 SER A N 1
ATOM 3960 C CA . SER A 1 524 ? 16.288 55.745 -5.290 1.00 87.38 524 SER A CA 1
ATOM 3961 C C . SER A 1 524 ? 14.941 56.442 -5.088 1.00 87.38 524 SER A C 1
ATOM 3963 O O . SER A 1 524 ? 13.937 55.838 -4.705 1.00 87.38 524 SER A O 1
ATOM 3965 N N . GLY A 1 525 ? 14.918 57.759 -5.311 1.00 82.12 525 GLY A N 1
ATOM 3966 C CA . GLY A 1 525 ? 13.713 58.576 -5.148 1.00 82.12 525 GLY A CA 1
ATOM 3967 C C . GLY A 1 525 ? 12.513 58.130 -5.997 1.00 82.12 525 GLY A C 1
ATOM 3968 O O . GLY A 1 525 ? 11.375 58.399 -5.599 1.00 82.12 525 GLY A O 1
ATOM 3969 N N . SER A 1 526 ? 12.741 57.442 -7.123 1.00 80.56 526 SER A N 1
ATOM 3970 C CA . SER A 1 526 ? 11.677 56.946 -8.008 1.00 80.56 526 SER A CA 1
ATOM 3971 C C . SER A 1 526 ? 10.824 55.862 -7.343 1.00 80.56 526 SER A C 1
ATOM 3973 O O . SER A 1 526 ? 9.608 55.894 -7.482 1.00 80.56 526 SER A O 1
ATOM 3975 N N . MET A 1 527 ? 11.429 55.022 -6.497 1.00 85.56 527 MET A N 1
ATOM 3976 C CA . MET A 1 527 ? 10.780 53.927 -5.758 1.00 85.56 527 MET A CA 1
ATOM 3977 C C . MET A 1 527 ? 10.015 54.380 -4.500 1.00 85.56 527 MET A C 1
ATOM 3979 O O . MET A 1 527 ? 9.657 53.568 -3.637 1.00 85.56 527 MET A O 1
ATOM 3983 N N . SER A 1 528 ? 9.813 55.690 -4.323 1.00 82.88 528 SER A N 1
ATOM 3984 C CA . SER A 1 528 ? 9.312 56.264 -3.068 1.00 82.88 528 SER A CA 1
ATOM 3985 C C . SER A 1 528 ? 7.879 55.888 -2.713 1.00 82.88 528 SER A C 1
ATOM 3987 O O . SER A 1 528 ? 7.544 55.885 -1.527 1.00 82.88 528 SER A O 1
ATOM 3989 N N . CYS A 1 529 ? 7.055 55.531 -3.696 1.00 77.81 529 CYS A N 1
ATOM 3990 C CA . CYS A 1 529 ? 5.678 55.094 -3.472 1.00 77.81 529 CYS A CA 1
ATOM 3991 C C . CYS A 1 529 ? 5.567 53.565 -3.311 1.00 77.81 529 CYS A C 1
ATOM 3993 O O . CYS A 1 529 ? 4.538 53.062 -2.864 1.00 77.81 529 CYS A O 1
ATOM 3995 N N . GLU A 1 530 ? 6.625 52.830 -3.649 1.00 82.69 530 GLU A N 1
ATOM 3996 C CA . GLU A 1 530 ? 6.652 51.377 -3.784 1.00 82.69 530 GLU A CA 1
ATOM 3997 C C . GLU A 1 530 ? 7.402 50.700 -2.631 1.00 82.69 530 GLU A C 1
ATOM 3999 O O . GLU A 1 530 ? 7.061 49.580 -2.243 1.00 82.69 530 GLU A O 1
ATOM 4004 N N . LEU A 1 531 ? 8.405 51.370 -2.048 1.00 86.38 531 LEU A N 1
ATOM 4005 C CA . LEU A 1 531 ? 9.342 50.747 -1.107 1.00 86.38 531 LEU A CA 1
ATOM 4006 C C . LEU A 1 531 ? 8.660 50.151 0.134 1.00 86.38 531 LEU A C 1
ATOM 4008 O O . LEU A 1 531 ? 9.063 49.084 0.597 1.00 86.38 531 LEU A O 1
ATOM 4012 N N . ASP A 1 532 ? 7.629 50.796 0.680 1.00 84.56 532 ASP A N 1
ATOM 4013 C CA . ASP A 1 532 ? 6.921 50.252 1.845 1.00 84.56 532 ASP A CA 1
ATOM 4014 C C . ASP A 1 532 ? 6.128 48.980 1.501 1.00 84.56 532 ASP A C 1
ATOM 4016 O O . ASP A 1 532 ? 6.101 48.040 2.300 1.00 84.56 532 ASP A O 1
ATOM 4020 N N . GLY A 1 533 ? 5.586 48.892 0.282 1.00 84.06 533 GLY A N 1
ATOM 4021 C CA . GLY A 1 533 ? 4.948 47.677 -0.223 1.00 84.06 533 GLY A CA 1
ATOM 4022 C C . GLY A 1 533 ? 5.940 46.556 -0.523 1.00 84.06 533 GLY A C 1
ATOM 4023 O O . GLY A 1 533 ? 5.678 45.396 -0.196 1.00 84.06 533 GLY A O 1
ATOM 4024 N N . VAL A 1 534 ? 7.115 46.899 -1.059 1.00 86.12 534 VAL A N 1
ATOM 4025 C CA . VAL A 1 534 ? 8.230 45.961 -1.271 1.00 86.12 534 VAL A CA 1
ATOM 4026 C C . VAL A 1 534 ? 8.693 45.359 0.056 1.00 86.12 534 VAL A C 1
ATOM 4028 O O . VAL A 1 534 ? 8.861 44.146 0.151 1.00 86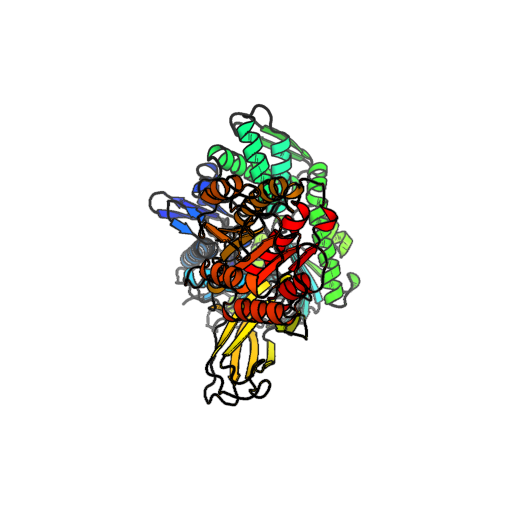.12 534 VAL A O 1
ATOM 4031 N N . LYS A 1 535 ? 8.837 46.171 1.112 1.00 88.50 535 LYS A N 1
ATOM 4032 C CA . LYS A 1 535 ? 9.200 45.675 2.451 1.00 88.50 535 LYS A CA 1
ATOM 4033 C C . LYS A 1 535 ? 8.156 44.722 3.018 1.00 88.50 535 LYS A C 1
ATOM 4035 O O . LYS A 1 535 ? 8.519 43.665 3.524 1.00 88.50 535 LYS A O 1
ATOM 4040 N N . ALA A 1 536 ? 6.878 45.102 2.968 1.00 83.62 536 ALA A N 1
ATOM 4041 C CA . ALA A 1 536 ? 5.793 44.284 3.503 1.00 83.62 536 ALA A CA 1
ATOM 4042 C C . ALA A 1 536 ? 5.692 42.938 2.768 1.00 83.62 536 ALA A C 1
ATOM 4044 O O . ALA A 1 536 ? 5.617 41.885 3.396 1.00 83.62 536 ALA A O 1
ATOM 4045 N N . SER A 1 537 ? 5.776 42.971 1.439 1.00 84.81 537 SER A N 1
ATOM 4046 C CA . SER A 1 537 ? 5.647 41.782 0.595 1.00 84.81 537 SER A CA 1
ATOM 4047 C C . SER A 1 537 ? 6.901 40.901 0.634 1.00 84.81 537 SER A C 1
ATOM 4049 O O . SER A 1 537 ? 6.793 39.680 0.602 1.00 84.81 537 SER A O 1
ATOM 4051 N N . GLY A 1 538 ? 8.093 41.489 0.779 1.00 84.88 538 GLY A N 1
ATOM 4052 C CA . GLY A 1 538 ? 9.345 40.747 0.957 1.00 84.88 538 GLY A CA 1
ATOM 4053 C C . GLY A 1 538 ? 9.404 39.962 2.274 1.00 84.88 538 GLY A C 1
ATOM 4054 O O . GLY A 1 538 ? 10.009 38.894 2.323 1.00 84.88 538 GLY A O 1
ATOM 4055 N N . LEU A 1 539 ? 8.734 40.441 3.330 1.00 83.88 539 LEU A N 1
ATOM 4056 C CA . LEU A 1 539 ? 8.560 39.681 4.575 1.00 83.88 539 LEU A CA 1
ATOM 4057 C C . LEU A 1 539 ? 7.657 38.458 4.366 1.00 83.88 539 LEU A C 1
ATOM 4059 O O . LEU A 1 539 ? 8.030 37.358 4.760 1.00 83.88 539 LEU A O 1
ATOM 4063 N N . ALA A 1 540 ? 6.512 38.641 3.703 1.00 82.00 540 ALA A N 1
ATOM 4064 C CA . ALA A 1 540 ? 5.588 37.546 3.400 1.00 82.00 540 ALA A CA 1
ATOM 4065 C C . ALA A 1 540 ? 6.213 36.501 2.458 1.00 82.00 540 ALA A C 1
ATOM 4067 O O . ALA A 1 540 ? 6.013 35.301 2.631 1.00 82.00 540 ALA A O 1
ATOM 4068 N N . PHE A 1 541 ? 7.020 36.950 1.491 1.00 85.56 541 PHE A N 1
ATOM 4069 C CA . PHE A 1 541 ? 7.813 36.076 0.629 1.00 85.56 541 PHE A CA 1
ATOM 4070 C C . PHE A 1 541 ? 8.734 35.163 1.451 1.00 85.56 541 PHE A C 1
ATOM 4072 O O . PHE A 1 541 ? 8.766 33.954 1.228 1.00 85.56 541 PHE A O 1
ATOM 4079 N N . ALA A 1 542 ? 9.465 35.737 2.412 1.00 80.56 542 ALA A N 1
ATOM 4080 C CA . ALA A 1 542 ? 10.389 34.991 3.258 1.00 80.56 542 ALA A CA 1
ATOM 4081 C C . ALA A 1 542 ? 9.668 33.891 4.050 1.00 80.56 542 ALA A C 1
ATOM 4083 O O . ALA A 1 542 ? 10.127 32.753 4.062 1.00 80.56 542 ALA A O 1
ATOM 4084 N N . GLU A 1 543 ? 8.521 34.208 4.655 1.00 82.19 543 GLU A N 1
ATOM 4085 C CA . GLU A 1 543 ? 7.703 33.241 5.401 1.00 82.19 543 GLU A CA 1
ATOM 4086 C C . GLU A 1 543 ? 7.258 32.070 4.515 1.00 82.19 543 GLU A C 1
ATOM 4088 O O . GLU A 1 543 ? 7.427 30.914 4.895 1.00 82.19 543 GLU A O 1
ATOM 4093 N N . LYS A 1 544 ? 6.796 32.344 3.290 1.00 80.06 544 LYS A N 1
ATOM 4094 C CA . LYS A 1 544 ? 6.311 31.310 2.362 1.00 80.06 544 LYS A CA 1
ATOM 4095 C C . LYS A 1 544 ? 7.393 30.351 1.882 1.00 80.06 544 LYS A C 1
ATOM 4097 O O . LYS A 1 544 ? 7.146 29.151 1.779 1.00 80.06 544 LYS A O 1
ATOM 4102 N N . VAL A 1 545 ? 8.589 30.858 1.580 1.00 76.31 545 VAL A N 1
ATOM 4103 C CA . VAL A 1 545 ? 9.708 29.999 1.156 1.00 76.31 545 VAL A CA 1
ATOM 4104 C C . VAL A 1 545 ? 10.142 29.073 2.302 1.00 76.31 545 VAL A C 1
ATOM 4106 O O . VAL A 1 545 ? 10.439 27.903 2.061 1.00 76.31 545 VAL A O 1
ATOM 4109 N N . ILE A 1 546 ? 10.097 29.559 3.549 1.00 76.12 546 ILE A N 1
ATOM 4110 C CA . ILE A 1 546 ? 10.375 28.753 4.749 1.00 76.12 546 ILE A CA 1
ATOM 4111 C C . ILE A 1 546 ? 9.280 27.701 4.975 1.00 76.12 546 ILE A C 1
ATOM 4113 O O . ILE A 1 546 ? 9.596 26.537 5.208 1.00 76.12 546 ILE A O 1
ATOM 4117 N N . GLU A 1 547 ? 8.000 28.085 4.896 1.00 77.06 547 GLU A N 1
ATOM 4118 C CA . GLU A 1 547 ? 6.855 27.171 5.058 1.00 77.06 547 GLU A CA 1
ATOM 4119 C C . GLU A 1 547 ? 6.863 26.037 4.026 1.00 77.06 547 GLU A C 1
ATOM 4121 O O . GLU A 1 547 ? 6.466 24.914 4.334 1.00 77.06 547 GLU A O 1
ATOM 4126 N N . ALA A 1 548 ? 7.372 26.305 2.822 1.00 68.81 548 ALA A N 1
ATOM 4127 C CA . ALA A 1 548 ? 7.549 25.304 1.776 1.00 68.81 548 ALA A CA 1
ATOM 4128 C C . ALA A 1 548 ? 8.679 24.290 2.056 1.00 68.81 548 ALA A C 1
ATOM 4130 O O . ALA A 1 548 ? 8.887 23.377 1.257 1.00 68.81 548 ALA A O 1
ATOM 4131 N N . GLY A 1 549 ? 9.416 24.433 3.163 1.00 63.56 549 GLY A N 1
ATOM 4132 C CA . GLY A 1 549 ? 10.477 23.508 3.570 1.00 63.56 549 GLY A CA 1
ATOM 4133 C C . GLY A 1 549 ? 11.781 23.653 2.780 1.00 63.56 549 GLY A C 1
ATOM 4134 O O . GLY A 1 549 ? 12.611 22.744 2.801 1.00 63.56 549 GLY A O 1
ATOM 4135 N N . VAL A 1 550 ? 11.982 24.773 2.076 1.00 70.88 550 VAL A N 1
ATOM 4136 C CA . VAL A 1 550 ? 13.210 25.038 1.316 1.00 70.88 550 VAL A CA 1
ATOM 4137 C C . VAL A 1 550 ? 14.303 25.539 2.266 1.00 70.88 550 VAL A C 1
ATOM 4139 O O . VAL A 1 550 ? 14.145 26.572 2.916 1.00 70.88 550 VAL A O 1
ATOM 4142 N N . GLY A 1 551 ? 15.441 24.841 2.330 1.00 76.25 551 GLY A N 1
ATOM 4143 C CA . GLY A 1 551 ? 16.621 25.316 3.060 1.00 76.25 551 GLY A CA 1
ATOM 4144 C C . GLY A 1 551 ? 17.196 26.570 2.399 1.00 76.25 551 GLY A C 1
ATOM 4145 O O . GLY A 1 551 ? 17.851 26.478 1.362 1.00 76.25 551 GLY A O 1
ATOM 4146 N N . CYS A 1 552 ? 16.937 27.759 2.953 1.00 84.31 552 CYS A N 1
ATOM 4147 C CA . CYS A 1 552 ? 17.347 29.023 2.339 1.00 84.31 552 CYS A CA 1
ATOM 4148 C C . CYS A 1 552 ? 18.038 29.988 3.309 1.00 84.31 552 CYS A C 1
ATOM 4150 O O . CYS A 1 552 ? 17.631 30.121 4.462 1.00 84.31 552 CYS A O 1
ATOM 4152 N N . ARG A 1 553 ? 19.018 30.743 2.801 1.00 90.25 553 ARG A N 1
ATOM 4153 C CA . ARG A 1 553 ? 19.471 32.000 3.410 1.00 90.25 553 ARG A CA 1
ATOM 4154 C C . ARG A 1 553 ? 18.967 33.162 2.576 1.00 90.25 553 ARG A C 1
ATOM 4156 O O . ARG A 1 553 ? 18.961 33.098 1.345 1.00 90.25 553 ARG A O 1
ATOM 4163 N N . LEU A 1 554 ? 18.573 34.229 3.252 1.00 90.25 554 LEU A N 1
ATOM 4164 C CA . LEU A 1 554 ? 18.053 35.427 2.609 1.00 90.25 554 LEU A CA 1
ATOM 4165 C C . LEU A 1 554 ? 19.079 36.545 2.725 1.00 90.25 554 LEU A C 1
ATOM 4167 O O . LEU A 1 554 ? 19.636 36.769 3.789 1.00 90.25 554 LEU A O 1
ATOM 4171 N N . GLY A 1 555 ? 19.343 37.257 1.644 1.00 91.00 555 GLY A N 1
ATOM 4172 C CA . GLY A 1 555 ? 20.181 38.449 1.642 1.00 91.00 555 GLY A CA 1
ATOM 4173 C C . GLY A 1 555 ? 19.443 39.609 1.003 1.00 91.00 555 GLY A C 1
ATOM 4174 O O . GLY A 1 555 ? 18.437 39.429 0.314 1.00 91.00 555 GLY A O 1
ATOM 4175 N N . LEU A 1 556 ? 19.953 40.816 1.202 1.00 93.00 556 LEU A N 1
ATOM 4176 C CA . LEU A 1 556 ? 19.511 41.952 0.409 1.00 93.00 556 LEU A CA 1
ATOM 4177 C C . LEU A 1 556 ? 20.671 42.898 0.130 1.00 93.00 556 LEU A C 1
ATOM 4179 O O . LEU A 1 556 ? 21.608 43.017 0.913 1.00 93.00 556 LEU A O 1
ATOM 4183 N N . MET A 1 557 ? 20.599 43.582 -0.996 1.00 93.62 557 MET A N 1
ATOM 4184 C CA . MET A 1 557 ? 21.528 44.609 -1.411 1.00 93.62 557 MET A CA 1
ATOM 4185 C C . MET A 1 557 ? 20.712 45.797 -1.896 1.00 93.62 557 MET A C 1
ATOM 4187 O O . MET A 1 557 ? 19.885 45.649 -2.796 1.00 93.62 557 MET A O 1
ATOM 4191 N N . ASP A 1 558 ? 20.926 46.955 -1.281 1.00 91.88 558 ASP A N 1
ATOM 4192 C CA . ASP A 1 558 ? 20.350 48.202 -1.767 1.00 91.88 558 ASP A CA 1
ATOM 4193 C C . ASP A 1 558 ? 21.330 48.913 -2.699 1.00 91.88 558 ASP A C 1
ATOM 4195 O O . ASP A 1 558 ? 22.547 48.719 -2.628 1.00 91.88 558 ASP A O 1
ATOM 4199 N N . PHE A 1 559 ? 20.800 49.709 -3.622 1.00 91.19 559 PHE A N 1
ATOM 4200 C CA . PHE A 1 559 ? 21.613 50.568 -4.471 1.00 91.19 559 PHE A CA 1
ATOM 4201 C C . PHE A 1 559 ? 20.852 51.832 -4.881 1.00 91.19 559 PHE A C 1
ATOM 4203 O O . PHE A 1 559 ? 19.619 51.860 -4.876 1.00 91.19 559 PHE A O 1
ATOM 4210 N N . ASP A 1 560 ? 21.604 52.896 -5.177 1.00 88.44 560 ASP A N 1
ATOM 4211 C CA . ASP A 1 560 ? 21.084 54.204 -5.599 1.00 88.44 560 ASP A CA 1
ATOM 4212 C C . ASP A 1 560 ? 22.201 55.070 -6.238 1.00 88.44 560 ASP A C 1
ATOM 4214 O O . ASP A 1 560 ? 23.398 54.796 -6.073 1.00 88.44 560 ASP A O 1
ATOM 4218 N N . LEU A 1 561 ? 21.830 56.128 -6.965 1.00 83.56 561 LEU A N 1
ATOM 4219 C CA . LEU A 1 561 ? 22.727 57.124 -7.556 1.00 83.56 561 LEU A CA 1
ATOM 4220 C C . LEU A 1 561 ? 22.715 58.440 -6.756 1.00 83.56 561 LEU A C 1
ATOM 4222 O O . LEU A 1 561 ? 21.734 59.180 -6.823 1.00 83.56 561 LEU A O 1
ATOM 4226 N N . PRO A 1 562 ? 23.798 58.812 -6.052 1.00 76.69 562 PRO A N 1
ATOM 4227 C CA . PRO A 1 562 ? 23.797 59.986 -5.184 1.00 76.69 562 PRO A CA 1
ATOM 4228 C C . PRO A 1 562 ? 23.674 61.331 -5.918 1.00 76.69 562 PRO A C 1
ATOM 4230 O O . PRO A 1 562 ? 24.369 61.564 -6.902 1.00 76.69 562 PRO A O 1
ATOM 4233 N N . PHE A 1 563 ? 22.963 62.268 -5.281 1.00 70.88 563 PHE A N 1
ATOM 4234 C CA . PHE A 1 563 ? 23.011 63.737 -5.382 1.00 70.88 563 PHE A CA 1
ATOM 4235 C C . PHE A 1 563 ? 23.960 64.341 -6.429 1.00 70.88 563 PHE A C 1
ATOM 4237 O O . PHE A 1 563 ? 23.627 64.982 -7.422 1.00 70.88 563 PHE A O 1
ATOM 4244 N N . LEU A 1 564 ? 25.228 64.179 -6.067 1.00 69.12 564 LEU A N 1
ATOM 4245 C CA . LEU A 1 564 ? 26.372 64.934 -6.548 1.00 69.12 564 LEU A CA 1
ATOM 4246 C C . LEU A 1 564 ? 27.367 64.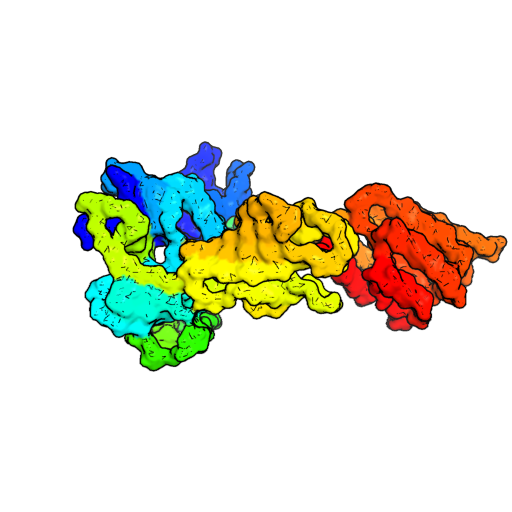037 -7.303 1.00 69.12 564 LEU A C 1
ATOM 4248 O O . LEU A 1 564 ? 28.486 64.472 -7.566 1.00 69.12 564 LEU A O 1
ATOM 4252 N N . SER A 1 565 ? 27.005 62.782 -7.603 1.00 67.69 565 SER A N 1
ATOM 4253 C CA . SER A 1 565 ? 27.907 61.785 -8.188 1.00 67.69 565 SER A CA 1
ATOM 4254 C C . SER A 1 565 ? 27.289 61.070 -9.386 1.00 67.69 565 SER A C 1
ATOM 4256 O O . SER A 1 565 ? 26.107 60.756 -9.393 1.00 67.69 565 SER A O 1
ATOM 4258 N N . GLN A 1 566 ? 28.116 60.739 -10.380 1.00 68.25 566 GLN A N 1
ATOM 4259 C CA . GLN A 1 566 ? 27.733 59.854 -11.491 1.00 68.25 566 GLN A CA 1
ATOM 4260 C C . GLN A 1 566 ? 28.056 58.374 -11.220 1.00 68.25 566 GLN A C 1
ATOM 4262 O O . GLN A 1 566 ? 27.911 57.533 -12.108 1.00 68.25 566 GLN A O 1
ATOM 4267 N N . THR A 1 567 ? 28.509 58.046 -10.007 1.00 78.38 567 THR A N 1
ATOM 4268 C CA . THR A 1 567 ? 28.784 56.671 -9.574 1.00 78.38 567 THR A CA 1
ATOM 4269 C C . THR A 1 567 ? 27.733 56.179 -8.592 1.00 78.38 567 THR A C 1
ATOM 4271 O O . THR A 1 567 ? 27.451 56.837 -7.589 1.00 78.38 567 THR A O 1
ATOM 4274 N N . TYR A 1 568 ? 27.186 54.996 -8.874 1.00 84.62 568 TYR A N 1
ATOM 4275 C CA . TYR A 1 568 ? 26.261 54.303 -7.98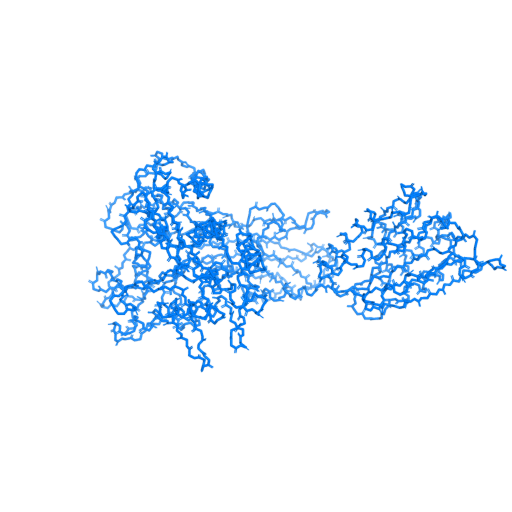5 1.00 84.62 568 TYR A CA 1
ATOM 4276 C C . TYR A 1 568 ? 26.935 53.924 -6.669 1.00 84.62 568 TYR A C 1
ATOM 4278 O O . TYR A 1 568 ? 28.131 53.625 -6.622 1.00 84.62 568 TYR A O 1
ATOM 4286 N N . LYS A 1 569 ? 26.137 53.914 -5.605 1.00 85.38 569 LYS A N 1
ATOM 4287 C CA . LYS A 1 569 ? 26.501 53.358 -4.304 1.00 85.38 569 LYS A CA 1
ATOM 4288 C C . LYS A 1 569 ? 25.578 52.196 -3.979 1.00 85.38 569 LYS A C 1
ATOM 4290 O O . LYS A 1 569 ? 24.445 52.163 -4.449 1.00 85.38 569 LYS A O 1
ATOM 4295 N N . TRP A 1 570 ? 26.072 51.276 -3.161 1.00 91.12 570 TRP A N 1
ATOM 4296 C CA . TRP A 1 570 ? 25.318 50.126 -2.681 1.00 91.12 570 TRP A CA 1
ATOM 4297 C C . TRP A 1 570 ? 25.767 49.720 -1.280 1.00 91.12 570 TRP A C 1
ATOM 4299 O O . TRP A 1 570 ? 26.924 49.940 -0.907 1.00 91.12 570 TRP A O 1
ATOM 4309 N N . GLU A 1 571 ? 24.868 49.095 -0.530 1.00 91.25 571 GLU A N 1
ATOM 4310 C CA . GLU A 1 571 ? 25.156 48.419 0.730 1.00 91.25 571 GLU A CA 1
ATOM 4311 C C . GLU A 1 571 ? 24.648 46.975 0.649 1.00 91.25 571 GLU A C 1
ATOM 4313 O O . GLU A 1 571 ? 23.577 46.693 0.112 1.00 91.25 571 GLU A O 1
ATOM 4318 N N . THR A 1 572 ? 25.438 46.032 1.158 1.00 90.19 572 THR A N 1
ATOM 4319 C CA . THR A 1 572 ? 25.106 44.605 1.123 1.00 90.19 572 THR A CA 1
ATOM 4320 C C . THR A 1 572 ? 24.843 44.105 2.531 1.00 90.19 572 THR A C 1
ATOM 4322 O O . THR A 1 572 ? 25.685 44.234 3.419 1.00 90.19 572 THR A O 1
ATOM 4325 N N . PHE A 1 573 ? 23.705 43.449 2.703 1.00 89.44 573 PHE A N 1
ATOM 4326 C CA . PHE A 1 573 ? 23.349 42.691 3.888 1.00 89.44 573 PHE A CA 1
ATOM 4327 C C . PHE A 1 573 ? 23.430 41.226 3.481 1.00 89.44 573 PHE A C 1
ATOM 4329 O O . PHE A 1 573 ? 22.593 40.729 2.723 1.00 89.44 573 PHE A O 1
ATOM 4336 N N . GLY A 1 574 ? 24.524 40.587 3.902 1.00 81.56 574 GLY A N 1
ATOM 4337 C CA . GLY A 1 574 ? 24.896 39.254 3.440 1.00 81.56 574 GLY A CA 1
ATOM 4338 C C . GLY A 1 574 ? 23.803 38.209 3.680 1.00 81.56 574 GLY A C 1
ATOM 4339 O O . GLY A 1 574 ? 22.897 38.448 4.480 1.00 81.56 574 GLY A O 1
ATOM 4340 N N . PRO A 1 575 ? 23.890 37.049 3.011 1.00 87.31 575 PRO A N 1
ATOM 4341 C CA . PRO A 1 575 ? 22.953 35.964 3.243 1.00 87.31 575 PRO A CA 1
ATOM 4342 C C . PRO A 1 575 ? 22.927 35.616 4.729 1.00 87.31 575 PRO A C 1
ATOM 4344 O O . PRO A 1 575 ? 23.954 35.312 5.339 1.00 87.31 575 PRO A O 1
ATOM 4347 N N . MET A 1 576 ? 21.741 35.709 5.306 1.00 90.94 576 MET A N 1
ATOM 4348 C CA . MET A 1 576 ? 21.483 35.517 6.719 1.00 90.94 576 MET A CA 1
ATOM 4349 C C . MET A 1 576 ? 20.391 34.472 6.903 1.00 90.94 576 MET A C 1
ATOM 4351 O O . MET A 1 576 ? 19.601 34.202 5.994 1.00 90.94 576 MET A O 1
ATOM 4355 N N . GLU A 1 577 ? 20.344 33.898 8.101 1.00 86.75 577 GLU A N 1
ATOM 4356 C CA . GLU A 1 577 ? 19.229 33.047 8.499 1.00 86.75 577 GLU A CA 1
ATOM 4357 C C . GLU A 1 577 ? 17.906 33.807 8.333 1.00 86.75 577 GLU A C 1
ATOM 4359 O O . GLU A 1 577 ? 17.848 34.999 8.669 1.00 86.75 577 GLU A O 1
ATOM 4364 N N . PRO A 1 578 ? 16.825 33.158 7.863 1.00 85.38 578 PRO A N 1
ATOM 4365 C CA . PRO A 1 578 ? 15.579 33.862 7.568 1.00 85.38 578 PRO A CA 1
ATOM 4366 C C . PRO A 1 578 ? 14.995 34.639 8.759 1.00 85.38 578 PRO A C 1
ATOM 4368 O O . PRO A 1 578 ? 14.337 35.658 8.573 1.00 85.38 578 PRO A O 1
ATOM 4371 N N . SER A 1 579 ? 15.304 34.233 9.994 1.00 82.50 579 SER A N 1
ATOM 4372 C CA . SER A 1 579 ? 14.915 34.940 11.222 1.00 82.50 579 SER A CA 1
ATOM 4373 C C . SER A 1 579 ? 15.545 36.335 11.382 1.00 82.50 579 SER A C 1
ATOM 4375 O O . SER A 1 579 ? 14.971 37.188 12.061 1.00 82.50 579 SER A O 1
ATOM 4377 N N . ALA A 1 580 ? 16.695 36.600 10.752 1.00 86.56 580 ALA A N 1
ATOM 4378 C CA . ALA A 1 580 ? 17.380 37.896 10.784 1.00 86.56 580 ALA A CA 1
ATOM 4379 C C . ALA A 1 580 ? 16.944 38.837 9.643 1.00 86.56 580 ALA A C 1
ATOM 4381 O O . ALA A 1 580 ? 17.074 40.061 9.761 1.00 86.56 580 ALA A O 1
ATOM 4382 N N . PHE A 1 581 ? 16.359 38.288 8.574 1.00 90.19 581 PHE A N 1
ATOM 4383 C CA . PHE A 1 581 ? 15.927 39.036 7.391 1.00 90.19 581 PHE A CA 1
ATOM 4384 C C . PHE A 1 581 ? 14.923 40.170 7.690 1.00 90.19 581 PHE A C 1
ATOM 4386 O O . PHE A 1 581 ? 15.097 41.270 7.149 1.00 90.19 581 PHE A O 1
ATOM 4393 N N . PRO A 1 582 ? 13.937 40.009 8.606 1.00 89.06 582 PRO A N 1
ATOM 4394 C CA . PRO A 1 582 ? 12.986 41.073 8.906 1.00 89.06 582 PRO A CA 1
ATOM 4395 C C . PRO A 1 582 ? 13.610 42.366 9.426 1.00 89.06 582 PRO A C 1
ATOM 4397 O O . PRO A 1 582 ? 13.083 43.448 9.166 1.00 89.06 582 PRO A O 1
ATOM 4400 N N . ALA A 1 583 ? 14.718 42.275 10.166 1.00 86.94 583 ALA A N 1
ATOM 4401 C CA . ALA A 1 583 ? 15.416 43.450 10.673 1.00 86.94 583 ALA A CA 1
ATOM 4402 C C . ALA A 1 583 ? 16.124 44.212 9.542 1.00 86.94 583 ALA A C 1
ATOM 4404 O O . ALA A 1 583 ? 16.077 45.442 9.511 1.00 86.94 583 ALA A O 1
ATOM 4405 N N . ALA A 1 584 ? 16.725 43.484 8.596 1.00 87.50 584 ALA A N 1
ATOM 4406 C CA . ALA A 1 584 ? 17.435 44.060 7.461 1.00 87.50 584 ALA A CA 1
ATOM 4407 C C . ALA A 1 584 ? 16.475 44.784 6.500 1.00 87.50 584 ALA A C 1
ATOM 4409 O O . ALA A 1 584 ? 16.676 45.962 6.201 1.00 87.50 584 ALA A O 1
ATOM 4410 N N . ILE A 1 585 ? 15.385 44.129 6.079 1.00 89.12 585 ILE A N 1
ATOM 4411 C CA . ILE A 1 585 ? 14.463 44.698 5.081 1.00 89.12 585 ILE A CA 1
ATOM 4412 C C . ILE A 1 585 ? 13.676 45.903 5.622 1.00 89.12 585 ILE A C 1
ATOM 4414 O O . ILE A 1 585 ? 13.505 46.904 4.924 1.00 89.12 585 ILE A O 1
ATOM 4418 N N . LYS A 1 586 ? 13.275 45.886 6.904 1.00 88.00 586 LYS A N 1
ATOM 4419 C CA . LYS A 1 586 ? 12.618 47.036 7.560 1.00 88.00 586 LYS A CA 1
ATOM 4420 C C . LYS A 1 586 ? 13.526 48.266 7.648 1.00 88.00 586 LYS A C 1
ATOM 4422 O O . LYS A 1 586 ? 13.023 49.386 7.733 1.00 88.00 586 LYS A O 1
ATOM 4427 N N . GLY A 1 587 ? 14.845 48.067 7.633 1.00 86.38 587 GLY A N 1
ATOM 4428 C CA . GLY A 1 587 ? 15.845 49.130 7.710 1.00 86.38 587 GLY A CA 1
ATOM 4429 C C . GLY A 1 587 ? 15.989 49.968 6.436 1.00 86.38 587 GLY A C 1
ATOM 4430 O O . GLY A 1 587 ? 16.542 51.066 6.510 1.00 86.38 587 GLY A O 1
ATOM 4431 N N . LEU A 1 588 ? 15.478 49.495 5.293 1.00 88.62 588 LEU A N 1
ATOM 4432 C CA . LEU A 1 588 ? 15.588 50.195 4.011 1.00 88.62 588 LEU A CA 1
ATOM 4433 C C . LEU A 1 588 ? 14.847 51.538 4.024 1.00 88.62 588 LEU A C 1
ATOM 4435 O O . LEU A 1 588 ? 13.738 51.662 4.549 1.00 88.62 588 LEU A O 1
ATOM 4439 N N . ARG A 1 589 ? 15.446 52.569 3.428 1.00 87.94 589 ARG A N 1
ATOM 4440 C CA . ARG A 1 589 ? 14.860 53.914 3.318 1.00 87.94 589 ARG A CA 1
ATOM 4441 C C . ARG A 1 589 ? 15.185 54.503 1.954 1.00 87.94 589 ARG A C 1
ATOM 4443 O O . ARG A 1 589 ? 16.283 54.292 1.451 1.00 87.94 589 ARG A O 1
ATOM 4450 N N . ILE A 1 590 ? 14.251 55.275 1.407 1.00 88.75 590 ILE A N 1
ATOM 4451 C CA . ILE A 1 590 ? 14.469 56.022 0.166 1.00 88.75 590 ILE A CA 1
ATOM 4452 C C . ILE A 1 590 ? 15.626 56.998 0.337 1.00 88.75 590 ILE A C 1
ATOM 4454 O O . ILE A 1 590 ? 15.715 57.688 1.357 1.00 88.75 590 ILE A O 1
ATOM 4458 N N . GLY A 1 591 ? 16.506 57.047 -0.660 1.00 78.25 591 GLY A N 1
ATOM 4459 C CA . GLY A 1 591 ? 17.624 57.978 -0.709 1.00 78.25 591 GLY A CA 1
ATOM 4460 C C . GLY A 1 591 ? 18.649 57.752 0.401 1.00 78.25 591 GLY A C 1
ATOM 4461 O O . GLY A 1 591 ? 19.425 58.658 0.701 1.00 78.25 591 GLY A O 1
ATOM 4462 N N . ARG A 1 592 ? 18.683 56.563 1.023 1.00 80.56 592 ARG A N 1
ATOM 4463 C CA . ARG A 1 592 ? 19.625 56.222 2.105 1.00 80.56 592 ARG A CA 1
ATOM 4464 C C . ARG A 1 592 ? 21.082 56.468 1.706 1.00 80.56 592 ARG A C 1
ATOM 4466 O O . ARG A 1 592 ? 21.881 56.902 2.533 1.00 80.56 592 ARG A O 1
ATOM 4473 N N . LEU A 1 593 ? 21.411 56.223 0.439 1.00 81.88 593 LEU A N 1
ATOM 4474 C CA . LEU A 1 593 ? 22.739 56.446 -0.139 1.00 81.88 593 LEU A CA 1
ATOM 4475 C C . LEU A 1 593 ? 22.842 57.784 -0.905 1.00 81.88 593 LEU A C 1
ATOM 4477 O O . LEU A 1 593 ? 23.920 58.130 -1.401 1.00 81.88 593 LEU A O 1
ATOM 4481 N N . GLY A 1 594 ? 21.750 58.561 -0.922 1.00 73.88 594 GLY A N 1
ATOM 4482 C CA . GLY A 1 594 ? 21.679 59.966 -1.319 1.00 73.88 594 GLY A CA 1
ATOM 4483 C C . GLY A 1 594 ? 21.006 60.289 -2.658 1.00 73.88 594 GLY A C 1
ATOM 4484 O O . GLY A 1 594 ? 21.352 61.340 -3.195 1.00 73.88 594 GLY A O 1
ATOM 4485 N N . GLY A 1 595 ? 20.148 59.444 -3.246 1.00 71.06 595 GLY A N 1
ATOM 4486 C CA . GLY A 1 595 ? 19.854 59.530 -4.682 1.00 71.06 595 GLY A CA 1
ATOM 4487 C C . GLY A 1 595 ? 18.472 59.938 -5.183 1.00 71.06 595 GLY A C 1
ATOM 4488 O O . GLY A 1 595 ? 17.546 60.246 -4.431 1.00 71.06 595 GLY A O 1
ATOM 4489 N N . MET A 1 596 ? 18.414 60.056 -6.516 1.00 72.62 596 MET A N 1
ATOM 4490 C CA . MET A 1 596 ? 17.340 60.697 -7.296 1.00 72.62 596 MET A CA 1
ATOM 4491 C C . MET A 1 596 ? 16.865 59.892 -8.523 1.00 72.62 596 MET A C 1
ATOM 4493 O O . MET A 1 596 ? 16.036 60.401 -9.272 1.00 72.62 596 MET A O 1
ATOM 4497 N N . GLY A 1 597 ? 17.371 58.673 -8.729 1.00 72.06 597 GLY A N 1
ATOM 4498 C CA . GLY A 1 597 ? 16.959 57.752 -9.803 1.00 72.06 597 GLY A CA 1
ATOM 4499 C C . GLY A 1 597 ? 18.069 56.751 -10.145 1.00 72.06 597 GLY A C 1
ATOM 4500 O O . GLY A 1 597 ? 19.252 57.085 -10.022 1.00 72.06 597 GLY A O 1
ATOM 4501 N N . CYS A 1 598 ? 17.724 55.532 -10.559 1.00 74.81 598 CYS A N 1
ATOM 4502 C CA . CYS A 1 598 ? 18.674 54.481 -10.910 1.00 74.81 598 CYS A CA 1
ATOM 4503 C C . CYS A 1 598 ? 18.322 53.788 -12.242 1.00 74.81 598 CYS A C 1
ATOM 4505 O O . CYS A 1 598 ? 17.272 53.208 -12.417 1.00 74.81 598 CYS A O 1
ATOM 4507 N N . TYR A 1 599 ? 19.227 53.776 -13.220 1.00 80.88 599 TYR A N 1
ATOM 4508 C CA . TYR A 1 599 ? 18.931 53.184 -14.533 1.00 80.88 599 TYR A CA 1
ATOM 4509 C C . TYR A 1 599 ? 19.654 51.849 -14.710 1.00 80.88 599 TYR A C 1
ATOM 4511 O O . TYR A 1 599 ? 20.818 51.822 -15.136 1.00 80.88 599 TYR A O 1
ATOM 4519 N N . ILE A 1 600 ? 18.957 50.745 -14.419 1.00 79.88 600 ILE A N 1
ATOM 4520 C CA . ILE A 1 600 ? 19.482 49.382 -14.585 1.00 79.88 600 ILE A CA 1
ATOM 4521 C C . ILE A 1 600 ? 19.754 49.065 -16.058 1.00 79.88 600 ILE A C 1
ATOM 4523 O O . ILE A 1 600 ? 18.947 49.361 -16.936 1.00 79.88 600 ILE A O 1
ATOM 4527 N N . GLY A 1 601 ? 20.908 48.454 -16.343 1.00 76.50 601 GLY A N 1
ATOM 4528 C CA . GLY A 1 601 ? 21.317 48.094 -17.706 1.00 76.50 601 GLY A CA 1
ATOM 4529 C C . GLY A 1 601 ? 22.226 49.122 -18.382 1.00 76.50 601 GLY A C 1
ATOM 4530 O O . GLY A 1 601 ? 22.617 48.926 -19.526 1.00 76.50 601 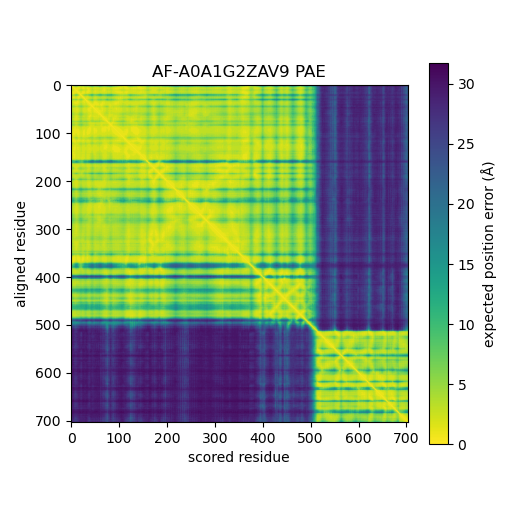GLY A O 1
ATOM 4531 N N . ASN A 1 602 ? 22.609 50.196 -17.686 1.00 83.12 602 ASN A N 1
ATOM 4532 C CA . ASN A 1 602 ? 23.645 51.125 -18.145 1.00 83.12 602 ASN A CA 1
ATOM 4533 C C . ASN A 1 602 ? 25.052 50.638 -17.759 1.00 83.12 602 ASN A C 1
ATOM 4535 O O . ASN A 1 602 ? 25.224 49.989 -16.727 1.00 83.12 602 ASN A O 1
ATOM 4539 N N . ALA A 1 603 ? 26.084 51.036 -18.512 1.00 81.44 603 ALA A N 1
ATOM 4540 C CA . ALA A 1 603 ? 27.480 50.652 -18.243 1.00 81.44 603 ALA A CA 1
ATOM 4541 C C . ALA A 1 603 ? 27.929 50.955 -16.796 1.00 81.44 603 ALA A C 1
ATOM 4543 O O . ALA A 1 603 ? 28.636 50.164 -16.178 1.00 81.44 603 ALA A O 1
ATOM 4544 N N . ASN A 1 604 ? 27.436 52.048 -16.209 1.00 81.81 604 ASN A N 1
ATOM 4545 C CA . ASN A 1 604 ? 27.751 52.437 -14.832 1.00 81.81 604 ASN A CA 1
ATOM 4546 C C . ASN A 1 604 ? 27.115 51.529 -13.760 1.00 81.81 604 ASN A C 1
ATOM 4548 O O . ASN A 1 604 ? 27.520 51.607 -12.605 1.00 81.81 604 ASN A O 1
ATOM 4552 N N . THR A 1 605 ? 26.145 50.678 -14.117 1.00 86.38 605 THR A N 1
ATOM 4553 C CA . THR A 1 605 ? 25.539 49.684 -13.205 1.00 86.38 605 THR A CA 1
ATOM 4554 C C . THR A 1 605 ? 26.271 48.343 -13.205 1.00 86.38 605 THR A C 1
ATOM 4556 O O . THR A 1 605 ? 26.059 47.542 -12.300 1.00 86.38 605 THR A O 1
ATOM 4559 N N . VAL A 1 606 ? 27.199 48.110 -14.143 1.00 89.94 606 VAL A N 1
ATOM 4560 C CA . VAL A 1 606 ? 28.019 46.886 -14.176 1.00 89.94 606 VAL A CA 1
ATOM 4561 C C . VAL A 1 606 ? 28.742 46.640 -12.839 1.00 89.94 606 VAL A C 1
ATOM 4563 O O . VAL A 1 606 ? 28.623 45.531 -12.321 1.00 89.94 606 VAL A O 1
ATOM 4566 N N . PRO A 1 607 ? 29.391 47.637 -12.196 1.00 91.69 607 PRO A N 1
ATOM 4567 C CA . PRO A 1 607 ? 30.018 47.431 -10.888 1.00 91.69 607 PRO A CA 1
ATOM 4568 C C . PRO A 1 607 ? 29.029 47.049 -9.776 1.00 91.69 607 PRO A C 1
ATOM 4570 O O . PRO A 1 607 ? 29.395 46.311 -8.864 1.00 91.69 607 PRO A O 1
ATOM 4573 N N . VAL A 1 608 ? 27.777 47.518 -9.860 1.00 91.25 608 VAL A N 1
ATOM 4574 C CA . VAL A 1 608 ? 26.706 47.152 -8.915 1.00 91.25 608 VAL A CA 1
ATOM 4575 C C . VAL A 1 608 ? 26.371 45.670 -9.073 1.00 91.25 608 VAL A C 1
ATOM 4577 O O . VAL A 1 608 ? 26.322 44.944 -8.088 1.00 91.25 608 VAL A O 1
ATOM 4580 N N . ILE A 1 609 ? 26.223 45.191 -10.311 1.00 92.75 609 ILE A N 1
ATOM 4581 C CA . ILE A 1 609 ? 25.964 43.771 -10.589 1.00 92.75 609 ILE A CA 1
ATOM 4582 C C . ILE A 1 609 ? 27.149 42.892 -10.177 1.00 92.75 609 ILE A C 1
ATOM 4584 O O . ILE A 1 609 ? 26.955 41.823 -9.603 1.00 92.75 609 ILE A O 1
ATOM 4588 N N . GLU A 1 610 ? 28.385 43.330 -10.413 1.00 93.56 610 GLU A N 1
ATOM 4589 C CA . GLU A 1 610 ? 29.568 42.600 -9.946 1.00 93.56 610 GLU A CA 1
ATOM 4590 C C . GLU A 1 610 ? 29.605 42.487 -8.418 1.00 93.56 610 GLU A C 1
ATOM 4592 O O . GLU A 1 610 ? 29.977 41.441 -7.883 1.00 93.56 610 GLU A O 1
ATOM 4597 N N . ALA A 1 611 ? 29.224 43.549 -7.704 1.00 92.94 611 ALA A N 1
ATOM 4598 C CA . ALA A 1 611 ? 29.109 43.523 -6.252 1.00 92.94 611 ALA A CA 1
ATOM 4599 C C . ALA A 1 611 ? 27.957 42.624 -5.779 1.00 92.94 611 ALA A C 1
ATOM 4601 O O . ALA A 1 611 ? 28.141 41.858 -4.834 1.00 92.94 611 ALA A O 1
ATOM 4602 N N . PHE A 1 612 ? 26.820 42.642 -6.476 1.00 94.62 612 PHE A N 1
ATOM 4603 C CA . PHE A 1 612 ? 25.693 41.747 -6.221 1.00 94.62 612 PHE A CA 1
ATOM 4604 C C . PHE A 1 612 ? 26.093 40.279 -6.366 1.00 94.62 612 PHE A C 1
ATOM 4606 O O . PHE A 1 612 ? 25.885 39.485 -5.455 1.00 94.62 612 PHE A O 1
ATOM 4613 N N . VAL A 1 613 ? 26.779 39.915 -7.445 1.00 92.69 613 VAL A N 1
ATOM 4614 C CA . VAL A 1 613 ? 27.302 38.555 -7.626 1.00 92.69 613 VAL A CA 1
ATOM 4615 C C . VAL A 1 613 ? 28.286 38.168 -6.515 1.00 92.69 613 VAL A C 1
ATOM 4617 O O . VAL A 1 613 ? 28.246 37.040 -6.025 1.00 92.69 613 VAL A O 1
ATOM 4620 N N . LYS A 1 614 ? 29.146 39.097 -6.078 1.00 92.56 614 LYS A N 1
ATOM 4621 C CA . LYS A 1 614 ? 30.087 38.876 -4.965 1.00 92.56 614 LYS A CA 1
ATOM 4622 C C . LYS A 1 614 ? 29.404 38.749 -3.600 1.00 92.56 614 LYS A C 1
ATOM 4624 O O . LYS A 1 614 ? 30.046 38.267 -2.671 1.00 92.56 614 LYS A O 1
ATOM 4629 N N . SER A 1 615 ? 28.147 39.177 -3.465 1.00 91.56 615 SER A N 1
ATOM 4630 C CA . SER A 1 615 ? 27.384 39.022 -2.220 1.00 91.56 615 SER A CA 1
ATOM 4631 C C . SER A 1 615 ? 26.970 37.574 -1.951 1.00 91.56 615 SER A C 1
ATOM 4633 O O . SER A 1 615 ? 26.751 37.206 -0.798 1.00 91.56 615 SER A O 1
ATOM 4635 N N . PHE A 1 616 ? 26.931 36.736 -2.992 1.00 90.44 616 PHE A N 1
ATOM 4636 C CA . PHE A 1 616 ? 26.747 35.302 -2.838 1.00 90.44 616 PHE A CA 1
ATOM 4637 C C . PHE A 1 616 ? 28.048 34.656 -2.334 1.00 90.44 616 PHE A C 1
ATOM 4639 O O . PHE A 1 616 ? 29.095 34.818 -2.971 1.00 90.44 616 PHE A O 1
ATOM 4646 N N . PRO A 1 617 ? 28.004 33.876 -1.242 1.00 83.44 617 PRO A N 1
ATOM 4647 C CA . PRO A 1 617 ? 29.140 33.105 -0.765 1.00 83.44 617 PRO A CA 1
ATOM 4648 C C . PRO A 1 617 ? 29.689 32.168 -1.844 1.00 83.44 617 PRO A C 1
ATOM 4650 O O . PRO A 1 617 ? 29.011 31.768 -2.795 1.00 83.44 617 PRO A O 1
ATOM 4653 N N . SER A 1 618 ? 30.948 31.770 -1.679 1.00 70.88 618 SER A N 1
ATOM 4654 C CA . SER A 1 618 ? 31.610 30.792 -2.550 1.00 70.88 618 SER A CA 1
ATOM 4655 C C . SER A 1 618 ? 31.170 29.342 -2.291 1.00 70.88 618 SER A C 1
ATOM 4657 O O . SER A 1 618 ? 31.766 28.418 -2.835 1.00 70.88 618 SER A O 1
ATOM 4659 N N . GLU A 1 619 ? 30.179 29.134 -1.425 1.00 73.44 619 GLU A N 1
ATOM 4660 C CA . GLU A 1 619 ? 29.621 27.822 -1.101 1.00 73.44 619 GLU A CA 1
ATOM 4661 C C . GLU A 1 619 ? 28.831 27.252 -2.291 1.00 73.44 619 GLU A C 1
ATOM 4663 O O . GLU A 1 619 ? 28.288 27.990 -3.117 1.00 73.44 619 GLU A O 1
ATOM 4668 N N . TYR A 1 620 ? 28.757 25.922 -2.380 1.00 66.06 620 TYR A N 1
ATOM 4669 C CA . TYR A 1 620 ? 28.000 25.216 -3.418 1.00 66.06 620 TYR A CA 1
ATOM 4670 C C . TYR A 1 620 ? 26.493 25.214 -3.095 1.00 66.06 620 TYR A C 1
ATOM 4672 O O . TYR A 1 620 ? 25.920 24.174 -2.784 1.00 66.06 620 TYR A O 1
ATOM 4680 N N . ARG A 1 621 ? 25.869 26.395 -3.158 1.00 80.38 621 ARG A N 1
ATOM 4681 C CA . ARG A 1 621 ? 24.423 26.636 -3.001 1.00 80.38 621 ARG A CA 1
ATOM 4682 C C . ARG A 1 621 ? 23.811 27.128 -4.312 1.00 80.38 621 ARG A C 1
ATOM 4684 O O . ARG A 1 621 ? 24.519 27.693 -5.150 1.00 80.38 621 ARG A O 1
ATOM 4691 N N . LEU A 1 622 ? 22.506 26.921 -4.505 1.00 83.00 622 LEU A N 1
ATOM 4692 C CA . LEU A 1 622 ? 21.792 27.574 -5.610 1.00 83.00 622 LEU A CA 1
ATOM 4693 C C . LEU A 1 622 ? 21.792 29.089 -5.375 1.00 83.00 622 LEU A C 1
ATOM 4695 O O . LEU A 1 622 ? 21.539 29.532 -4.259 1.00 83.00 622 LEU A O 1
ATOM 4699 N N . LYS A 1 623 ? 22.075 29.879 -6.414 1.00 90.94 623 LYS A N 1
ATOM 4700 C CA . LYS A 1 623 ? 22.161 31.341 -6.317 1.00 90.94 623 LYS A CA 1
ATOM 4701 C C . LYS A 1 623 ? 20.996 31.972 -7.057 1.00 90.94 623 LYS A C 1
ATOM 4703 O O . LYS A 1 623 ? 20.954 31.945 -8.287 1.00 90.94 623 LYS A O 1
ATOM 4708 N N . MET A 1 624 ? 20.063 32.534 -6.302 1.00 91.12 624 MET A N 1
ATOM 4709 C CA . MET A 1 624 ? 18.873 33.177 -6.844 1.00 91.12 624 MET A CA 1
ATOM 4710 C C . MET A 1 624 ? 18.871 34.660 -6.499 1.00 91.12 624 MET A C 1
ATOM 4712 O O . MET A 1 624 ? 19.061 35.056 -5.349 1.00 91.12 624 MET A O 1
ATOM 4716 N N . GLY A 1 625 ? 18.666 35.490 -7.514 1.00 92.94 625 GLY A N 1
ATOM 4717 C CA . GLY A 1 625 ? 18.518 36.927 -7.368 1.00 92.94 625 GLY A CA 1
ATOM 4718 C C . GLY A 1 625 ? 17.083 37.366 -7.607 1.00 92.94 625 GLY A C 1
ATOM 4719 O O . GLY A 1 625 ? 16.447 36.877 -8.537 1.00 92.94 625 GLY A O 1
ATOM 4720 N N . VAL A 1 626 ? 16.600 38.323 -6.818 1.00 93.44 626 VAL A N 1
ATOM 4721 C CA . VAL A 1 626 ? 15.328 39.014 -7.075 1.00 93.44 626 VAL A CA 1
ATOM 4722 C C . VAL A 1 626 ? 15.613 40.503 -7.235 1.00 93.44 626 VAL A C 1
ATOM 4724 O O . VAL A 1 626 ? 15.884 41.193 -6.255 1.00 93.44 626 VAL A O 1
ATOM 4727 N N . LEU A 1 627 ? 15.594 40.996 -8.472 1.00 92.25 627 LEU A N 1
ATOM 4728 C CA . LEU A 1 627 ? 15.777 42.411 -8.795 1.00 92.25 627 LEU A CA 1
ATOM 4729 C C . LEU A 1 627 ? 14.440 43.149 -8.703 1.00 92.25 627 LEU A C 1
ATOM 4731 O O . LEU A 1 627 ? 13.469 42.723 -9.323 1.00 92.25 627 LEU A O 1
ATOM 4735 N N . ILE A 1 628 ? 14.411 44.274 -7.988 1.00 90.88 628 ILE A N 1
ATOM 4736 C CA . ILE A 1 628 ? 13.254 45.172 -7.893 1.00 90.88 628 ILE A CA 1
ATOM 4737 C C . ILE A 1 628 ? 13.702 46.593 -8.248 1.00 90.88 628 ILE A C 1
ATOM 4739 O O . ILE A 1 628 ? 14.458 47.200 -7.488 1.00 90.88 628 ILE A O 1
ATOM 4743 N N . SER A 1 629 ? 13.250 47.118 -9.390 1.00 88.50 629 SER A N 1
ATOM 4744 C CA . SER A 1 629 ? 13.539 48.495 -9.827 1.00 88.50 629 SER A CA 1
ATOM 4745 C C . SER A 1 629 ? 12.518 48.995 -10.851 1.00 88.50 629 SER A C 1
ATOM 4747 O O . SER A 1 629 ? 12.047 48.233 -11.698 1.00 88.50 629 SER A O 1
ATOM 4749 N N . ASP A 1 630 ? 12.181 50.285 -10.800 1.00 83.00 630 ASP A N 1
ATOM 4750 C CA . ASP A 1 630 ? 11.218 50.908 -11.710 1.00 83.00 630 ASP A CA 1
ATOM 4751 C C . ASP A 1 630 ? 11.847 51.719 -12.857 1.00 83.00 630 ASP A C 1
ATOM 4753 O O . ASP A 1 630 ? 11.133 52.189 -13.752 1.00 83.00 630 ASP A O 1
ATOM 4757 N N . GLU A 1 631 ? 13.176 51.818 -12.888 1.00 78.38 631 GLU A N 1
ATOM 4758 C CA . GLU A 1 631 ? 13.933 52.612 -13.850 1.00 78.38 631 GLU A CA 1
ATOM 4759 C C . GLU A 1 631 ? 14.942 51.761 -14.654 1.00 78.38 631 GLU A C 1
ATOM 4761 O O . GLU A 1 631 ? 15.606 50.852 -14.157 1.00 78.38 631 GLU A O 1
ATOM 4766 N N . VAL A 1 632 ? 15.061 52.045 -15.961 1.00 66.69 632 VAL A N 1
ATOM 4767 C CA . VAL A 1 632 ? 15.804 51.188 -16.909 1.00 66.69 632 VAL A CA 1
ATOM 4768 C C . VAL A 1 632 ? 16.588 52.000 -17.923 1.00 66.69 632 VAL A C 1
ATOM 4770 O O . VAL A 1 632 ? 16.050 52.919 -18.546 1.00 66.69 632 VAL A O 1
ATOM 4773 N N . GLY A 1 633 ? 17.847 51.616 -18.116 1.00 69.50 633 GLY A N 1
ATOM 4774 C CA . GLY A 1 633 ? 18.762 52.132 -19.128 1.00 69.50 633 GLY A CA 1
ATOM 4775 C C . GLY A 1 633 ? 18.458 51.659 -20.556 1.00 69.50 633 GLY A C 1
ATOM 4776 O O . GLY A 1 633 ? 17.666 50.747 -20.784 1.00 69.50 633 GLY A O 1
ATOM 4777 N N . ASN A 1 634 ? 19.122 52.283 -21.534 1.00 67.19 634 ASN A N 1
ATOM 4778 C CA . ASN A 1 634 ? 18.833 52.113 -22.968 1.00 67.19 634 ASN A CA 1
ATOM 4779 C C . ASN A 1 634 ? 19.947 51.389 -23.765 1.00 67.19 634 ASN A C 1
ATOM 4781 O O . ASN A 1 634 ? 19.840 51.291 -24.987 1.00 67.19 634 ASN A O 1
ATOM 4785 N N . ASP A 1 635 ? 21.024 50.906 -23.127 1.00 67.94 635 ASP A N 1
ATOM 4786 C CA . ASP A 1 635 ? 22.197 50.354 -23.830 1.00 67.94 635 ASP A CA 1
ATOM 4787 C C . ASP A 1 635 ? 22.268 48.812 -23.815 1.00 67.94 635 ASP A C 1
ATOM 4789 O O . ASP A 1 635 ? 22.643 48.177 -22.829 1.00 67.94 635 ASP A O 1
ATOM 4793 N N . SER A 1 636 ? 21.991 48.202 -24.971 1.00 71.94 636 SER A N 1
ATOM 4794 C CA . SER A 1 636 ? 22.089 46.747 -25.193 1.00 71.94 636 SER A CA 1
ATOM 4795 C C . SER A 1 636 ? 23.496 46.148 -25.002 1.00 71.94 636 SER A C 1
ATOM 4797 O O . SER A 1 636 ? 23.634 44.934 -24.832 1.00 71.94 636 SER A O 1
ATOM 4799 N N . GLY A 1 637 ? 24.566 46.949 -25.065 1.00 82.44 637 GLY A N 1
ATOM 4800 C CA . GLY A 1 637 ? 25.936 46.488 -24.824 1.00 82.44 637 GLY A CA 1
ATOM 4801 C C . GLY A 1 637 ? 26.184 46.164 -23.352 1.00 82.44 637 GLY A C 1
ATOM 4802 O O . GLY A 1 637 ? 26.676 45.083 -23.028 1.00 82.44 637 GLY A O 1
ATOM 4803 N N . ALA A 1 638 ? 25.777 47.070 -22.464 1.00 83.50 638 ALA A N 1
ATOM 4804 C CA . ALA A 1 638 ? 25.911 46.898 -21.021 1.00 83.50 638 ALA A CA 1
ATOM 4805 C C . ALA A 1 638 ? 24.983 45.798 -20.479 1.00 83.50 638 ALA A C 1
ATOM 4807 O O . ALA A 1 638 ? 25.410 45.008 -19.640 1.00 83.50 638 ALA A O 1
ATOM 4808 N N . VAL A 1 639 ? 23.764 45.669 -21.017 1.00 86.44 639 VAL A N 1
ATOM 4809 C CA . VAL A 1 639 ? 22.853 44.558 -20.677 1.00 86.44 639 VAL A CA 1
ATOM 4810 C C . VAL A 1 639 ? 23.492 43.202 -20.989 1.00 86.44 639 VAL A C 1
ATOM 4812 O O . VAL A 1 639 ? 23.543 42.339 -20.117 1.00 86.44 639 VAL A O 1
ATOM 4815 N N . ARG A 1 640 ? 24.077 43.026 -22.183 1.00 87.88 640 ARG A N 1
ATOM 4816 C CA . ARG A 1 640 ? 24.778 41.778 -22.546 1.00 87.88 640 ARG A CA 1
ATOM 4817 C C . ARG A 1 640 ? 25.956 41.469 -21.623 1.00 87.88 640 ARG A C 1
ATOM 4819 O O . ARG A 1 640 ? 26.189 40.311 -21.283 1.00 87.88 640 ARG A O 1
ATOM 4826 N N . GLN A 1 641 ? 26.698 42.494 -21.207 1.00 91.44 641 GLN A N 1
ATOM 4827 C CA . GLN A 1 641 ? 27.786 42.325 -20.246 1.00 91.44 641 GLN A CA 1
ATOM 4828 C C . GLN A 1 641 ? 27.262 41.864 -18.877 1.00 91.44 641 GLN A C 1
ATOM 4830 O O . GLN A 1 641 ? 27.820 40.939 -18.293 1.00 91.44 641 GLN A O 1
ATOM 4835 N N . ILE A 1 642 ? 26.176 42.467 -18.391 1.00 92.06 642 ILE A N 1
ATOM 4836 C CA . ILE A 1 642 ? 25.519 42.104 -17.128 1.00 92.06 642 ILE A CA 1
ATOM 4837 C C . ILE A 1 642 ? 25.007 40.659 -17.161 1.00 92.06 642 ILE A C 1
ATOM 4839 O O . ILE A 1 642 ? 25.290 39.899 -16.236 1.00 92.06 642 ILE A O 1
ATOM 4843 N N . VAL A 1 643 ? 24.326 40.252 -18.238 1.00 90.75 643 VAL A N 1
ATOM 4844 C CA . VAL A 1 643 ? 23.864 38.865 -18.422 1.00 90.75 643 VAL A CA 1
ATOM 4845 C C . VAL A 1 643 ? 25.041 37.892 -18.364 1.00 90.75 643 VAL A C 1
ATOM 4847 O O . VAL A 1 643 ? 24.988 36.907 -17.632 1.00 90.75 643 VAL A O 1
ATOM 4850 N N . SER A 1 644 ? 26.132 38.194 -19.072 1.00 92.38 644 SER A N 1
ATOM 4851 C CA . SER A 1 644 ? 27.339 37.359 -19.060 1.00 92.38 644 SER A CA 1
ATOM 4852 C C . SER A 1 644 ? 27.930 37.218 -17.653 1.00 92.38 644 SER A C 1
ATOM 4854 O O . SER A 1 644 ? 28.303 36.119 -17.246 1.00 92.38 644 SER A O 1
ATOM 4856 N N . ILE A 1 645 ? 27.973 38.300 -16.868 1.00 94.25 645 ILE A N 1
ATOM 4857 C CA . ILE A 1 645 ? 28.441 38.266 -15.473 1.00 94.25 645 ILE A CA 1
ATOM 4858 C C . ILE A 1 645 ? 27.570 37.329 -14.622 1.00 94.25 645 ILE A C 1
ATOM 4860 O O . ILE A 1 645 ? 28.109 36.490 -13.899 1.00 94.25 645 ILE A O 1
ATOM 4864 N N . LEU A 1 646 ? 26.242 37.429 -14.736 1.00 92.75 646 LEU A N 1
ATOM 4865 C CA . LEU A 1 646 ? 25.291 36.603 -13.983 1.00 92.75 646 LEU A CA 1
ATOM 4866 C C . LEU A 1 646 ? 25.368 35.121 -14.383 1.00 92.75 646 LEU A C 1
ATOM 4868 O O . LEU A 1 646 ? 25.450 34.254 -13.513 1.00 92.75 646 LEU A O 1
ATOM 4872 N N . GLN A 1 647 ? 25.432 34.828 -15.684 1.00 89.12 647 GLN A N 1
ATOM 4873 C CA . GLN A 1 647 ? 25.564 33.464 -16.208 1.00 89.12 647 GLN A CA 1
ATOM 4874 C C . GLN A 1 647 ? 26.884 32.810 -15.782 1.00 89.12 647 GLN A C 1
ATOM 4876 O O . GLN A 1 647 ? 26.883 31.673 -15.314 1.00 89.12 647 GLN A O 1
ATOM 4881 N N . ASN A 1 648 ? 28.006 33.531 -15.883 1.00 89.94 648 ASN A N 1
ATOM 4882 C CA . ASN A 1 648 ? 29.315 33.026 -15.453 1.00 89.94 648 ASN A CA 1
ATOM 4883 C C . ASN A 1 648 ? 29.362 32.750 -13.944 1.00 89.94 648 ASN A C 1
ATOM 4885 O O . ASN A 1 648 ? 30.097 31.871 -13.496 1.00 89.94 648 ASN A O 1
ATOM 4889 N N . ALA A 1 649 ? 28.577 33.492 -13.162 1.00 85.44 649 ALA A N 1
ATOM 4890 C CA . ALA A 1 649 ? 28.439 33.293 -11.727 1.00 85.44 649 ALA A CA 1
ATOM 4891 C C . ALA A 1 649 ? 27.395 32.234 -11.334 1.00 85.44 649 ALA A C 1
ATOM 4893 O O . ALA A 1 649 ? 27.291 31.910 -10.148 1.00 85.44 649 ALA A O 1
ATOM 4894 N N . GLY A 1 650 ? 26.638 31.704 -12.302 1.00 88.31 650 GLY A N 1
ATOM 4895 C CA . GLY A 1 650 ? 25.562 30.742 -12.072 1.00 88.31 650 GLY A CA 1
ATOM 4896 C C . GLY A 1 650 ? 24.379 31.318 -11.290 1.00 88.31 650 GLY A C 1
ATOM 4897 O O . GLY A 1 650 ? 23.780 30.594 -10.499 1.00 88.31 650 GLY A O 1
ATOM 4898 N N . VAL A 1 651 ? 24.079 32.610 -11.458 1.00 91.56 651 VAL A N 1
ATOM 4899 C CA . VAL A 1 651 ? 22.966 33.290 -10.779 1.00 91.56 651 VAL A CA 1
ATOM 4900 C C . VAL A 1 651 ? 21.735 33.307 -11.682 1.00 91.56 651 VAL A C 1
ATOM 4902 O O . VAL A 1 651 ? 21.785 33.858 -12.782 1.00 91.56 651 VAL A O 1
ATOM 4905 N N . THR A 1 652 ? 20.622 32.761 -11.194 1.00 92.56 652 THR A N 1
ATOM 4906 C CA . THR A 1 652 ? 19.301 32.909 -11.825 1.00 92.56 652 THR A CA 1
ATOM 4907 C C . THR A 1 652 ? 18.644 34.182 -11.305 1.00 92.56 652 THR A C 1
ATOM 4909 O O . THR A 1 652 ? 18.472 34.324 -10.094 1.00 92.56 652 THR A O 1
ATOM 4912 N N . LEU A 1 653 ? 18.303 35.124 -12.190 1.00 92.81 653 LEU A N 1
ATOM 4913 C CA . LEU A 1 653 ? 17.758 36.425 -11.802 1.00 92.81 653 LEU A CA 1
ATOM 4914 C C . LEU A 1 653 ? 16.269 36.528 -12.154 1.00 92.81 653 LEU A C 1
ATOM 4916 O O . LEU A 1 653 ? 15.902 36.575 -13.324 1.00 92.81 653 LEU A O 1
ATOM 4920 N N . HIS A 1 654 ? 15.418 36.628 -11.137 1.00 92.69 654 HIS A N 1
ATOM 4921 C CA . HIS A 1 654 ? 14.014 37.018 -11.268 1.00 92.69 654 HIS A CA 1
ATOM 4922 C C . HIS A 1 654 ? 13.903 38.542 -11.197 1.00 92.69 654 HIS A C 1
ATOM 4924 O O . HIS A 1 654 ? 14.590 39.179 -10.396 1.00 92.69 654 HIS A O 1
ATOM 4930 N N . VAL A 1 655 ? 13.051 39.138 -12.029 1.00 90.44 655 VAL A N 1
ATOM 4931 C CA . VAL A 1 655 ? 12.983 40.597 -12.181 1.00 90.44 655 VAL A CA 1
ATOM 4932 C C . VAL A 1 655 ? 11.556 41.098 -11.987 1.00 90.44 655 VAL A C 1
ATOM 4934 O O . VAL A 1 655 ? 10.660 40.746 -12.750 1.00 90.44 655 VAL A O 1
ATOM 4937 N N . LEU A 1 656 ? 11.363 41.971 -10.997 1.00 88.69 656 LEU A N 1
ATOM 4938 C CA . LEU A 1 656 ? 10.191 42.827 -10.854 1.00 88.69 656 LEU A CA 1
ATOM 4939 C C . LEU A 1 656 ? 10.576 44.220 -11.339 1.00 88.69 656 LEU A C 1
ATOM 4941 O O . LEU A 1 656 ? 11.307 44.951 -10.668 1.00 88.69 656 LEU A O 1
ATOM 4945 N N . GLY A 1 657 ? 10.086 44.594 -12.511 1.00 84.88 657 GLY A N 1
ATOM 4946 C CA . GLY A 1 657 ? 10.395 45.897 -13.079 1.00 84.88 657 GLY A CA 1
ATOM 4947 C C . GLY A 1 657 ? 9.343 46.360 -14.061 1.00 84.88 657 GLY A C 1
ATOM 4948 O O . GLY A 1 657 ? 8.325 45.711 -14.249 1.00 84.88 657 GLY A O 1
ATOM 4949 N N . VAL A 1 658 ? 9.554 47.519 -14.671 1.00 80.25 658 VAL A N 1
ATOM 4950 C CA . VAL A 1 658 ? 8.618 48.069 -15.662 1.00 80.25 658 VAL A CA 1
ATOM 4951 C C . VAL A 1 658 ? 8.847 47.401 -17.023 1.00 80.25 658 VAL A C 1
ATOM 4953 O O . VAL A 1 658 ? 10.010 47.297 -17.431 1.00 80.25 658 VAL A O 1
ATOM 4956 N N . SER A 1 659 ? 7.778 46.980 -17.727 1.00 66.56 659 SER A N 1
ATOM 4957 C CA . SER A 1 659 ? 7.885 46.293 -19.034 1.00 66.56 659 SER A CA 1
ATOM 4958 C C . SER A 1 659 ? 8.642 47.135 -20.065 1.00 66.56 659 SER A C 1
ATOM 4960 O O . SER A 1 659 ? 8.161 48.137 -20.607 1.00 66.56 659 SER A O 1
ATOM 4962 N N . ARG A 1 660 ? 9.895 46.725 -20.280 1.00 68.06 660 ARG A N 1
ATOM 4963 C CA . ARG A 1 660 ? 10.862 47.226 -21.257 1.00 68.06 660 ARG A CA 1
ATOM 4964 C C . ARG A 1 660 ? 11.812 46.081 -21.602 1.00 68.06 660 ARG A C 1
ATOM 4966 O O . ARG A 1 660 ? 12.126 45.253 -20.748 1.00 68.06 660 ARG A O 1
ATOM 4973 N N . SER A 1 661 ? 12.348 46.100 -22.822 1.00 72.25 661 SER A N 1
ATOM 4974 C CA . SER A 1 661 ? 13.188 45.028 -23.381 1.00 72.25 661 SER A CA 1
ATOM 4975 C C . SER A 1 661 ? 14.383 44.617 -22.508 1.00 72.25 661 SER A C 1
ATOM 4977 O O . SER A 1 661 ? 14.795 43.465 -22.559 1.00 72.25 661 SER A O 1
ATOM 4979 N N . CYS A 1 662 ? 14.946 45.519 -21.698 1.00 79.00 662 CYS A N 1
ATOM 4980 C CA . CYS A 1 662 ? 16.119 45.209 -20.876 1.00 79.00 662 CYS A CA 1
ATOM 4981 C C . CYS A 1 662 ? 15.797 44.334 -19.648 1.00 79.00 662 CYS A C 1
ATOM 4983 O O . CYS A 1 662 ? 16.569 43.428 -19.359 1.00 79.00 662 CYS A O 1
ATOM 4985 N N . HIS A 1 663 ? 14.686 44.558 -18.932 1.00 85.12 663 HIS A N 1
ATOM 4986 C CA . HIS A 1 663 ? 14.317 43.731 -17.769 1.00 85.12 663 HIS A CA 1
ATOM 4987 C C . HIS A 1 663 ? 13.939 42.307 -18.178 1.00 85.12 663 HIS A C 1
ATOM 4989 O O . HIS A 1 663 ? 14.375 41.339 -17.557 1.00 85.12 663 HIS A O 1
ATOM 4995 N N . GLU A 1 664 ? 13.173 42.193 -19.261 1.00 84.50 664 GLU A N 1
ATOM 4996 C CA . GLU A 1 664 ? 12.777 40.911 -19.842 1.00 84.50 664 GLU A CA 1
ATOM 4997 C C . GLU A 1 664 ? 13.998 40.127 -20.346 1.00 84.50 664 GLU A C 1
ATOM 4999 O O . GLU A 1 664 ? 14.091 38.922 -20.113 1.00 84.50 664 GLU A O 1
ATOM 5004 N N . ALA A 1 665 ? 14.973 40.804 -20.968 1.00 83.19 665 ALA A N 1
ATOM 5005 C CA . ALA A 1 665 ? 16.233 40.185 -21.382 1.00 83.19 665 ALA A CA 1
ATOM 5006 C C . ALA A 1 665 ? 17.059 39.693 -20.180 1.00 83.19 665 ALA A C 1
ATOM 5008 O O . ALA A 1 665 ? 17.531 38.561 -20.186 1.00 83.19 665 ALA A O 1
ATOM 5009 N N . LEU A 1 666 ? 17.187 40.499 -19.119 1.00 87.12 666 LEU A N 1
ATOM 5010 C CA . LEU A 1 666 ? 17.915 40.104 -17.905 1.00 87.12 666 LEU A CA 1
ATOM 5011 C C . LEU A 1 666 ? 17.317 38.852 -17.247 1.00 87.12 666 LEU A C 1
ATOM 5013 O O . LEU A 1 666 ? 18.063 37.949 -16.864 1.00 87.12 666 LEU A O 1
ATOM 5017 N N . ALA A 1 667 ? 15.989 38.786 -17.142 1.00 87.25 667 ALA A N 1
ATOM 5018 C CA . ALA A 1 667 ? 15.295 37.628 -16.591 1.00 87.25 667 ALA A CA 1
ATOM 5019 C C . ALA A 1 667 ? 15.441 36.393 -17.495 1.00 87.25 667 ALA A C 1
ATOM 5021 O O . ALA A 1 667 ? 16.012 35.378 -17.095 1.00 87.25 667 ALA A O 1
ATOM 5022 N N . SER A 1 668 ? 14.990 36.500 -18.748 1.00 85.62 668 SER A N 1
ATOM 5023 C CA . SER A 1 668 ? 14.911 35.356 -19.664 1.00 85.62 668 SER A CA 1
ATOM 5024 C C . SER A 1 668 ? 16.278 34.766 -20.017 1.00 85.62 668 SER A C 1
ATOM 5026 O O . SER A 1 668 ? 16.419 33.544 -20.071 1.00 85.62 668 SER A O 1
ATOM 5028 N N . GLU A 1 669 ? 17.312 35.594 -20.195 1.00 86.12 669 GLU A N 1
ATOM 5029 C CA . GLU A 1 669 ? 18.653 35.109 -20.541 1.00 86.12 669 GLU A CA 1
ATOM 5030 C C . GLU A 1 669 ? 19.387 34.479 -19.345 1.00 86.12 669 GLU A C 1
ATOM 5032 O O . GLU A 1 669 ? 20.310 33.687 -19.543 1.00 86.12 669 GLU A O 1
ATOM 5037 N N . THR A 1 670 ? 18.979 34.766 -18.104 1.00 86.56 670 THR A N 1
ATOM 5038 C CA . THR A 1 670 ? 19.523 34.112 -16.894 1.00 86.56 670 THR A CA 1
ATOM 5039 C C . THR A 1 670 ? 18.653 32.955 -16.389 1.00 86.56 670 THR A C 1
ATOM 5041 O O . THR A 1 670 ? 18.995 32.308 -15.397 1.00 86.56 670 THR A O 1
ATOM 5044 N N . GLY A 1 671 ? 17.559 32.651 -17.096 1.00 82.31 671 GLY A N 1
ATOM 5045 C CA . GLY A 1 671 ? 16.636 31.565 -16.769 1.00 82.31 671 GLY A CA 1
ATOM 5046 C C . GLY A 1 671 ? 15.654 31.880 -15.639 1.00 82.31 671 GLY A C 1
ATOM 5047 O O . GLY A 1 671 ? 15.107 30.942 -15.067 1.00 82.31 671 GLY A O 1
ATOM 5048 N N . GLY A 1 672 ? 15.460 33.158 -15.299 1.00 86.19 672 GLY A N 1
ATOM 5049 C CA . GLY A 1 672 ? 14.454 33.616 -14.341 1.00 86.19 672 GLY A CA 1
ATOM 5050 C C . GLY A 1 672 ? 13.215 34.214 -15.016 1.00 86.19 672 GLY A C 1
ATOM 5051 O O . GLY A 1 672 ? 13.156 34.386 -16.236 1.00 86.19 672 GLY A O 1
ATOM 5052 N N . GLY A 1 673 ? 12.211 34.539 -14.203 1.00 88.50 673 GLY A N 1
ATOM 5053 C CA . GLY A 1 673 ? 10.957 35.148 -14.654 1.00 88.50 673 GLY A CA 1
ATOM 5054 C C . GLY A 1 673 ? 10.959 36.681 -14.608 1.00 88.50 673 GLY A C 1
ATOM 5055 O O . GLY A 1 673 ? 11.758 37.304 -13.901 1.00 88.50 673 GLY A O 1
ATOM 5056 N N . PHE A 1 674 ? 10.036 37.291 -15.353 1.00 88.75 674 PHE A N 1
ATOM 5057 C CA . PHE A 1 674 ? 9.794 38.734 -15.362 1.00 88.75 674 PHE A CA 1
ATOM 5058 C C . PHE A 1 674 ? 8.350 39.045 -14.951 1.00 88.75 674 PHE A C 1
ATOM 5060 O O . PHE A 1 674 ? 7.413 38.428 -15.458 1.00 88.75 674 PHE A O 1
ATOM 5067 N N . TRP A 1 675 ? 8.181 40.042 -14.082 1.00 88.44 675 TRP A N 1
ATOM 5068 C CA . TRP A 1 675 ? 6.884 40.538 -13.627 1.00 88.44 675 TRP A CA 1
ATOM 5069 C C . TRP A 1 675 ? 6.818 42.057 -13.743 1.00 88.44 675 TRP A C 1
ATOM 5071 O O . TRP A 1 675 ? 7.692 42.769 -13.243 1.00 88.44 675 TRP A O 1
ATOM 5081 N N . ASP A 1 676 ? 5.751 42.548 -14.377 1.00 85.12 676 ASP A N 1
ATOM 5082 C CA . ASP A 1 676 ? 5.563 43.977 -14.604 1.00 85.12 676 ASP A CA 1
ATOM 5083 C C . ASP A 1 676 ? 4.962 44.685 -13.381 1.00 85.12 676 ASP A C 1
ATOM 5085 O O . ASP A 1 676 ? 3.785 44.503 -13.037 1.00 85.12 676 ASP A O 1
ATOM 5089 N N . ILE A 1 677 ? 5.758 45.553 -12.754 1.00 79.75 677 ILE A N 1
ATOM 5090 C CA . ILE A 1 677 ? 5.331 46.353 -11.597 1.00 79.75 677 ILE A CA 1
ATOM 5091 C C . ILE A 1 677 ? 4.433 47.535 -11.980 1.00 79.75 677 ILE A C 1
ATOM 5093 O O . ILE A 1 677 ? 3.885 48.193 -11.100 1.00 79.75 677 ILE A O 1
ATOM 5097 N N . GLN A 1 678 ? 4.225 47.835 -13.270 1.00 72.69 678 GLN A N 1
ATOM 5098 C CA . GLN A 1 678 ? 3.238 48.853 -13.661 1.00 72.69 678 GLN A CA 1
ATOM 5099 C C . GLN A 1 678 ? 1.830 48.520 -13.156 1.00 72.69 678 GLN A C 1
ATOM 5101 O O . GLN A 1 678 ? 1.061 49.433 -12.862 1.00 72.69 678 GLN A O 1
ATOM 5106 N N . SER A 1 679 ? 1.519 47.230 -13.008 1.00 63.03 679 SER A N 1
ATOM 5107 C CA . SER A 1 679 ? 0.256 46.752 -12.438 1.00 63.03 679 SER A CA 1
ATOM 5108 C C . SER A 1 679 ? 0.076 47.107 -10.953 1.00 63.03 679 SER A C 1
ATOM 5110 O O . SER A 1 679 ? -1.059 47.191 -10.488 1.00 63.03 679 SER A O 1
ATOM 5112 N N . SER A 1 680 ? 1.169 47.367 -10.226 1.00 62.09 680 SER A N 1
ATOM 5113 C CA . SER A 1 680 ? 1.182 47.712 -8.800 1.00 62.09 680 SER A CA 1
ATOM 5114 C C . SER A 1 680 ? 1.544 49.176 -8.512 1.00 62.09 680 SER A C 1
ATOM 5116 O O . SER A 1 680 ? 1.521 49.586 -7.354 1.00 62.09 680 SER A O 1
ATOM 5118 N N . ARG A 1 681 ? 1.839 50.007 -9.525 1.00 62.62 681 ARG A N 1
ATOM 5119 C CA . ARG A 1 681 ? 2.201 51.425 -9.324 1.00 62.62 681 ARG A CA 1
ATOM 5120 C C . ARG A 1 681 ? 1.105 52.194 -8.575 1.00 62.62 681 ARG A C 1
ATOM 5122 O O . ARG A 1 681 ? -0.034 52.273 -9.028 1.00 62.62 681 ARG A O 1
ATOM 5129 N N . GLY A 1 682 ? 1.466 52.789 -7.434 1.00 57.38 682 GLY A N 1
ATOM 5130 C CA . GLY A 1 682 ? 0.540 53.493 -6.534 1.00 57.38 682 GLY A CA 1
ATOM 5131 C C . GLY A 1 682 ? -0.237 52.595 -5.558 1.00 57.38 682 GLY A C 1
ATOM 5132 O O . GLY A 1 682 ? -0.977 53.112 -4.720 1.00 57.38 682 GLY A O 1
ATOM 5133 N N . HIS A 1 683 ? -0.050 51.273 -5.621 1.00 58.41 683 HIS A N 1
ATOM 5134 C CA . HIS A 1 683 ? -0.571 50.305 -4.661 1.00 58.41 683 HIS A CA 1
ATOM 5135 C C . HIS A 1 683 ? 0.574 49.775 -3.787 1.00 58.41 683 HIS A C 1
ATOM 5137 O O . HIS A 1 683 ? 1.585 49.291 -4.283 1.00 58.41 683 HIS A O 1
ATOM 5143 N N . ALA A 1 684 ? 0.417 49.835 -2.464 1.00 59.34 684 ALA A N 1
ATOM 5144 C CA . ALA A 1 684 ? 1.434 49.395 -1.504 1.00 59.34 684 ALA A CA 1
ATOM 5145 C C . ALA A 1 684 ? 1.534 47.859 -1.357 1.00 59.34 684 ALA A C 1
ATOM 5147 O O . ALA A 1 684 ? 1.987 47.379 -0.323 1.00 59.34 684 ALA A O 1
ATOM 5148 N N . ASP A 1 685 ? 1.085 47.077 -2.341 1.00 68.00 685 ASP A N 1
ATOM 5149 C CA . ASP A 1 685 ? 0.971 45.623 -2.222 1.00 68.00 685 ASP A CA 1
ATOM 5150 C C . ASP A 1 685 ? 1.549 44.913 -3.457 1.00 68.00 685 ASP A C 1
ATOM 5152 O O . ASP A 1 685 ? 0.990 44.971 -4.551 1.00 68.00 685 ASP A O 1
ATOM 5156 N N . PHE A 1 686 ? 2.695 44.255 -3.262 1.00 76.50 686 PHE A N 1
ATOM 5157 C CA . PHE A 1 686 ? 3.402 43.448 -4.263 1.00 76.50 686 PHE A CA 1
ATOM 5158 C C . PHE A 1 686 ? 3.211 41.944 -4.015 1.00 76.50 686 PHE A C 1
ATOM 5160 O O . PHE A 1 686 ? 3.865 41.130 -4.674 1.00 76.50 686 PHE A O 1
ATOM 5167 N N . SER A 1 687 ? 2.341 41.565 -3.070 1.00 74.94 687 SER A N 1
ATOM 5168 C CA . SER A 1 687 ? 2.177 40.185 -2.603 1.00 74.94 687 SER A CA 1
ATOM 5169 C C . SER A 1 687 ? 1.920 39.215 -3.746 1.00 74.94 687 SER A C 1
ATOM 5171 O O . SER A 1 687 ? 2.653 38.250 -3.874 1.00 74.94 687 SER A O 1
ATOM 5173 N N . ALA A 1 688 ? 0.986 39.506 -4.654 1.00 77.62 688 ALA A N 1
ATOM 5174 C CA . ALA A 1 688 ? 0.666 38.606 -5.765 1.00 77.62 688 ALA A CA 1
ATOM 5175 C C . ALA A 1 688 ? 1.860 38.326 -6.705 1.00 77.62 688 ALA A C 1
ATOM 5177 O O . ALA A 1 688 ? 2.020 37.203 -7.187 1.00 77.62 688 ALA A O 1
ATOM 5178 N N . LEU A 1 689 ? 2.713 39.327 -6.960 1.00 80.31 689 LEU A N 1
ATOM 5179 C CA . LEU A 1 689 ? 3.887 39.175 -7.829 1.00 80.31 689 LEU A CA 1
ATOM 5180 C C . LEU A 1 689 ? 4.988 38.382 -7.122 1.00 80.31 689 LEU A C 1
ATOM 5182 O O . LEU A 1 689 ? 5.532 37.435 -7.685 1.00 80.31 689 LEU A O 1
ATOM 5186 N N . LEU A 1 690 ? 5.279 38.727 -5.867 1.00 79.44 690 LEU A N 1
ATOM 5187 C CA . LEU A 1 690 ? 6.273 38.010 -5.072 1.00 79.44 690 LEU A CA 1
ATOM 5188 C C . LEU A 1 690 ? 5.812 36.597 -4.699 1.00 79.44 690 LEU A C 1
ATOM 5190 O O . LEU A 1 690 ? 6.644 35.704 -4.627 1.00 79.44 690 LEU A O 1
ATOM 5194 N N . ASP A 1 691 ? 4.513 36.351 -4.565 1.00 80.06 691 ASP A N 1
ATOM 5195 C CA . ASP A 1 691 ? 3.941 35.018 -4.365 1.00 80.06 691 ASP A CA 1
ATOM 5196 C C . ASP A 1 691 ? 4.158 34.120 -5.580 1.00 80.06 691 ASP A C 1
ATOM 5198 O O . ASP A 1 691 ? 4.539 32.957 -5.439 1.00 80.06 691 ASP A O 1
ATOM 5202 N N . SER A 1 692 ? 3.960 34.666 -6.783 1.00 78.69 692 SER A N 1
ATOM 5203 C CA . SER A 1 692 ? 4.270 33.958 -8.027 1.00 78.69 692 SER A CA 1
ATOM 5204 C C . SER A 1 692 ? 5.753 33.592 -8.092 1.00 78.69 692 SER A C 1
ATOM 5206 O O . SER A 1 692 ? 6.094 32.476 -8.481 1.00 78.69 692 SER A O 1
ATOM 5208 N N . ILE A 1 693 ? 6.628 34.511 -7.678 1.00 81.31 693 ILE A N 1
ATOM 5209 C CA . ILE A 1 693 ? 8.077 34.291 -7.633 1.00 81.31 693 ILE A CA 1
ATOM 5210 C C . ILE A 1 693 ? 8.438 33.265 -6.563 1.00 81.31 693 ILE A C 1
ATOM 5212 O O . ILE A 1 693 ? 9.265 32.400 -6.823 1.00 81.31 693 ILE A O 1
ATOM 5216 N N . ALA A 1 694 ? 7.809 33.313 -5.388 1.00 79.38 694 ALA A N 1
ATOM 5217 C CA . ALA A 1 694 ? 8.014 32.338 -4.322 1.00 79.38 694 ALA A CA 1
ATOM 5218 C C . ALA A 1 694 ? 7.648 30.936 -4.809 1.00 79.38 694 ALA A C 1
ATOM 5220 O O . ALA A 1 694 ? 8.426 30.008 -4.629 1.00 79.38 694 ALA A O 1
ATOM 5221 N N . GLY A 1 695 ? 6.516 30.791 -5.503 1.00 77.69 695 GLY A N 1
ATOM 5222 C CA . GLY A 1 695 ? 6.126 29.528 -6.124 1.00 77.69 695 GLY A CA 1
ATOM 5223 C C . GLY A 1 695 ? 7.146 29.036 -7.153 1.00 77.69 695 GLY A C 1
ATOM 5224 O O . GLY A 1 695 ? 7.495 27.857 -7.157 1.00 77.69 695 GLY A O 1
ATOM 5225 N N . GLU A 1 696 ? 7.662 29.918 -8.008 1.00 74.44 696 GLU A N 1
ATOM 5226 C CA . GLU A 1 696 ? 8.662 29.553 -9.016 1.00 74.44 696 GLU A CA 1
ATOM 5227 C C . GLU A 1 696 ? 10.014 29.180 -8.396 1.00 74.44 696 GLU A C 1
ATOM 5229 O O . GLU A 1 696 ? 10.580 28.149 -8.751 1.00 74.44 696 GLU A O 1
ATOM 5234 N N . ILE A 1 697 ? 10.490 29.959 -7.424 1.00 74.56 697 ILE A N 1
ATOM 5235 C CA . ILE A 1 697 ? 11.721 29.708 -6.669 1.00 74.56 697 ILE A CA 1
ATOM 5236 C C . ILE A 1 697 ? 11.616 28.405 -5.885 1.00 74.56 697 ILE A C 1
ATOM 5238 O O . ILE A 1 697 ? 12.527 27.585 -5.955 1.00 74.56 697 ILE A O 1
ATOM 5242 N N . THR A 1 698 ? 10.501 28.171 -5.196 1.00 71.62 698 THR A N 1
ATOM 5243 C CA . THR A 1 698 ? 10.245 26.916 -4.487 1.00 71.62 698 THR A CA 1
ATOM 5244 C C . THR A 1 698 ? 10.238 25.748 -5.466 1.00 71.62 698 THR A C 1
ATOM 5246 O O . THR A 1 698 ? 10.945 24.771 -5.252 1.00 71.62 698 THR A O 1
ATOM 5249 N N . ASN A 1 699 ? 9.535 25.860 -6.594 1.00 68.25 699 ASN A N 1
ATOM 5250 C CA . ASN A 1 699 ? 9.540 24.815 -7.617 1.00 68.25 699 ASN A CA 1
ATOM 5251 C C . ASN A 1 699 ? 10.942 24.567 -8.192 1.00 68.25 699 ASN A C 1
ATOM 5253 O O . ASN A 1 699 ? 11.301 23.419 -8.425 1.00 68.25 699 ASN A O 1
ATOM 5257 N N . LEU A 1 700 ? 11.740 25.611 -8.423 1.00 64.38 700 LEU A N 1
ATOM 5258 C CA . LEU A 1 700 ? 13.115 25.501 -8.918 1.00 64.38 700 LEU A CA 1
ATOM 5259 C C . LEU A 1 700 ? 14.076 24.917 -7.878 1.00 64.38 700 LEU A C 1
ATOM 5261 O O . LEU A 1 700 ? 14.976 24.176 -8.252 1.00 64.38 700 LEU A O 1
ATOM 5265 N N . ALA A 1 701 ? 13.902 25.244 -6.598 1.00 59.38 701 ALA A N 1
ATOM 5266 C CA . ALA A 1 701 ? 14.724 24.728 -5.506 1.00 59.38 701 ALA A CA 1
ATOM 5267 C C . ALA A 1 701 ? 14.377 23.272 -5.146 1.00 59.38 701 ALA A C 1
ATOM 5269 O O . ALA A 1 701 ? 15.250 22.530 -4.692 1.00 59.38 701 ALA A O 1
ATOM 5270 N N . LEU A 1 702 ? 13.117 22.869 -5.358 1.00 56.59 702 LEU A N 1
ATOM 5271 C CA . LEU A 1 702 ? 12.628 21.500 -5.163 1.00 56.59 702 LEU A CA 1
ATOM 5272 C C . LEU A 1 702 ? 12.921 20.571 -6.360 1.00 56.59 702 LEU A C 1
ATOM 5274 O O . LEU A 1 702 ? 13.016 19.357 -6.175 1.00 56.59 702 LEU A O 1
ATOM 5278 N N . ARG A 1 703 ? 13.048 21.113 -7.580 1.00 53.84 703 ARG A N 1
ATOM 5279 C CA . ARG A 1 703 ? 13.412 20.369 -8.805 1.00 53.84 703 ARG A CA 1
ATOM 5280 C C . ARG A 1 703 ? 14.899 20.021 -8.839 1.00 53.84 703 ARG A C 1
ATOM 5282 O O . ARG A 1 703 ? 15.208 18.840 -9.151 1.00 53.84 703 ARG A O 1
#